Protein AF-0000000065845453 (afdb_homodimer)

pLDDT: mean 95.7, std 4.19, range [71.56, 98.88]

Radius of gyration: 27.79 Å; Cα contacts (8 Å, |Δi|>4): 1966; chains: 2; bounding box: 57×77×69 Å

InterPro domains:
  IPR014086 Cyanuric acid hydrolase/Barbiturase [MF_01989] (1-366)
  IPR014086 Cyanuric acid hydrolase/Barbiturase [PF09663] (5-365)
  IPR014086 Cyanuric acid hydrolase/Barbiturase [TIGR02714] (4-366)
  IPR043006 Cyanuric acid hydrolase/Barbiturase, repeating unit B [G3DSA:3.30.1330.180] (105-251)
  IPR043007 Cyanuric acid hydrolase/Barbiturase, repeating unit C [G3DSA:3.30.1330.160] (252-366)
  IPR043008 Cyanuric acid hydrolase/Barbiturase, repeating unit A [G3DSA:3.30.1330.170] (1-104)

Foldseek 3Di:
DAKDKDKFADPALLDCPVVVVCVVVVVDDLVQWAEKEWEHEDQQDQPDCSQVNNLQSVLVVSCVVVVHHSVVCCVRHYYHYGYHQFALAGTIMMIMGDDDDPDDFDPWFFKFKFKFKFDFQAQLRALFLNLLQRLLVRLLRRCVRRQHDALVQWAAKEKEAAFDDQVSLVVCVVVVRDHPDSDRVVSWQSNQQSNFS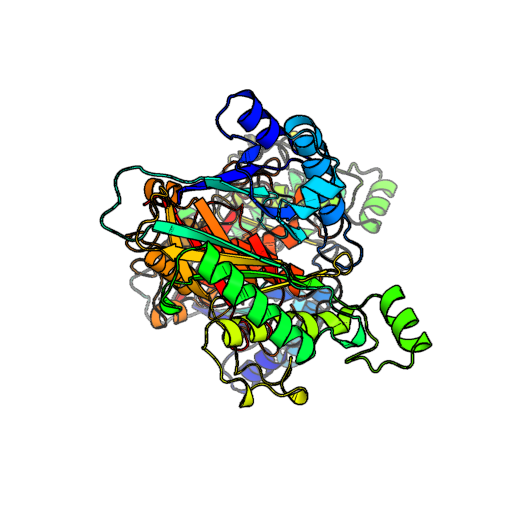SNCVNNVVDPSVVDHSVCRSPVQVAAAQRYDYGYHNVHRMMMIMIMGTHGRHPYQKFKFKFKALALQRLVRLVVQLVRRPQDDDDADDPVSLVQWRAKEKEWEAADVQDDPRHHHCLVPDPPGHNRSVRSNRSLVNNCVRSVDSRYHYGYDCRRNDHHNMMMMMTMGGD/DAKDKDKFADPALLDCPVVVVCVVVVVDDLVQWAEKEWEHEDQQDQPGCSQVNNLQSVLVVSCVVVVHHSVVCCVRHYYHYGYHQFALAGTIMMIMGDDDDPDDFDPWFFKFKFKFKFDFQAQLRALFLNLLQRLLVRLLRRCVRRQHDALVQWAAKEKEAAFDDQVSLVVCVVVVRDHPDSDRVVSWQSNQQSNFSSNCVNNVVDPSVVDHSVCRSPVQVAAAQRYDYGYHNVHRMMMMMIMGTHGRHPYQKFKFKFKALALQRLVRLVVQLVRRPQDDDDADDPVSLVQWRAKEKEWEAADVQDDPRHHHCLVPDPPGHNRSVRSNRNLVNNCVRSVDSRYHYGYDCRRNDHHNMMMMMTMGGD

Sequence (732 aa):
MKVGVHKLAMSAPGDVSELAALIETGAVNPREIVALVGKTEGNGGANDFTRGLATLSYQLLLARHLGLSPEEVGQRIAFVWSGGTEGVLSPHATLFTRAPDDGPMPAEPRLALGIGITRDIAPEEVGTTAMVEAVAGAVHTALAEAGITEPADVHYVQVKGPLLTPATIADADRRGARLVTRDPNGSKPYARGAMALGVALGLGEVAAERITPDMIACDMEVFSAVASTSAGGELTKCEVLLFGNAPGATSAFRIGHGVLKDAIDVAGVKEALRSAGLSFHGTPSEEQAHEIVAVFAKAEAPVNGRLRGRRTTMLSDADIHYERHARAAVGAVIASVTGDPAIFVSGGTEHQCAPGAAPIAAIVRAMKVGVHKLAMSAPGDVSELAALIETGAVNPREIVALVGKTEGNGGANDFTRGLATLSYQLLLARHLGLSPEEVGQRIAFVWSGGTEGVLSPHATLFTRAPDDGPMPAEPRLALGIGITRDIAPEEVGTTAMVEAVAGAVHTALAEAGITEPADVHYVQVKGPLLTPATIADADRRGARLVTRDPNGSKPYARGAMALGVALGLGEVAAERITPDMIACDMEVFSAVASTSAGGELTKCEVLLFGNAPGATSAFRIGHGVLKDAIDVAGVKEALRSAGLSFHGTPSEEQAHEIVAVFAKAEAPVNGRLRGRRTTMLSDADIHYERHARAAVGAVIASVTGDPAIFVSGGTEHQCAPGAAPIAAIVRA

Solvent-accessible surface area (backbone atoms only — not comparable to full-atom values): 34803 Å² total; per-residue (Å²): 59,27,42,46,82,44,76,33,68,37,94,44,47,55,47,49,63,55,58,51,49,32,43,74,72,59,79,38,61,74,90,30,49,44,35,36,44,28,25,22,51,60,77,46,48,95,86,42,59,35,49,59,43,26,50,51,39,49,22,52,58,48,13,71,75,66,76,42,50,43,68,53,37,57,73,64,28,49,76,47,66,35,46,28,28,41,23,50,17,16,36,25,35,39,39,33,30,50,40,88,50,87,64,79,61,55,96,56,56,6,21,25,62,9,64,15,62,37,65,78,56,52,66,57,29,48,33,27,60,62,36,15,52,41,36,15,53,15,41,46,46,8,32,59,64,27,54,45,86,54,57,85,39,50,29,36,32,42,33,40,24,31,34,48,34,76,67,46,49,52,53,30,54,76,69,68,49,67,55,89,58,91,42,42,77,69,25,40,48,26,21,21,10,15,44,13,45,3,43,16,41,40,57,63,76,40,61,72,87,75,65,47,68,80,40,51,63,60,50,42,83,58,48,18,60,35,29,44,41,43,58,37,69,89,39,50,34,38,41,34,42,34,32,21,39,8,73,61,14,54,20,64,28,20,46,11,36,30,52,24,70,38,57,44,36,52,67,26,51,52,45,8,41,40,53,20,65,52,85,72,71,83,61,55,48,75,72,56,29,68,35,54,68,44,43,43,33,42,20,39,57,46,59,94,31,35,52,89,86,36,54,37,38,33,83,71,42,86,86,51,56,34,52,53,27,18,32,6,9,31,41,16,34,48,20,38,57,48,66,49,35,64,45,39,55,38,51,62,45,45,14,13,26,51,88,32,22,22,24,32,28,25,33,24,60,105,60,28,44,45,82,44,75,34,70,37,93,43,48,56,46,50,63,53,60,52,52,33,44,75,74,57,80,38,60,76,88,29,49,43,36,37,44,27,26,22,53,59,76,46,49,96,85,45,56,36,47,58,43,27,50,51,38,47,21,53,59,47,13,71,76,66,76,43,51,44,68,54,37,57,73,65,29,48,76,45,67,34,46,28,28,40,23,51,17,16,35,24,35,39,35,32,30,51,39,89,50,88,64,80,62,55,95,56,56,6,22,25,64,10,64,15,62,37,66,78,56,51,66,55,29,46,34,28,60,64,36,16,53,42,37,14,52,15,41,46,46,7,32,61,64,26,54,46,86,54,57,85,40,51,29,35,32,41,34,40,24,32,34,49,33,75,68,46,49,52,52,29,54,76,70,69,49,68,56,88,57,90,42,41,77,68,23,40,47,25,22,22,10,15,44,12,44,2,43,16,40,39,57,64,74,41,61,70,86,73,65,47,67,80,38,50,62,61,51,40,84,58,49,18,60,36,28,44,41,44,58,36,68,89,41,51,34,38,41,33,43,35,32,20,38,8,73,61,15,52,20,63,29,19,44,11,37,30,51,22,70,36,57,43,37,53,68,27,52,52,46,8,40,42,53,20,66,51,85,71,71,84,60,56,49,73,72,55,28,68,34,54,70,44,43,42,33,42,20,38,56,44,58,96,30,36,52,89,87,37,55,37,38,35,81,71,41,85,87,51,56,34,51,53,26,18,30,7,10,31,40,15,35,50,20,38,56,48,66,49,36,64,44,37,53,38,51,63,44,43,14,12,24,54,87,30,23,20,23,32,30,24,33,23,61,103

Organism: Azorhizobium caulinodans (strain ATCC 43989 / DSM 5975 / JCM 20966 / LMG 6465 / NBRC 14845 / NCIMB 13405 / ORS 571) (NCBI:txid438753)

Nearest PDB structures (foldseek):
  5t13-assembly1_A  TM=9.761E-01  e=4.560E-53  Enterobacter cloacae
  5hy0-assembly1_B  TM=9.510E-01  e=2.199E-50  Frankia sp. Eul1b
  5hy0-assembly1_A  TM=9.482E-01  e=1.450E-49  Frankia sp. Eul1b
  5hy0-assembly1_C  TM=9.447E-01  e=3.377E-49  Frankia sp. Eul1b
  5hy4-assembly1_A  TM=9.510E-01  e=2.226E-48  Frankia sp. Eul1b

Structure (mmCIF, N/CA/C/O backbone):
data_AF-0000000065845453-model_v1
#
loop_
_entity.id
_entity.type
_entity.pdbx_description
1 polymer 'Cyclic amide hydrolase'
#
loop_
_atom_site.group_PDB
_atom_site.id
_atom_site.type_symbol
_atom_site.label_atom_id
_atom_site.label_alt_id
_atom_site.label_comp_id
_atom_site.label_asym_id
_atom_site.label_entity_id
_atom_site.label_seq_id
_atom_site.pdbx_PDB_ins_code
_atom_site.Cartn_x
_atom_site.Cartn_y
_atom_site.Cartn_z
_atom_site.occupancy
_atom_site.B_iso_or_equiv
_atom_site.auth_seq_id
_atom_site.auth_comp_id
_atom_site.auth_asym_id
_atom_site.auth_atom_id
_atom_site.pdbx_PDB_model_num
ATOM 1 N N . MET A 1 1 ? 13.531 30.688 18.969 1 93.94 1 MET A N 1
ATOM 2 C CA . MET A 1 1 ? 12.414 29.766 19.156 1 93.94 1 MET A 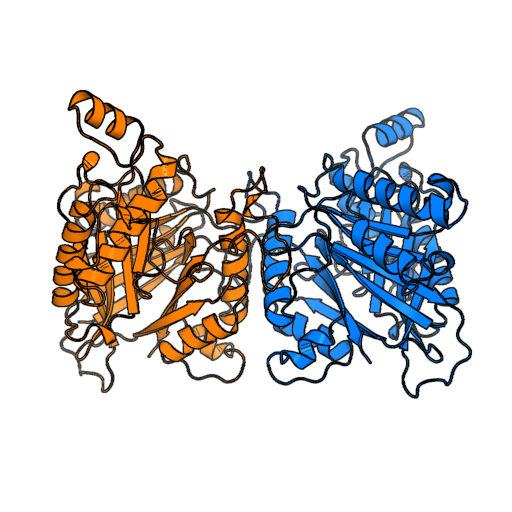CA 1
ATOM 3 C C . MET A 1 1 ? 12.906 28.312 19.188 1 93.94 1 MET A C 1
ATOM 5 O O . MET A 1 1 ? 13.812 27.953 18.422 1 93.94 1 MET A O 1
ATOM 9 N N . LYS A 1 2 ? 12.398 27.562 20.125 1 96.19 2 LYS A N 1
ATOM 10 C CA . LYS A 1 2 ? 12.664 26.125 20.203 1 96.19 2 LYS A CA 1
ATOM 11 C C . LYS A 1 2 ? 11.383 25.312 20 1 96.19 2 LYS A C 1
ATOM 13 O O . LYS A 1 2 ? 10.445 25.438 20.781 1 96.19 2 LYS A O 1
ATOM 18 N N . VAL A 1 3 ? 11.414 24.531 18.969 1 97.94 3 VAL A N 1
ATOM 19 C CA . VAL A 1 3 ? 10.273 23.656 18.672 1 97.94 3 VAL A CA 1
ATOM 20 C C . VAL A 1 3 ? 10.586 22.234 19.125 1 97.94 3 VAL A C 1
ATOM 22 O O . VAL A 1 3 ? 11.656 21.703 18.812 1 97.94 3 VAL A O 1
ATOM 25 N N . GLY A 1 4 ? 9.688 21.688 19.906 1 97.94 4 GLY A N 1
ATOM 26 C CA . GLY A 1 4 ? 9.75 20.266 20.234 1 97.94 4 GLY A CA 1
ATOM 27 C C . GLY A 1 4 ? 8.82 19.406 19.391 1 97.94 4 GLY A C 1
ATOM 28 O O . GLY A 1 4 ? 7.766 19.875 18.953 1 97.94 4 GLY A O 1
ATOM 29 N N . VAL A 1 5 ? 9.234 18.188 19.094 1 98.62 5 VAL A N 1
ATOM 30 C CA . VAL A 1 5 ? 8.453 17.234 18.312 1 98.62 5 VAL A CA 1
ATOM 31 C C . VAL A 1 5 ? 8.398 15.891 19.031 1 98.62 5 VAL A C 1
ATOM 33 O O . VAL A 1 5 ? 9.438 15.305 19.344 1 98.62 5 VAL A O 1
ATOM 36 N N . HIS A 1 6 ? 7.164 15.445 19.328 1 98.19 6 HIS A N 1
ATOM 37 C CA . HIS A 1 6 ? 6.953 14.156 19.984 1 98.19 6 HIS A CA 1
ATOM 38 C C . HIS A 1 6 ? 5.934 13.312 19.234 1 98.19 6 HIS A C 1
ATOM 40 O O . HIS A 1 6 ? 4.84 13.789 18.922 1 98.19 6 HIS A O 1
ATOM 46 N N . LYS A 1 7 ? 6.305 12.148 18.984 1 98.19 7 LYS A N 1
ATOM 47 C CA . LYS A 1 7 ? 5.363 11.219 18.375 1 98.19 7 LYS A CA 1
ATOM 48 C C . LYS A 1 7 ? 4.648 10.375 19.422 1 98.19 7 LYS A C 1
ATOM 50 O O . LYS A 1 7 ? 5.297 9.742 20.266 1 98.19 7 LYS A O 1
ATOM 55 N N . LEU A 1 8 ? 3.312 10.273 19.297 1 98.69 8 LEU A N 1
ATOM 56 C CA . LEU A 1 8 ? 2.482 9.594 20.281 1 98.69 8 LEU A CA 1
ATOM 57 C C . LEU A 1 8 ? 1.677 8.477 19.625 1 98.69 8 LEU A C 1
ATOM 59 O O . LEU A 1 8 ? 0.971 8.703 18.641 1 98.69 8 LEU A O 1
ATOM 63 N N . ALA A 1 9 ? 1.805 7.301 20.188 1 98.19 9 ALA A N 1
ATOM 64 C CA . ALA A 1 9 ? 0.966 6.199 19.703 1 98.19 9 ALA A CA 1
ATOM 65 C C . ALA A 1 9 ? -0.463 6.34 20.234 1 98.19 9 ALA A C 1
ATOM 67 O O . ALA A 1 9 ? -0.7 7 21.234 1 98.19 9 ALA A O 1
ATOM 68 N N . MET A 1 10 ? -1.368 5.777 19.484 1 98.25 10 MET A N 1
ATOM 69 C CA . MET A 1 10 ? -2.771 5.777 19.875 1 98.25 10 MET A CA 1
ATOM 70 C C . MET A 1 10 ? -3.359 4.371 19.797 1 98.25 10 MET A C 1
ATOM 72 O O . MET A 1 10 ? -3.389 3.764 18.734 1 98.25 10 MET A O 1
ATOM 76 N N . SER A 1 11 ? -3.912 3.863 20.875 1 97.56 11 SER A N 1
ATOM 77 C CA . SER A 1 11 ? -4.551 2.553 20.906 1 97.56 11 SER A CA 1
ATOM 78 C C . SER A 1 11 ? -6.004 2.635 20.453 1 97.56 11 SER A C 1
ATOM 80 O O . SER A 1 11 ? -6.621 1.612 20.141 1 97.56 11 SER A O 1
ATOM 82 N N . ALA A 1 12 ? -6.504 3.773 20.484 1 97.44 12 ALA A N 1
ATOM 83 C CA . ALA A 1 12 ? -7.824 4.172 20 1 97.44 12 ALA A CA 1
ATOM 84 C C . ALA A 1 12 ? -7.867 5.664 19.688 1 97.44 12 ALA A C 1
ATOM 86 O O . ALA A 1 12 ? -6.977 6.414 20.094 1 97.44 12 ALA A O 1
ATOM 87 N N . PRO A 1 13 ? -8.859 6.125 18.953 1 97.06 13 PRO A N 1
ATOM 88 C CA . PRO A 1 13 ? -8.891 7.543 18.609 1 97.06 13 PRO A CA 1
ATOM 89 C C . PRO A 1 13 ? -8.883 8.461 19.828 1 97.06 13 PRO A C 1
ATOM 91 O O . PRO A 1 13 ? -8.375 9.578 19.766 1 97.06 13 PRO A O 1
ATOM 94 N N . GLY A 1 14 ? -9.375 8.047 20.875 1 97.81 14 GLY A N 1
ATOM 95 C CA . GLY A 1 14 ? -9.461 8.867 22.078 1 97.81 14 GLY A CA 1
ATOM 96 C C . GLY A 1 14 ? -8.312 8.633 23.047 1 97.81 14 GLY A C 1
ATOM 97 O O . GLY A 1 14 ? -8.328 9.148 24.156 1 97.81 14 GLY A O 1
ATOM 98 N N . ASP A 1 15 ? -7.336 7.887 22.656 1 98.5 15 ASP A N 1
ATOM 99 C CA . ASP A 1 15 ? -6.227 7.547 23.547 1 98.5 15 ASP A CA 1
ATOM 100 C C . ASP A 1 15 ? -5.277 8.734 23.719 1 98.5 15 ASP A C 1
ATOM 102 O O . ASP A 1 15 ? -4.66 9.18 22.75 1 98.5 15 ASP A O 1
ATOM 106 N N . VAL A 1 16 ? -5.121 9.18 24.938 1 98.69 16 VAL A N 1
ATOM 107 C CA . VAL A 1 16 ? -4.262 10.32 25.234 1 98.69 16 VAL A CA 1
ATOM 108 C C . VAL A 1 16 ? -3.195 9.906 26.25 1 98.69 16 VAL A C 1
ATOM 110 O O . VAL A 1 16 ? -2.535 10.758 26.859 1 98.69 16 VAL A O 1
ATOM 113 N N . SER A 1 17 ? -3 8.594 26.453 1 98.69 17 SER A N 1
ATOM 114 C CA . SER A 1 17 ? -2.197 8.07 27.547 1 98.69 17 SER A CA 1
ATOM 115 C C . SER A 1 17 ? -0.732 8.469 27.406 1 98.69 17 SER A C 1
ATOM 117 O O . SER A 1 17 ? -0.069 8.789 28.391 1 98.69 17 SER A O 1
ATOM 119 N N . GLU A 1 18 ? -0.245 8.5 26.203 1 98.56 18 GLU A N 1
ATOM 120 C CA . GLU A 1 18 ? 1.166 8.828 26.031 1 98.56 18 GLU A CA 1
ATOM 121 C C . GLU A 1 18 ? 1.427 10.305 26.312 1 98.56 18 GLU A C 1
ATOM 123 O O . GLU A 1 18 ? 2.461 10.656 26.891 1 98.56 18 GLU A O 1
ATOM 128 N N . LEU A 1 19 ? 0.51 11.125 25.875 1 98.75 19 LEU A N 1
ATOM 129 C CA . LEU A 1 19 ? 0.679 12.531 26.234 1 98.75 19 LEU A CA 1
ATOM 130 C C . LEU A 1 19 ? 0.598 12.719 27.75 1 98.75 19 LEU A C 1
ATOM 132 O O . LEU A 1 19 ? 1.397 13.453 28.328 1 98.75 19 LEU A O 1
ATOM 136 N N . ALA A 1 20 ? -0.339 12.07 28.391 1 98.75 20 ALA A N 1
ATOM 137 C CA . ALA A 1 20 ? -0.475 12.148 29.828 1 98.75 20 ALA A CA 1
ATOM 138 C C . ALA A 1 20 ? 0.829 11.758 30.531 1 98.75 20 ALA A C 1
ATOM 140 O O . ALA A 1 20 ? 1.26 12.43 31.469 1 98.75 20 ALA A O 1
ATOM 141 N N . ALA A 1 21 ? 1.396 10.727 30.062 1 98.62 21 ALA A N 1
ATOM 142 C CA . ALA A 1 21 ? 2.643 10.25 30.656 1 98.62 21 ALA A CA 1
ATOM 143 C C . ALA A 1 21 ? 3.76 11.273 30.484 1 98.62 21 ALA A C 1
ATOM 145 O O . ALA A 1 21 ? 4.547 11.492 31.406 1 98.62 21 ALA A O 1
ATOM 146 N N . LEU A 1 22 ? 3.863 11.898 29.312 1 98.56 22 LEU A N 1
ATOM 147 C CA . LEU A 1 22 ? 4.895 12.891 29.047 1 98.56 22 LEU A CA 1
ATOM 148 C C . LEU A 1 22 ? 4.73 14.102 29.969 1 98.56 22 LEU A C 1
ATOM 150 O O . LEU A 1 22 ? 5.719 14.672 30.422 1 98.56 22 LEU A O 1
ATOM 154 N N . ILE A 1 23 ? 3.498 14.484 30.188 1 98.5 23 ILE A N 1
ATOM 155 C CA . ILE A 1 23 ? 3.234 15.625 31.062 1 98.5 23 ILE A CA 1
ATOM 156 C C . ILE A 1 23 ? 3.582 15.258 32.5 1 98.5 23 ILE A C 1
ATOM 158 O O . ILE A 1 23 ? 4.238 16.031 33.219 1 98.5 23 ILE A O 1
ATOM 162 N N . GLU A 1 24 ? 3.207 14.055 32.938 1 98 24 GLU A N 1
ATOM 163 C CA . GLU A 1 24 ? 3.436 13.594 34.312 1 98 24 GLU A CA 1
ATOM 164 C C . GLU A 1 24 ? 4.926 13.5 34.625 1 98 24 GLU A C 1
ATOM 166 O O . GLU A 1 24 ? 5.359 13.836 35.719 1 98 24 GLU A O 1
ATOM 171 N N . THR A 1 25 ? 5.688 13.086 33.688 1 98.06 25 THR A N 1
ATOM 172 C CA . THR A 1 25 ? 7.121 12.922 33.875 1 98.06 25 THR A CA 1
ATOM 173 C C . THR A 1 25 ? 7.852 14.25 33.719 1 98.06 25 THR A C 1
ATOM 175 O O . THR A 1 25 ? 9.039 14.352 34 1 98.06 25 THR A O 1
ATOM 178 N N . GLY A 1 26 ? 7.238 15.227 33.156 1 97.75 26 GLY A N 1
ATOM 179 C CA . GLY A 1 26 ? 7.84 16.531 32.938 1 97.75 26 GLY A CA 1
ATOM 180 C C . GLY A 1 26 ? 8.578 16.641 31.625 1 97.75 26 GLY A C 1
ATOM 181 O O . GLY A 1 26 ? 9.211 17.672 31.344 1 97.75 26 GLY A O 1
ATOM 182 N N . ALA A 1 27 ? 8.461 15.672 30.797 1 97.31 27 ALA A N 1
ATOM 183 C CA . ALA A 1 27 ? 9.125 15.688 29.5 1 97.31 27 ALA A CA 1
ATOM 184 C C . ALA A 1 27 ? 8.492 16.719 28.562 1 97.31 27 ALA A C 1
ATOM 186 O O . ALA A 1 27 ? 9.156 17.234 27.656 1 97.31 27 ALA A O 1
ATOM 187 N N . VAL A 1 28 ? 7.207 17.016 28.828 1 98.19 28 VAL A N 1
ATOM 188 C CA . VAL A 1 28 ? 6.496 18.031 28.047 1 98.19 28 VAL A CA 1
ATOM 189 C C . VAL A 1 28 ? 5.797 19 29 1 98.19 28 VAL A C 1
ATOM 191 O O . VAL A 1 28 ? 5.117 18.578 29.938 1 98.19 28 VAL A O 1
ATOM 194 N N . ASN A 1 29 ? 6.098 20.219 28.828 1 98.19 29 ASN A N 1
ATOM 195 C CA . ASN A 1 29 ? 5.324 21.281 29.484 1 98.19 29 ASN A CA 1
ATOM 196 C C . ASN A 1 29 ? 4.035 21.578 28.734 1 98.19 29 ASN A C 1
ATOM 198 O O . ASN A 1 29 ? 4.07 22.094 27.609 1 98.19 29 ASN A O 1
ATOM 202 N N . PRO A 1 30 ? 2.889 21.234 29.344 1 98.31 30 PRO A N 1
ATOM 203 C CA . PRO A 1 30 ? 1.631 21.422 28.609 1 98.31 30 PRO A CA 1
ATOM 204 C C . PRO A 1 30 ? 1.438 22.875 28.141 1 98.31 30 PRO A C 1
ATOM 206 O O . PRO A 1 30 ? 0.769 23.109 27.141 1 98.31 30 PRO A O 1
ATOM 209 N N . ARG A 1 31 ? 1.989 23.875 28.719 1 97.69 31 ARG A N 1
ATOM 210 C CA . ARG A 1 31 ? 1.828 25.281 28.375 1 97.69 31 ARG A CA 1
ATOM 211 C C . ARG A 1 31 ? 2.555 25.609 27.078 1 97.69 31 ARG A C 1
ATOM 213 O O . ARG A 1 31 ? 2.305 26.656 26.469 1 97.69 31 ARG A O 1
ATOM 220 N N . GLU A 1 32 ? 3.43 24.719 26.688 1 98.06 32 GLU A N 1
ATOM 221 C CA . GLU A 1 32 ? 4.223 24.969 25.5 1 98.06 32 GLU A CA 1
ATOM 222 C C . GLU A 1 32 ? 3.631 24.25 24.281 1 98.06 32 GLU A C 1
ATOM 224 O O . GLU A 1 32 ? 4.105 24.438 23.156 1 98.06 32 GLU A O 1
ATOM 229 N N . ILE A 1 33 ? 2.592 23.453 24.516 1 98.62 33 ILE A N 1
ATOM 230 C CA . ILE A 1 33 ? 1.971 22.719 23.422 1 98.62 33 ILE A CA 1
ATOM 231 C C . ILE A 1 33 ? 1.23 23.688 22.5 1 98.62 33 ILE A C 1
ATOM 233 O O . ILE A 1 33 ? 0.436 24.516 22.953 1 98.62 33 ILE A O 1
ATOM 237 N N . VAL A 1 34 ? 1.446 23.547 21.188 1 98.06 34 VAL A N 1
ATOM 238 C CA . VAL A 1 34 ? 0.804 24.5 20.281 1 98.06 34 VAL A CA 1
ATOM 239 C C . VAL A 1 34 ? 0.022 23.766 19.203 1 98.06 34 VAL A C 1
ATOM 241 O O . VAL A 1 34 ? -0.867 24.328 18.578 1 98.06 34 VAL A O 1
ATOM 244 N N . ALA A 1 35 ? 0.344 22.453 19 1 98.19 35 ALA A N 1
ATOM 245 C CA . ALA A 1 35 ? -0.368 21.766 17.922 1 98.19 35 ALA A CA 1
ATOM 246 C C . ALA A 1 35 ? -0.228 20.25 18.062 1 98.19 35 ALA A C 1
ATOM 248 O O . ALA A 1 35 ? 0.766 19.766 18.594 1 98.19 35 ALA A O 1
ATOM 249 N N . LEU A 1 36 ? -1.197 19.562 17.641 1 97.88 36 LEU A N 1
ATOM 250 C CA . LEU A 1 36 ? -1.182 18.141 17.344 1 97.88 36 LEU A CA 1
ATOM 251 C C . LEU A 1 36 ? -1.615 17.859 15.914 1 97.88 36 LEU A C 1
ATOM 253 O O . LEU A 1 36 ? -2.645 18.375 15.461 1 97.88 36 LEU A O 1
ATOM 257 N N . VAL A 1 37 ? -0.792 17.109 15.172 1 97.62 37 VAL A N 1
ATOM 258 C CA . VAL A 1 37 ? -1.1 16.641 13.828 1 97.62 37 VAL A CA 1
ATOM 259 C C . VAL A 1 37 ? -1.064 15.109 13.789 1 97.62 37 VAL A C 1
ATOM 261 O O . VAL A 1 37 ? -0.053 14.492 14.141 1 97.62 37 VAL A O 1
ATOM 264 N N . GLY A 1 38 ? -2.139 14.492 13.422 1 96.75 38 GLY A N 1
ATOM 265 C CA . GLY A 1 38 ? -2.096 13.047 13.531 1 96.75 38 GLY A CA 1
ATOM 266 C C . GLY A 1 38 ? -3.107 12.352 12.641 1 96.75 38 GLY A C 1
ATOM 267 O O . GLY A 1 38 ? -3.729 12.984 11.789 1 96.75 38 GLY A O 1
ATOM 268 N N . LYS A 1 39 ? -3.125 10.992 12.758 1 97 39 LYS A N 1
ATOM 269 C CA . LYS A 1 39 ? -4.035 10.117 12.031 1 97 39 LYS A CA 1
ATOM 270 C C . LYS A 1 39 ? -4.898 9.305 12.992 1 97 39 LYS A C 1
ATOM 272 O O . LYS A 1 39 ? -4.383 8.656 13.898 1 97 39 LYS A O 1
ATOM 277 N N . THR A 1 40 ? -6.141 9.383 12.797 1 97 40 THR A N 1
ATOM 278 C CA . THR A 1 40 ? -7.035 8.5 13.539 1 97 40 THR A CA 1
ATOM 279 C C . THR A 1 40 ? -7.445 7.305 12.68 1 97 40 THR A C 1
ATOM 281 O O . THR A 1 40 ? -7.465 7.395 11.453 1 97 40 THR A O 1
ATOM 284 N N . GLU A 1 41 ? -7.699 6.141 13.367 1 96.88 41 GLU A N 1
ATOM 285 C CA . GLU A 1 41 ? -8.305 5.039 12.625 1 96.88 41 GLU A CA 1
ATOM 286 C C . GLU A 1 41 ? -9.727 5.391 12.18 1 96.88 41 GLU A C 1
ATOM 288 O O . GLU A 1 41 ? -10.305 6.367 12.664 1 96.88 41 GLU A O 1
ATOM 293 N N . GLY A 1 42 ? -10.242 4.676 11.281 1 92.88 42 GLY A N 1
ATOM 294 C CA . GLY A 1 42 ? -11.531 4.969 10.672 1 92.88 42 GLY A CA 1
ATOM 295 C C . GLY A 1 42 ? -11.492 4.973 9.156 1 92.88 42 GLY A C 1
ATOM 296 O O . GLY A 1 42 ? -10.516 4.508 8.555 1 92.88 42 GLY A O 1
ATOM 297 N N . ASN A 1 43 ? -12.555 5.488 8.523 1 88.88 43 ASN A N 1
ATOM 298 C CA . ASN A 1 43 ? -12.617 5.402 7.066 1 88.88 43 ASN A CA 1
ATOM 299 C C . ASN A 1 43 ? -12.266 6.734 6.41 1 88.88 43 ASN A C 1
ATOM 301 O O . ASN A 1 43 ? -12.133 6.816 5.188 1 88.88 43 ASN A O 1
ATOM 305 N N . GLY A 1 44 ? -12.148 7.844 7.195 1 84.44 44 GLY A N 1
ATOM 306 C CA . GLY A 1 44 ? -11.75 9.148 6.676 1 84.44 44 GLY A CA 1
ATOM 307 C C . GLY A 1 44 ? -12.859 9.844 5.91 1 84.44 44 GLY A C 1
ATOM 308 O O . GLY A 1 44 ? -12.648 10.938 5.371 1 84.44 44 GLY A O 1
ATOM 309 N N . GLY A 1 45 ? -14.055 9.297 5.945 1 78.25 45 GLY A N 1
ATOM 310 C CA . GLY A 1 45 ? -15.18 9.867 5.227 1 78.25 45 GLY A CA 1
ATOM 311 C C . GLY A 1 45 ? -15.977 10.859 6.051 1 78.25 45 GLY A C 1
ATOM 312 O O . GLY A 1 45 ? -15.547 11.258 7.137 1 78.25 45 GLY A O 1
ATOM 313 N N . ALA A 1 46 ? -17.047 11.344 5.523 1 71.56 46 ALA A N 1
ATOM 314 C CA . ALA A 1 46 ? -17.891 12.352 6.152 1 71.56 46 ALA A CA 1
ATOM 315 C C . ALA A 1 46 ? -18.531 11.812 7.426 1 71.56 46 ALA A C 1
ATOM 317 O O . ALA A 1 46 ? -18.859 12.578 8.336 1 71.56 46 ALA A O 1
ATOM 318 N N . ASN A 1 47 ? -18.625 10.492 7.508 1 79.06 47 ASN A N 1
ATOM 319 C CA . ASN A 1 47 ? -19.266 9.875 8.672 1 79.06 47 ASN A CA 1
ATOM 320 C C . ASN A 1 47 ? -18.234 9.383 9.68 1 79.06 47 ASN A C 1
ATOM 322 O O . ASN A 1 47 ? -18.547 8.578 10.555 1 79.06 47 ASN A O 1
ATOM 326 N N . ASP A 1 48 ? -17.016 9.711 9.414 1 86.81 48 ASP A N 1
ATOM 327 C CA . ASP A 1 48 ? -15.953 9.336 10.328 1 86.81 48 ASP A CA 1
ATOM 328 C C . ASP A 1 48 ? -15.789 10.383 11.438 1 86.81 48 ASP A C 1
ATOM 330 O O . ASP A 1 48 ? -15.219 11.453 11.203 1 86.81 48 ASP A O 1
ATOM 334 N N . PHE A 1 49 ? -16.156 10.055 12.672 1 89.88 49 PHE A N 1
ATOM 335 C CA . PHE A 1 49 ? -16.172 11.008 13.773 1 89.88 49 PHE A CA 1
ATOM 336 C C . PHE A 1 49 ? -14.992 10.781 14.711 1 89.88 49 PHE A C 1
ATOM 338 O O . PHE A 1 49 ? -14.961 11.305 15.828 1 89.88 49 PHE A O 1
ATOM 345 N N . THR A 1 50 ? -14.133 9.945 14.227 1 94.69 50 THR A N 1
ATOM 346 C CA . THR A 1 50 ? -12.961 9.641 15.047 1 94.69 50 THR A CA 1
ATOM 347 C C . THR A 1 50 ? -12.102 10.891 15.242 1 94.69 50 THR A C 1
ATOM 349 O O . THR A 1 50 ? -11.469 11.062 16.281 1 94.69 50 THR A O 1
ATOM 352 N N . ARG A 1 51 ? -12.047 11.805 14.328 1 92.69 51 ARG A N 1
ATOM 353 C CA . ARG A 1 51 ? -11.281 13.047 14.43 1 92.69 51 ARG A CA 1
ATOM 354 C C . ARG A 1 51 ? -11.812 13.922 15.555 1 92.69 51 ARG A C 1
ATOM 356 O O . ARG A 1 51 ? -11.031 14.461 16.344 1 92.69 51 ARG A O 1
ATOM 363 N N . GLY A 1 52 ? -13.156 14.016 15.57 1 91.69 52 GLY A N 1
ATOM 364 C CA . GLY A 1 52 ? -13.773 14.766 16.656 1 91.69 52 GLY A CA 1
ATOM 365 C C . GLY A 1 52 ? -13.508 14.156 18.016 1 91.69 52 GLY A C 1
ATOM 366 O O . GLY A 1 52 ? -13.242 14.875 18.984 1 91.69 52 GLY A O 1
ATOM 367 N N . LEU A 1 53 ? -13.586 12.828 18.047 1 95.81 53 LEU A N 1
ATOM 368 C CA . LEU A 1 53 ? -13.305 12.125 19.297 1 95.81 53 LEU A CA 1
ATOM 369 C C . LEU A 1 53 ? -11.875 12.391 19.766 1 95.81 53 LEU A C 1
ATOM 371 O O . LEU A 1 53 ? -11.641 12.633 20.953 1 95.81 53 LEU A O 1
ATOM 375 N N . ALA A 1 54 ? -10.93 12.344 18.891 1 96.94 54 ALA A N 1
ATOM 376 C CA . ALA A 1 54 ? -9.539 12.617 19.234 1 96.94 54 ALA A CA 1
ATOM 377 C C . ALA A 1 54 ? -9.383 14.039 19.766 1 96.94 54 ALA A C 1
ATOM 379 O O . ALA A 1 54 ? -8.805 14.25 20.828 1 96.94 54 ALA A O 1
ATOM 380 N N . THR A 1 55 ? -9.922 15.008 19.031 1 95.19 55 THR A N 1
ATOM 381 C CA . THR A 1 55 ? -9.836 16.406 19.438 1 95.19 55 THR A CA 1
ATOM 382 C C . THR A 1 55 ? -10.391 16.594 20.844 1 95.19 55 THR A C 1
ATOM 384 O O . THR A 1 55 ? -9.719 17.156 21.719 1 95.19 55 THR A O 1
ATOM 387 N N . LEU A 1 56 ? -11.594 16.078 21.062 1 96.69 56 LEU A N 1
ATOM 388 C CA . LEU A 1 56 ? -12.242 16.25 22.359 1 96.69 56 LEU A CA 1
ATOM 389 C C . LEU A 1 56 ? -11.422 15.586 23.453 1 96.69 56 LEU A C 1
ATOM 391 O O . LEU A 1 56 ? -11.281 16.141 24.547 1 96.69 56 LEU A O 1
ATOM 395 N N . SER A 1 57 ? -10.922 14.398 23.203 1 98.56 57 SER A N 1
ATOM 396 C CA . SER A 1 57 ? -10.148 13.664 24.188 1 98.56 57 SER A CA 1
ATOM 397 C C . SER A 1 57 ? -8.898 14.438 24.594 1 98.56 57 SER A C 1
ATOM 399 O O . SER A 1 57 ? -8.586 14.547 25.781 1 98.56 57 SER A O 1
ATOM 401 N N . TYR A 1 58 ? -8.172 14.969 23.656 1 98.44 58 TYR A N 1
ATOM 402 C CA . TYR A 1 58 ? -6.98 15.75 23.953 1 98.44 58 TYR A CA 1
ATOM 403 C C . TYR A 1 58 ? -7.34 17.062 24.641 1 98.44 58 TYR A C 1
ATOM 405 O O . TYR A 1 58 ? -6.641 17.5 25.562 1 98.44 58 TYR A O 1
ATOM 413 N N . GLN A 1 59 ? -8.438 17.703 24.203 1 98.19 59 GLN A N 1
ATOM 414 C CA . GLN A 1 59 ? -8.898 18.922 24.859 1 98.19 59 GLN A CA 1
ATOM 415 C C . GLN A 1 59 ? -9.188 18.672 26.328 1 98.19 59 GLN A C 1
ATOM 417 O O . GLN A 1 59 ? -8.797 19.469 27.188 1 98.19 59 GLN A O 1
ATOM 422 N N . LEU A 1 60 ? -9.852 17.578 26.578 1 98.56 60 LEU A N 1
ATOM 423 C CA . LEU A 1 60 ? -10.227 17.25 27.953 1 98.56 60 LEU A CA 1
ATOM 424 C C . LEU A 1 60 ? -8.992 17.016 28.812 1 98.56 60 LEU A C 1
ATOM 426 O O . LEU A 1 60 ? -8.914 17.5 29.938 1 98.56 60 LEU A O 1
ATOM 430 N N . LEU A 1 61 ? -8.039 16.297 28.312 1 98.69 61 LEU A N 1
ATOM 431 C CA . LEU A 1 61 ? -6.801 16.078 29.047 1 98.69 61 LEU A CA 1
ATOM 432 C C . LEU A 1 61 ? -6.102 17.391 29.344 1 98.69 61 LEU A C 1
ATOM 434 O O . LEU A 1 61 ? -5.723 17.656 30.484 1 98.69 61 LEU A O 1
ATOM 438 N N . LEU A 1 62 ? -5.949 18.219 28.328 1 98.62 62 LEU A N 1
ATOM 439 C CA . LEU A 1 62 ? -5.148 19.438 28.438 1 98.62 62 LEU A CA 1
ATOM 440 C C . LEU A 1 62 ? -5.867 20.5 29.266 1 98.62 62 LEU A C 1
ATOM 442 O O . LEU A 1 62 ? -5.227 21.312 29.922 1 98.62 62 LEU A O 1
ATOM 446 N N . ALA A 1 63 ? -7.191 20.484 29.219 1 98.56 63 ALA A N 1
ATOM 447 C CA . ALA A 1 63 ? -7.984 21.406 30.031 1 98.56 63 ALA A CA 1
ATOM 448 C C . ALA A 1 63 ? -7.613 21.281 31.516 1 98.56 63 ALA A C 1
ATOM 450 O O . ALA A 1 63 ? -7.465 22.297 32.188 1 98.56 63 ALA A O 1
ATOM 451 N N . ARG A 1 64 ? -7.406 20.125 31.953 1 97.69 64 ARG A N 1
ATOM 452 C CA . ARG A 1 64 ? -7.078 19.875 33.344 1 97.69 64 ARG A CA 1
ATOM 453 C C . ARG A 1 64 ? -5.703 20.422 33.688 1 97.69 64 ARG A C 1
ATOM 455 O O . ARG A 1 64 ? -5.5 20.953 34.812 1 97.69 64 ARG A O 1
ATOM 462 N N . HIS A 1 65 ? -4.871 20.375 32.812 1 97.75 65 HIS A N 1
ATOM 463 C CA . HIS A 1 65 ? -3.494 20.766 33.062 1 97.75 65 HIS A CA 1
ATOM 464 C C . HIS A 1 65 ? -3.289 22.266 32.875 1 97.75 65 HIS A C 1
ATOM 466 O O . HIS A 1 65 ? -2.393 22.859 33.469 1 97.75 65 HIS A O 1
ATOM 472 N N . LEU A 1 66 ? -4.117 22.859 32.062 1 98 66 LEU A N 1
ATOM 473 C CA . LEU A 1 66 ? -3.916 24.25 31.688 1 98 66 LEU A CA 1
ATOM 474 C C . LEU A 1 66 ? -4.879 25.156 32.469 1 98 66 LEU A C 1
ATOM 476 O O . LEU A 1 66 ? -4.754 26.391 32.406 1 98 66 LEU A O 1
ATOM 480 N N . GLY A 1 67 ? -5.805 24.594 33.125 1 97.69 67 GLY A N 1
ATOM 481 C CA . GLY A 1 67 ? -6.828 25.375 33.812 1 97.69 67 GLY A CA 1
ATOM 482 C C . GLY A 1 67 ? -7.738 26.125 32.844 1 97.69 67 GLY A C 1
ATOM 483 O O . GLY A 1 67 ? -8.078 27.281 33.062 1 97.69 67 GLY A O 1
ATOM 484 N N . LEU A 1 68 ? -8 25.547 31.719 1 98.19 68 LEU A N 1
ATOM 485 C CA . LEU A 1 68 ? -8.875 26.094 30.672 1 98.19 68 LEU A CA 1
ATOM 486 C C . LEU A 1 68 ? -10.07 25.172 30.438 1 98.19 68 LEU A C 1
ATOM 488 O O . LEU A 1 68 ? -10.07 24.031 30.875 1 98.19 68 LEU A O 1
ATOM 492 N N . SER A 1 69 ? -11.094 25.75 29.844 1 98.06 69 SER A N 1
ATOM 493 C CA . SER A 1 69 ? -12.141 24.875 29.312 1 98.06 69 SER A CA 1
ATOM 494 C C . SER A 1 69 ? -11.672 24.156 28.047 1 98.06 69 SER A C 1
ATOM 496 O O . SER A 1 69 ? -10.727 24.594 27.391 1 98.06 69 SER A O 1
ATOM 498 N N . PRO A 1 70 ? -12.305 22.984 27.781 1 96.75 70 PRO A N 1
ATOM 499 C CA . PRO A 1 70 ? -11.969 22.297 26.531 1 96.75 70 PRO A CA 1
ATOM 500 C C . PRO A 1 70 ? -12.07 23.219 25.312 1 96.75 70 PRO A C 1
ATOM 502 O O . PRO A 1 70 ? -11.242 23.141 24.406 1 96.75 70 PRO A O 1
ATOM 505 N N . GLU A 1 71 ? -13.008 24.078 25.297 1 93.94 71 GLU A N 1
ATOM 506 C CA . GLU A 1 71 ? -13.203 25.016 24.188 1 93.94 71 GLU A CA 1
ATOM 507 C C . GLU A 1 71 ? -12.031 25.984 24.094 1 93.94 71 GLU A C 1
ATOM 509 O O . GLU A 1 71 ? -11.562 26.281 22.984 1 93.94 71 GLU A O 1
ATOM 514 N N . GLU A 1 72 ? -11.609 26.469 25.219 1 96.38 72 GLU A N 1
ATOM 515 C CA . GLU A 1 72 ? -10.477 27.391 25.234 1 96.38 72 GLU A CA 1
ATOM 516 C C . GLU A 1 72 ? -9.195 26.703 24.781 1 96.38 72 GLU A C 1
ATOM 518 O O . GLU A 1 72 ? -8.344 27.328 24.125 1 96.38 72 GLU A O 1
ATOM 523 N N . VAL A 1 73 ? -9.031 25.406 25.141 1 97.31 73 VAL A N 1
ATOM 524 C CA . VAL A 1 73 ? -7.895 24.641 24.656 1 97.31 73 VAL A CA 1
ATOM 525 C C . VAL A 1 73 ? -7.906 24.578 23.141 1 97.31 73 VAL A C 1
ATOM 527 O O . VAL A 1 73 ? -6.867 24.75 22.484 1 97.31 73 VAL A O 1
ATOM 530 N N . GLY A 1 74 ? -9.094 24.406 22.578 1 93.25 74 GLY A N 1
ATOM 531 C CA . GLY A 1 74 ? -9.242 24.344 21.125 1 93.25 74 GLY A CA 1
ATOM 532 C C . GLY A 1 74 ? -8.93 25.656 20.438 1 93.25 74 GLY A C 1
ATOM 533 O O . GLY A 1 74 ? -8.57 25.672 19.25 1 93.25 74 GLY A O 1
ATOM 534 N N . GLN A 1 75 ? -9.031 26.734 21.141 1 90.69 75 GLN A N 1
ATOM 535 C CA . GLN A 1 75 ? -8.703 28.047 20.594 1 90.69 75 GLN A CA 1
ATOM 536 C C . GLN A 1 75 ? -7.199 28.312 20.656 1 90.69 75 GLN A C 1
ATOM 538 O O . GLN A 1 75 ? -6.66 29.062 19.844 1 90.69 75 GLN A O 1
ATOM 543 N N . ARG A 1 76 ? -6.613 27.656 21.547 1 93.88 76 ARG A N 1
ATOM 544 C CA . ARG A 1 76 ? -5.203 27.922 21.812 1 93.88 76 ARG A CA 1
ATOM 545 C C . ARG A 1 76 ? -4.312 26.953 21.047 1 93.88 76 ARG A C 1
ATOM 547 O O . ARG A 1 76 ? -3.217 27.312 20.609 1 93.88 76 ARG A O 1
ATOM 554 N N . ILE A 1 77 ? -4.758 25.703 20.969 1 96.44 77 ILE A N 1
ATOM 555 C CA . ILE A 1 77 ? -3.961 24.625 20.391 1 96.44 77 ILE A CA 1
ATOM 556 C C . ILE A 1 77 ? -4.617 24.125 19.094 1 96.44 77 ILE A C 1
ATOM 558 O O . ILE A 1 77 ? -5.828 23.906 19.062 1 96.44 77 ILE A O 1
ATOM 562 N N . ALA A 1 78 ? -3.801 24.016 18.062 1 95.25 78 ALA A N 1
ATOM 563 C CA . ALA A 1 78 ? -4.305 23.516 16.781 1 95.25 78 ALA A CA 1
ATOM 564 C C . ALA A 1 78 ? -4.367 21.984 16.781 1 95.25 78 ALA A C 1
ATOM 566 O O . ALA A 1 78 ? -3.393 21.312 17.125 1 95.25 78 ALA A O 1
ATOM 567 N N . PHE A 1 79 ? -5.531 21.438 16.453 1 94.69 79 PHE A N 1
ATOM 568 C CA . PHE A 1 79 ? -5.719 20.016 16.281 1 94.69 79 PHE A CA 1
ATOM 569 C C . PHE A 1 79 ? -6.012 19.672 14.828 1 94.69 79 PHE A C 1
ATOM 571 O O . PHE A 1 79 ? -7.066 20.031 14.297 1 94.69 79 PHE A O 1
ATOM 578 N N . VAL A 1 80 ? -5.109 19 14.18 1 94.25 80 VAL A N 1
ATOM 579 C CA . VAL A 1 80 ? -5.246 18.625 12.781 1 94.25 80 VAL A CA 1
ATOM 580 C C .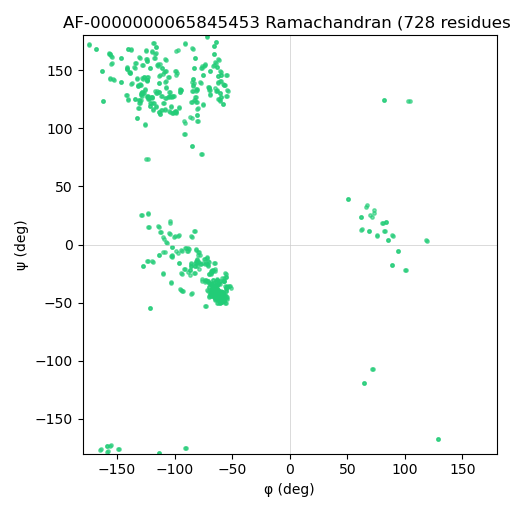 VAL A 1 80 ? -5.234 17.094 12.656 1 94.25 80 VAL A C 1
ATOM 582 O O . VAL A 1 80 ? -4.227 16.453 12.953 1 94.25 80 VAL A O 1
ATOM 585 N N . TRP A 1 81 ? -6.348 16.547 12.195 1 93.5 81 TRP A N 1
ATOM 586 C CA . TRP A 1 81 ? -6.465 15.102 12.078 1 93.5 81 TRP A CA 1
ATOM 587 C C . TRP A 1 81 ? -6.824 14.695 10.656 1 93.5 81 TRP A C 1
ATOM 589 O O . TRP A 1 81 ? -7.605 15.375 9.992 1 93.5 81 TRP A O 1
ATOM 599 N N . SER A 1 82 ? -6.27 13.656 10.188 1 93.19 82 SER A N 1
ATOM 600 C CA . SER A 1 82 ? -6.734 12.914 9.023 1 93.19 82 SER A CA 1
ATOM 601 C C . SER A 1 82 ? -7.281 11.547 9.422 1 93.19 82 SER A C 1
ATOM 603 O O . SER A 1 82 ? -6.629 10.805 10.156 1 93.19 82 SER A O 1
ATOM 605 N N . GLY A 1 83 ? -8.398 11.305 8.992 1 92.69 83 GLY A N 1
ATOM 606 C CA . GLY A 1 83 ? -9.016 10.031 9.312 1 92.69 83 GLY A CA 1
ATOM 607 C C . GLY A 1 83 ? -8.602 8.914 8.375 1 92.69 83 GLY A C 1
ATOM 608 O O . GLY A 1 83 ? -8.43 9.133 7.176 1 92.69 83 GLY A O 1
ATOM 609 N N . GLY A 1 84 ? -8.453 7.754 8.961 1 94.88 84 GLY A N 1
ATOM 610 C CA . GLY A 1 84 ? -8.18 6.562 8.172 1 94.88 84 GLY A CA 1
ATOM 611 C C . GLY A 1 84 ? -6.727 6.133 8.227 1 94.88 84 GLY A C 1
ATOM 612 O O . GLY A 1 84 ? -5.828 6.918 7.93 1 94.88 84 GLY A O 1
ATOM 613 N N . THR A 1 85 ? -6.496 4.93 8.633 1 97.06 85 THR A N 1
ATOM 614 C CA . THR A 1 85 ? -5.176 4.312 8.633 1 97.06 85 THR A CA 1
ATOM 615 C C . THR A 1 85 ? -5.184 3.014 7.832 1 97.06 85 THR A C 1
ATOM 617 O O . THR A 1 85 ? -5.086 1.926 8.406 1 97.06 85 THR A O 1
ATOM 620 N N . GLU A 1 86 ? -5.242 3.141 6.543 1 97.06 86 GLU A N 1
ATOM 621 C CA . GLU A 1 86 ? -5.305 1.984 5.652 1 97.06 86 GLU A CA 1
ATOM 622 C C . GLU A 1 86 ? -3.916 1.401 5.406 1 97.06 86 GLU A C 1
ATOM 624 O O . GLU A 1 86 ? -2.91 2.105 5.527 1 97.06 86 GLU A O 1
ATOM 629 N N . GLY A 1 87 ? -3.889 0.172 4.977 1 97.75 87 GLY A N 1
ATOM 630 C CA . GLY A 1 87 ? -2.615 -0.497 4.766 1 97.75 87 GLY A CA 1
ATOM 631 C C . GLY A 1 87 ? -1.823 -0.688 6.047 1 97.75 87 GLY A C 1
ATOM 632 O O . GLY A 1 87 ? -2.332 -1.248 7.02 1 97.75 87 GLY A O 1
ATOM 633 N N . VAL A 1 88 ? -0.618 -0.059 6.035 1 98.44 88 VAL A N 1
ATOM 634 C CA . VAL A 1 88 ? 0.278 -0.286 7.164 1 98.44 88 VAL A CA 1
ATOM 635 C C . VAL A 1 88 ? 0.245 0.92 8.102 1 98.44 88 VAL A C 1
ATOM 637 O O . VAL A 1 88 ? 0.928 0.936 9.125 1 98.44 88 VAL A O 1
ATOM 640 N N . LEU A 1 89 ? -0.501 1.926 7.742 1 98.56 89 LEU A N 1
ATOM 641 C CA . LEU A 1 89 ? -0.484 3.174 8.5 1 98.56 89 LEU A CA 1
ATOM 642 C C . LEU A 1 89 ? -0.908 2.939 9.945 1 98.56 89 LEU A C 1
ATOM 644 O O . LEU A 1 89 ? -1.845 2.182 10.211 1 98.56 89 LEU A O 1
ATOM 648 N N . SER A 1 90 ? -0.24 3.613 10.82 1 98.69 90 SER A N 1
ATOM 649 C CA . SER A 1 90 ? -0.49 3.465 12.25 1 98.69 90 SER A CA 1
ATOM 650 C C . SER A 1 90 ? -1.202 4.691 12.812 1 98.69 90 SER A C 1
ATOM 652 O O . SER A 1 90 ? -0.809 5.824 12.539 1 98.69 90 SER A O 1
ATOM 654 N N . PRO A 1 91 ? -2.23 4.5 13.641 1 98.5 91 PRO A N 1
ATOM 655 C CA . PRO A 1 91 ? -2.789 5.645 14.367 1 98.5 91 PRO A CA 1
ATOM 656 C C . PRO A 1 91 ? -1.768 6.32 15.281 1 98.5 91 PRO A C 1
ATOM 658 O O . PRO A 1 91 ? -1.033 5.641 16 1 98.5 91 PRO A O 1
ATOM 661 N N . HIS A 1 92 ? -1.659 7.621 15.195 1 98.75 92 HIS A N 1
ATOM 662 C CA . HIS A 1 92 ? -0.677 8.336 16 1 98.75 92 HIS A CA 1
ATOM 663 C C . HIS A 1 92 ? -0.924 9.844 15.953 1 98.75 92 HIS A C 1
ATOM 665 O O . HIS A 1 92 ? -1.748 10.32 15.172 1 98.75 92 HIS A O 1
ATOM 671 N N . ALA A 1 93 ? -0.272 10.547 16.797 1 98.5 93 ALA A N 1
ATOM 672 C CA . ALA A 1 93 ? -0.249 12.008 16.797 1 98.5 93 ALA A CA 1
ATOM 673 C C . ALA A 1 93 ? 1.18 12.531 16.906 1 98.5 93 ALA A C 1
ATOM 675 O O . ALA A 1 93 ? 1.995 11.984 17.656 1 98.5 93 ALA A O 1
ATOM 676 N N . THR A 1 94 ? 1.507 13.5 16.156 1 98.69 94 THR A N 1
ATOM 677 C CA . THR A 1 94 ? 2.727 14.273 16.359 1 98.69 94 THR A CA 1
ATOM 678 C C . THR A 1 94 ? 2.438 15.547 17.156 1 98.69 94 THR A C 1
ATOM 680 O O . THR A 1 94 ? 1.673 16.406 16.703 1 98.69 94 THR A O 1
ATOM 683 N N . LEU A 1 95 ? 3.035 15.633 18.266 1 98.69 95 LEU A N 1
ATOM 684 C CA . LEU A 1 95 ? 2.875 16.766 19.172 1 98.69 95 LEU A CA 1
ATOM 685 C C . LEU A 1 95 ? 3.973 17.797 18.953 1 98.69 95 LEU A C 1
ATOM 687 O O . LEU A 1 95 ? 5.152 17.453 18.875 1 98.69 95 LEU A O 1
ATOM 691 N N . PHE A 1 96 ? 3.576 19.047 18.859 1 98.81 96 PHE A N 1
ATOM 692 C CA . PHE A 1 96 ? 4.531 20.141 18.719 1 98.81 96 PHE A CA 1
ATOM 693 C C . PHE A 1 96 ? 4.477 21.062 19.922 1 98.81 96 PHE A C 1
ATOM 695 O O . PHE A 1 96 ? 3.395 21.484 20.344 1 98.81 96 PHE A O 1
ATOM 702 N N . THR A 1 97 ? 5.613 21.375 20.438 1 98.5 97 THR A N 1
ATOM 703 C CA . THR A 1 97 ? 5.762 22.422 21.453 1 98.5 97 THR A CA 1
ATOM 704 C C . THR A 1 97 ? 6.602 23.578 20.922 1 98.5 97 THR A C 1
ATOM 706 O O . THR A 1 97 ? 7.355 23.422 19.969 1 98.5 97 THR A O 1
ATOM 709 N N . ARG A 1 98 ? 6.398 24.688 21.453 1 97.5 98 ARG A N 1
ATOM 710 C CA . ARG A 1 98 ? 7.148 25.875 21.094 1 97.5 98 ARG A CA 1
ATOM 711 C C . ARG A 1 98 ? 7.438 26.734 22.328 1 97.5 98 ARG A C 1
ATOM 713 O O . ARG A 1 98 ? 6.535 27.016 23.125 1 97.5 98 ARG A O 1
ATOM 720 N N . ALA A 1 99 ? 8.695 27.078 22.484 1 95.38 99 ALA A N 1
ATOM 721 C CA . ALA A 1 99 ? 9.133 27.922 23.594 1 95.38 99 ALA A CA 1
ATOM 722 C C . ALA A 1 99 ? 10.172 28.938 23.125 1 95.38 99 ALA A C 1
ATOM 724 O O . ALA A 1 99 ? 10.898 28.688 22.156 1 95.38 99 ALA A O 1
ATOM 725 N N . PRO A 1 100 ? 10.078 30.062 23.844 1 91 100 PRO A N 1
ATOM 726 C CA . PRO A 1 100 ? 11.219 30.953 23.609 1 91 100 PRO A CA 1
ATOM 727 C C . PRO A 1 100 ? 12.547 30.359 24.078 1 91 100 PRO A C 1
ATOM 729 O O . PRO A 1 100 ? 12.57 29.562 25.031 1 91 100 PRO A O 1
ATOM 732 N N . ASP A 1 101 ? 13.5 30.484 23.266 1 81.25 101 ASP A N 1
ATOM 733 C CA . ASP A 1 101 ? 14.797 29.969 23.688 1 81.25 101 ASP A CA 1
ATOM 734 C C . ASP A 1 101 ? 15.914 30.953 23.391 1 81.25 101 ASP A C 1
ATOM 736 O O . ASP A 1 101 ? 16.031 31.438 22.25 1 81.25 101 ASP A O 1
ATOM 740 N N . ASP A 1 102 ? 16.609 31.219 24.5 1 74.56 102 ASP A N 1
ATOM 741 C CA . ASP A 1 102 ? 17.719 32.156 24.391 1 74.56 102 ASP A CA 1
ATOM 742 C C . ASP A 1 102 ? 19.062 31.422 24.391 1 74.56 102 ASP A C 1
ATOM 744 O O . ASP A 1 102 ? 20.094 32 24.703 1 74.56 102 ASP A O 1
ATOM 748 N N . GLY A 1 103 ? 18.969 30.156 24.109 1 76.62 103 GLY A N 1
ATOM 749 C CA . GLY A 1 103 ? 20.203 29.406 24.094 1 76.62 103 GLY A CA 1
ATOM 750 C C . GLY A 1 103 ? 21.094 29.734 22.906 1 76.62 103 GLY A C 1
ATOM 751 O O . GLY A 1 103 ? 20.797 30.672 22.141 1 76.62 103 GLY A O 1
ATOM 752 N N . PRO A 1 104 ? 22.297 29.031 22.891 1 82.62 104 PRO A N 1
ATOM 753 C CA . PRO A 1 104 ? 23.219 29.281 21.766 1 82.62 104 PRO A CA 1
ATOM 754 C C . PRO A 1 104 ? 22.578 29 20.406 1 82.62 104 PRO A C 1
ATOM 756 O O . PRO A 1 104 ? 21.844 28.016 20.266 1 82.62 104 PRO A O 1
ATOM 759 N N . MET A 1 105 ? 22.859 29.844 19.562 1 83.44 105 MET A N 1
ATOM 760 C CA . MET A 1 105 ? 22.297 29.719 18.219 1 83.44 105 MET A CA 1
ATOM 761 C C . MET A 1 105 ? 23.094 28.734 17.375 1 83.44 105 MET A C 1
ATOM 763 O O . MET A 1 105 ? 24.312 28.844 17.266 1 83.44 105 MET A O 1
ATOM 767 N N . PRO A 1 106 ? 22.406 27.75 16.891 1 88.19 106 PRO A N 1
ATOM 768 C CA . PRO A 1 106 ? 23.094 26.812 15.984 1 88.19 106 PRO A CA 1
ATOM 769 C C . PRO A 1 106 ? 23.609 27.5 14.719 1 88.19 106 PRO A C 1
ATOM 771 O O . PRO A 1 106 ? 23.141 28.578 14.359 1 88.19 106 PRO A O 1
ATOM 774 N N . ALA A 1 107 ? 24.609 26.859 14.055 1 88.38 107 ALA A N 1
ATOM 775 C CA . ALA A 1 107 ? 25.219 27.406 12.844 1 88.38 107 ALA A CA 1
ATOM 776 C C . ALA A 1 107 ? 24.234 27.344 11.672 1 88.38 107 ALA A C 1
ATOM 778 O O . ALA A 1 107 ? 24.25 28.219 10.805 1 88.38 107 ALA A O 1
ATOM 779 N N . GLU A 1 108 ? 23.406 26.312 11.688 1 93 108 GLU A N 1
ATOM 780 C CA . GLU A 1 108 ? 22.453 26.109 10.594 1 93 108 GLU A CA 1
ATOM 781 C C . GLU A 1 108 ? 21.031 26.375 11.047 1 93 108 GLU A C 1
ATOM 783 O O . GLU A 1 108 ? 20.703 26.188 12.227 1 93 108 GLU A O 1
ATOM 788 N N . PRO A 1 109 ? 20.219 26.859 10.125 1 96 109 PRO A N 1
ATOM 789 C CA . PRO A 1 109 ? 18.812 27.062 10.477 1 96 109 PRO A CA 1
ATOM 790 C C . PRO A 1 109 ? 18.141 25.797 11.016 1 96 109 PRO A C 1
ATOM 792 O O . PRO A 1 109 ? 18.5 24.688 10.617 1 96 109 PRO A O 1
ATOM 795 N N . ARG A 1 110 ? 17.234 26.031 11.945 1 97.5 110 ARG A N 1
ATOM 796 C CA . ARG A 1 110 ? 16.562 24.922 12.609 1 97.5 110 ARG A CA 1
ATOM 797 C C . ARG A 1 110 ? 15.039 25.062 12.484 1 97.5 110 ARG A C 1
ATOM 799 O O . ARG A 1 110 ? 14.539 26.094 12.047 1 97.5 110 ARG A O 1
ATOM 806 N N . LEU A 1 111 ? 14.383 23.984 12.82 1 98.31 111 LEU A N 1
ATOM 807 C CA . LEU A 1 111 ? 12.93 23.891 12.68 1 98.31 111 LEU A CA 1
ATOM 808 C C . LEU A 1 111 ? 12.242 25.031 13.414 1 98.31 111 LEU A C 1
ATOM 810 O O . LEU A 1 111 ? 12.539 25.297 14.586 1 98.31 111 LEU A O 1
ATOM 814 N N . ALA A 1 112 ? 11.406 25.688 12.719 1 98.31 112 ALA A N 1
ATOM 815 C CA . ALA A 1 112 ? 10.539 26.734 13.25 1 98.31 112 ALA A CA 1
ATOM 816 C C . ALA A 1 112 ? 9.078 26.484 12.875 1 98.31 112 ALA A C 1
ATOM 818 O O . ALA A 1 112 ? 8.789 25.781 11.906 1 98.31 112 ALA A O 1
ATOM 819 N N . LEU A 1 113 ? 8.195 27.016 13.688 1 98.56 113 LEU A N 1
ATOM 820 C CA . LEU A 1 113 ? 6.762 26.797 13.539 1 98.56 113 LEU A CA 1
ATOM 821 C C . LEU A 1 113 ? 5.977 28.062 13.828 1 98.56 113 LEU A C 1
ATOM 823 O O . LEU A 1 113 ? 6.195 28.719 14.859 1 98.56 113 LEU A O 1
ATOM 827 N N . GLY A 1 114 ? 5.172 28.469 12.883 1 98.19 114 GLY A N 1
ATOM 828 C CA . GLY A 1 114 ? 4.215 29.547 13.07 1 98.19 114 GLY A CA 1
ATOM 829 C C . GLY A 1 114 ? 2.779 29.125 12.82 1 98.19 114 GLY A C 1
ATOM 830 O O . GLY A 1 114 ? 2.527 28.219 12.016 1 98.19 114 GLY A O 1
ATOM 831 N N . ILE A 1 115 ? 1.867 29.781 13.477 1 98.12 115 ILE A N 1
ATOM 832 C CA . ILE A 1 115 ? 0.451 29.438 13.383 1 98.12 115 ILE A CA 1
ATOM 833 C C . ILE A 1 115 ? -0.351 30.688 13.016 1 98.12 115 ILE A C 1
ATOM 835 O O . ILE A 1 115 ? -0.119 31.766 13.57 1 98.12 115 ILE A O 1
ATOM 839 N N . GLY A 1 116 ? -1.171 30.562 12.047 1 97.88 116 GLY A N 1
ATOM 840 C CA . GLY A 1 116 ? -2.137 31.578 11.664 1 97.88 116 GLY A CA 1
ATOM 841 C C . GLY A 1 116 ? -3.557 31.062 11.586 1 97.88 116 GLY A C 1
ATOM 842 O O . GLY A 1 116 ? -3.775 29.906 11.188 1 97.88 116 GLY A O 1
ATOM 843 N N . ILE A 1 117 ? -4.469 31.859 11.953 1 96.94 117 ILE A N 1
ATOM 844 C CA . ILE A 1 117 ? -5.879 31.484 11.914 1 96.94 117 ILE A CA 1
ATOM 845 C C . ILE A 1 117 ? -6.676 32.562 11.18 1 96.94 117 ILE A C 1
ATOM 847 O O . ILE A 1 117 ? -6.449 33.75 11.391 1 96.94 117 ILE A O 1
ATOM 851 N N . THR A 1 118 ? -7.527 32.125 10.391 1 97.81 118 THR A N 1
ATOM 852 C CA . THR A 1 118 ? -8.352 33.094 9.664 1 97.81 118 THR A CA 1
ATOM 853 C C . THR A 1 118 ? -9.547 33.531 10.5 1 97.81 118 THR A C 1
ATOM 855 O O . THR A 1 118 ? -9.82 32.938 11.555 1 97.81 118 THR A O 1
ATOM 858 N N . ARG A 1 119 ? -10.164 34.562 10 1 96.75 119 ARG A N 1
ATOM 859 C CA . ARG A 1 119 ? -11.547 34.781 10.422 1 96.75 119 ARG A CA 1
ATOM 860 C C . ARG A 1 119 ? -12.453 33.656 9.969 1 96.75 119 ARG A C 1
ATOM 862 O O . ARG A 1 119 ? -12.023 32.75 9.242 1 96.75 119 ARG A O 1
ATOM 869 N N . ASP A 1 120 ? -13.695 33.75 10.422 1 96.44 120 ASP A N 1
ATOM 870 C CA . ASP A 1 120 ? -14.664 32.75 9.961 1 96.44 120 ASP A CA 1
ATOM 871 C C . ASP A 1 120 ? -14.852 32.844 8.445 1 96.44 120 ASP A C 1
ATOM 873 O O . ASP A 1 120 ? -14.891 33.938 7.879 1 96.44 120 ASP A O 1
ATOM 877 N N . ILE A 1 121 ? -14.945 31.688 7.848 1 97.69 121 ILE A N 1
ATOM 878 C CA . ILE A 1 121 ? -15.227 31.578 6.422 1 97.69 121 ILE A CA 1
ATOM 879 C C . ILE A 1 121 ? -16.703 31.25 6.211 1 97.69 121 ILE A C 1
ATOM 881 O O . ILE A 1 121 ? -17.172 30.188 6.625 1 97.69 121 ILE A O 1
ATOM 885 N N . ALA A 1 122 ? -17.406 32.188 5.609 1 97.06 122 ALA A N 1
ATOM 886 C CA . ALA A 1 122 ? -18.812 31.922 5.332 1 97.06 122 ALA A CA 1
ATOM 887 C C . ALA A 1 122 ? -18.969 30.797 4.309 1 97.06 122 ALA A C 1
ATOM 889 O O . ALA A 1 122 ? -18.109 30.594 3.463 1 97.06 122 ALA A O 1
ATOM 890 N N . PRO A 1 123 ? -20.172 30.109 4.383 1 96.44 123 PRO A N 1
ATOM 891 C CA . PRO A 1 123 ? -20.391 29.016 3.43 1 96.44 123 PRO A CA 1
ATOM 892 C C . PRO A 1 123 ? -20.203 29.453 1.978 1 96.44 123 PRO A C 1
ATOM 894 O O . PRO A 1 123 ? -19.609 28.719 1.18 1 96.44 123 PRO A O 1
ATOM 897 N N . GLU A 1 124 ? -20.547 30.594 1.64 1 97.5 124 GLU A N 1
ATOM 898 C CA . GLU A 1 124 ? -20.484 31.078 0.266 1 97.5 124 GLU A CA 1
ATOM 899 C C . GLU A 1 124 ? -19.062 31.484 -0.105 1 97.5 124 GLU A C 1
ATOM 901 O O . GLU A 1 124 ? -18.766 31.719 -1.276 1 97.5 124 GLU A O 1
ATOM 906 N N . GLU A 1 125 ? -18.188 31.5 0.927 1 97.88 125 GLU A N 1
ATOM 907 C CA . GLU A 1 125 ? -16.781 31.844 0.672 1 97.88 125 GLU A CA 1
ATOM 908 C C . GLU A 1 125 ? -15.93 30.594 0.492 1 97.88 125 GLU A C 1
ATOM 910 O O . GLU A 1 125 ? -14.805 30.672 0.002 1 97.88 125 GLU A O 1
ATOM 915 N N . VAL A 1 126 ? -16.422 29.469 0.878 1 97.56 126 VAL A N 1
ATOM 916 C CA . VAL A 1 126 ? -15.68 28.219 0.776 1 97.56 126 VAL A CA 1
ATOM 917 C C . VAL A 1 126 ? -15.344 27.938 -0.687 1 97.56 126 VAL A C 1
ATOM 919 O O . VAL A 1 126 ? -16.234 27.922 -1.541 1 97.56 126 VAL A O 1
ATOM 922 N N . GLY A 1 127 ? -14.086 27.766 -0.979 1 97.56 127 GLY A N 1
ATOM 923 C CA . GLY A 1 127 ? -13.648 27.422 -2.322 1 97.56 127 GLY A CA 1
ATOM 924 C C . GLY A 1 127 ? -13.539 28.609 -3.248 1 97.56 127 GLY A C 1
ATOM 925 O O . GLY A 1 127 ? -13.406 28.453 -4.465 1 97.56 127 GLY A O 1
ATOM 926 N N . THR A 1 128 ? -13.609 29.812 -2.717 1 97.94 128 THR A N 1
ATOM 927 C CA . THR A 1 128 ? -13.57 31.016 -3.541 1 97.94 128 THR A CA 1
ATOM 928 C C . THR A 1 128 ? -12.297 31.812 -3.275 1 97.94 128 THR A C 1
ATOM 930 O O . THR A 1 128 ? -11.492 31.438 -2.42 1 97.94 128 THR A O 1
ATOM 933 N N . THR A 1 129 ? -12.211 32.938 -3.996 1 98.19 129 THR A N 1
ATOM 934 C CA . THR A 1 129 ? -11.055 33.812 -3.846 1 98.19 129 THR A CA 1
ATOM 935 C C . THR A 1 129 ? -11.047 34.469 -2.473 1 98.19 129 THR A C 1
ATOM 937 O O . THR A 1 129 ? -9.984 34.812 -1.941 1 98.19 129 THR A O 1
ATOM 940 N N . ALA A 1 130 ? -12.195 34.594 -1.893 1 98.25 130 ALA A N 1
ATOM 941 C CA . ALA A 1 130 ? -12.258 35.156 -0.536 1 98.25 130 ALA A CA 1
ATOM 942 C C . ALA A 1 130 ? -11.523 34.25 0.447 1 98.25 130 ALA A C 1
ATOM 944 O O . ALA A 1 130 ? -10.797 34.719 1.322 1 98.25 130 ALA A O 1
ATOM 945 N N . MET A 1 131 ? -11.734 32.969 0.306 1 98.44 131 MET A N 1
ATOM 946 C CA . MET A 1 131 ? -11.031 32 1.143 1 98.44 131 MET A CA 1
ATOM 947 C C . MET A 1 131 ? -9.531 32 0.851 1 98.44 131 MET A C 1
ATOM 949 O O . MET A 1 131 ? -8.719 31.938 1.771 1 98.44 131 MET A O 1
ATOM 953 N N . VAL A 1 132 ? -9.18 32.125 -0.4 1 98.69 132 VAL A N 1
ATOM 954 C CA . VAL A 1 132 ? -7.781 32.219 -0.798 1 98.69 132 VAL A CA 1
ATOM 955 C C . VAL A 1 132 ? -7.117 33.406 -0.073 1 98.69 132 VAL A C 1
ATOM 957 O O . VAL A 1 132 ? -6.062 33.25 0.545 1 98.69 132 VAL A O 1
ATOM 960 N N . GLU A 1 133 ? -7.723 34.531 -0.093 1 98.62 133 GLU A N 1
ATOM 961 C CA . GLU A 1 133 ? -7.168 35.75 0.504 1 98.62 133 GLU A CA 1
ATOM 962 C C . GLU A 1 133 ? -7.066 35.594 2.021 1 98.62 133 GLU A C 1
ATOM 964 O O . GLU A 1 133 ? -6.078 36.031 2.621 1 98.62 133 GLU A O 1
ATOM 969 N N . ALA A 1 134 ? -8.117 35.031 2.568 1 98.75 134 ALA A N 1
ATOM 970 C CA . ALA A 1 134 ? -8.102 34.844 4.016 1 98.75 134 ALA A CA 1
ATOM 971 C C . ALA A 1 134 ? -6.926 33.938 4.43 1 98.75 134 ALA A C 1
ATOM 973 O O . ALA A 1 134 ? -6.215 34.25 5.391 1 98.75 134 ALA A O 1
ATOM 974 N N . VAL A 1 135 ? -6.699 32.875 3.721 1 98.81 135 VAL A N 1
ATOM 975 C CA . VAL A 1 135 ? -5.621 31.938 4.035 1 98.81 135 VAL A CA 1
ATOM 976 C C . VAL A 1 135 ? -4.273 32.625 3.795 1 98.81 135 VAL A C 1
ATOM 978 O O . VAL A 1 135 ? -3.338 32.438 4.582 1 98.81 135 VAL A O 1
ATOM 981 N N . ALA A 1 136 ? -4.168 33.406 2.752 1 98.81 136 ALA A N 1
ATOM 982 C CA . ALA A 1 136 ? -2.93 34.125 2.49 1 98.81 136 ALA A CA 1
ATOM 983 C C . ALA A 1 136 ? -2.564 35.031 3.668 1 98.81 136 ALA A C 1
ATOM 985 O O . ALA A 1 136 ? -1.397 35.125 4.055 1 98.81 136 ALA A O 1
ATOM 986 N N . GLY A 1 137 ? -3.559 35.719 4.18 1 98.69 137 GLY A N 1
ATOM 987 C CA . GLY A 1 137 ? -3.328 36.531 5.359 1 98.69 137 GLY A CA 1
ATOM 988 C C . GLY A 1 137 ? -2.832 35.75 6.551 1 98.69 137 GLY A C 1
ATOM 989 O O . GLY A 1 137 ? -1.898 36.156 7.238 1 98.69 137 GLY A O 1
ATOM 990 N N . ALA A 1 138 ? -3.459 34.594 6.754 1 98.69 138 ALA A N 1
ATOM 991 C CA . ALA A 1 138 ? -3.049 33.719 7.852 1 98.69 138 ALA A CA 1
ATOM 992 C C . ALA A 1 138 ? -1.628 33.219 7.641 1 98.69 138 ALA A C 1
ATOM 994 O O . ALA A 1 138 ? -0.88 33.031 8.602 1 98.69 138 ALA A O 1
ATOM 995 N N . VAL A 1 139 ? -1.247 32.938 6.406 1 98.69 139 VAL A N 1
ATOM 996 C CA . VAL A 1 139 ? 0.106 32.5 6.078 1 98.69 139 VAL A CA 1
ATOM 997 C C . VAL A 1 139 ? 1.105 33.594 6.457 1 98.69 139 VAL A C 1
ATOM 999 O O . VAL A 1 139 ? 2.16 33.312 7.031 1 98.69 139 VAL A O 1
ATOM 1002 N N . HIS A 1 140 ? 0.792 34.875 6.199 1 98.44 140 HIS A N 1
ATOM 1003 C CA . HIS A 1 140 ? 1.663 35.969 6.578 1 98.44 140 HIS A CA 1
ATOM 1004 C C . HIS A 1 140 ? 1.862 36.031 8.094 1 98.44 140 HIS A C 1
ATOM 1006 O O . HIS A 1 140 ? 2.98 36.219 8.57 1 98.44 140 HIS A O 1
ATOM 1012 N N . THR A 1 141 ? 0.786 35.812 8.766 1 98.25 141 THR A N 1
ATOM 1013 C CA . THR A 1 141 ? 0.864 35.781 10.219 1 98.25 141 THR A CA 1
ATOM 1014 C C . THR A 1 141 ? 1.772 34.656 10.695 1 98.25 141 THR A C 1
ATOM 1016 O O . THR A 1 141 ? 2.615 34.875 11.57 1 98.25 141 THR A O 1
ATOM 1019 N N . ALA A 1 142 ? 1.597 33.531 10.133 1 98.31 142 ALA A N 1
ATOM 1020 C CA . ALA A 1 142 ? 2.381 32.344 10.5 1 98.31 142 ALA A CA 1
ATOM 1021 C C . ALA A 1 142 ? 3.859 32.562 10.188 1 98.31 142 ALA A C 1
ATOM 1023 O O . ALA A 1 142 ? 4.727 32.156 10.961 1 98.31 142 ALA A O 1
ATOM 1024 N N . LEU A 1 143 ? 4.164 33.156 9.031 1 98.12 143 LEU A N 1
ATOM 1025 C CA . LEU A 1 143 ? 5.539 33.469 8.648 1 98.12 143 LEU A CA 1
ATOM 1026 C C . LEU A 1 143 ? 6.211 34.344 9.688 1 98.12 143 LEU A C 1
ATOM 1028 O O . LEU A 1 143 ? 7.328 34.062 10.125 1 98.12 143 LEU A O 1
ATOM 1032 N N . ALA A 1 144 ? 5.488 35.375 10.047 1 97.06 144 ALA A N 1
ATOM 1033 C CA . ALA A 1 144 ? 6.02 36.312 11.023 1 97.06 144 ALA A CA 1
ATOM 1034 C C . ALA A 1 144 ? 6.289 35.625 12.359 1 97.06 144 ALA A C 1
ATOM 1036 O O . ALA A 1 144 ? 7.344 35.812 12.969 1 97.06 144 ALA A O 1
ATOM 1037 N N . GLU A 1 145 ? 5.355 34.812 12.742 1 96.56 145 GLU A N 1
ATOM 1038 C CA . GLU A 1 145 ? 5.508 34.125 14.023 1 96.56 145 GLU A CA 1
ATOM 1039 C C . GLU A 1 145 ? 6.668 33.156 13.984 1 96.56 145 GLU A C 1
ATOM 1041 O O . GLU A 1 145 ? 7.379 32.969 14.977 1 96.56 145 GLU A O 1
ATOM 1046 N N . ALA A 1 146 ? 6.902 32.469 12.906 1 96.94 146 ALA A N 1
ATOM 1047 C CA . ALA A 1 146 ? 7.957 31.484 12.758 1 96.94 146 ALA A CA 1
ATOM 1048 C C . ALA A 1 146 ? 9.328 32.156 12.633 1 96.94 146 ALA A C 1
ATOM 1050 O O . ALA A 1 146 ? 10.359 31.484 12.758 1 96.94 146 ALA A O 1
ATOM 1051 N N . GLY A 1 147 ? 9.359 33.406 12.336 1 95.38 147 GLY A N 1
ATOM 1052 C CA . GLY A 1 147 ? 10.617 34.125 12.109 1 95.38 147 GLY A CA 1
ATOM 1053 C C . GLY A 1 147 ? 11.258 33.75 10.781 1 95.38 147 GLY A C 1
ATOM 1054 O O . GLY A 1 147 ? 12.484 33.688 10.68 1 95.38 147 GLY A O 1
ATOM 1055 N N . ILE A 1 148 ? 10.461 33.406 9.867 1 96.88 148 ILE A N 1
ATOM 1056 C CA . ILE A 1 148 ? 10.953 33.062 8.539 1 96.88 148 ILE A CA 1
ATOM 1057 C C . ILE A 1 148 ? 10.703 34.25 7.59 1 96.88 148 ILE A C 1
ATOM 1059 O O . ILE A 1 148 ? 9.57 34.719 7.445 1 96.88 148 ILE A O 1
ATOM 1063 N N . THR A 1 149 ? 11.766 34.656 6.906 1 94.31 149 THR A N 1
ATOM 1064 C CA . THR A 1 149 ? 11.648 35.844 6.039 1 94.31 149 THR A CA 1
ATOM 1065 C C . THR A 1 149 ? 11.719 35.438 4.57 1 94.31 149 THR A C 1
ATOM 1067 O O . THR A 1 149 ? 11.258 36.156 3.695 1 94.31 149 THR A O 1
ATOM 1070 N N . GLU A 1 150 ? 12.344 34.344 4.309 1 95.06 150 GLU A N 1
ATOM 1071 C CA . GLU A 1 150 ? 12.461 33.844 2.941 1 95.06 150 GLU A CA 1
ATOM 1072 C C . GLU A 1 150 ? 11.484 32.688 2.695 1 95.06 150 GLU A C 1
ATOM 1074 O O . GLU A 1 150 ? 11.586 31.641 3.324 1 95.06 150 GLU A O 1
ATOM 1079 N N . PRO A 1 151 ? 10.57 32.875 1.771 1 94 151 PRO A N 1
ATOM 1080 C CA . PRO A 1 151 ? 9.594 31.812 1.489 1 94 151 PRO A CA 1
ATOM 1081 C C . PRO A 1 151 ? 10.258 30.484 1.14 1 94 151 PRO A C 1
ATOM 1083 O O . PRO A 1 151 ? 9.688 29.422 1.399 1 94 151 PRO A O 1
ATOM 1086 N N . ALA A 1 152 ? 11.453 30.531 0.591 1 95.19 152 ALA A N 1
ATOM 1087 C CA . ALA A 1 152 ? 12.172 29.328 0.195 1 95.19 152 ALA A CA 1
ATOM 1088 C C . ALA A 1 152 ? 12.531 28.469 1.411 1 95.19 152 ALA A C 1
ATOM 1090 O O . ALA A 1 152 ? 12.867 27.297 1.275 1 95.19 152 ALA A O 1
ATOM 1091 N N . ASP A 1 153 ? 12.453 29.031 2.59 1 97.44 153 ASP A N 1
ATOM 1092 C CA . ASP A 1 153 ? 12.797 28.328 3.82 1 97.44 153 ASP A CA 1
ATOM 1093 C C . ASP A 1 153 ? 11.57 27.641 4.414 1 97.44 153 ASP A C 1
ATOM 1095 O O . ASP A 1 153 ? 11.68 26.938 5.426 1 97.44 153 ASP A O 1
ATOM 1099 N N . VAL A 1 154 ? 10.383 27.859 3.746 1 98.75 154 VAL A N 1
ATOM 1100 C CA . VAL A 1 154 ? 9.164 27.156 4.137 1 98.75 154 VAL A CA 1
ATOM 1101 C C . VAL A 1 154 ? 9.117 25.781 3.463 1 98.75 154 VAL A C 1
ATOM 1103 O O . VAL A 1 154 ? 9.328 25.672 2.252 1 98.75 154 VAL A O 1
ATOM 1106 N N . HIS A 1 155 ? 8.812 24.75 4.262 1 98.81 155 HIS A N 1
ATOM 1107 C CA . HIS A 1 155 ? 8.883 23.406 3.709 1 98.81 155 HIS A CA 1
ATOM 1108 C C . HIS A 1 155 ? 7.547 22.672 3.863 1 98.81 155 HIS A C 1
ATOM 1110 O O . HIS A 1 155 ? 7.328 21.641 3.246 1 98.81 155 HIS A O 1
ATOM 1116 N N . TYR A 1 156 ? 6.684 23.172 4.648 1 98.81 156 TYR A N 1
ATOM 1117 C CA . TYR A 1 156 ? 5.414 22.516 4.906 1 98.81 156 TYR A CA 1
ATOM 1118 C C . TYR A 1 156 ? 4.402 23.469 5.508 1 98.81 156 TYR A C 1
ATOM 1120 O O . TYR A 1 156 ? 4.652 24.078 6.559 1 98.81 156 TYR A O 1
ATOM 1128 N N . VAL A 1 157 ? 3.273 23.609 4.871 1 98.88 157 VAL A N 1
ATOM 1129 C CA . VAL A 1 157 ? 2.176 24.422 5.387 1 98.88 157 VAL A CA 1
ATOM 1130 C C . VAL A 1 157 ? 0.9 23.594 5.457 1 98.88 157 VAL A C 1
ATOM 1132 O O . VAL A 1 157 ? 0.233 23.375 4.441 1 98.88 157 VAL A O 1
ATOM 1135 N N . GLN A 1 158 ? 0.577 23.188 6.609 1 98.44 158 GLN A N 1
ATOM 1136 C CA . GLN A 1 158 ? -0.654 22.453 6.871 1 98.44 158 GLN A CA 1
ATOM 1137 C C . GLN A 1 158 ? -1.829 23.406 7.086 1 98.44 158 GLN A C 1
ATOM 1139 O O . GLN A 1 158 ? -1.78 24.281 7.961 1 98.44 158 GLN A O 1
ATOM 1144 N N . VAL A 1 159 ? -2.861 23.234 6.262 1 98.06 159 VAL A N 1
ATOM 1145 C CA . VAL A 1 159 ? -4.047 24.062 6.445 1 98.06 159 VAL A CA 1
ATOM 1146 C C . VAL A 1 159 ? -5.273 23.172 6.641 1 98.06 159 VAL A C 1
ATOM 1148 O O . VAL A 1 159 ? -5.508 22.25 5.859 1 98.06 159 VAL A O 1
ATOM 1151 N N . LYS A 1 160 ? -5.922 23.422 7.598 1 95.06 160 LYS A N 1
ATOM 1152 C CA . LYS A 1 160 ? -7.227 22.797 7.824 1 95.06 160 LYS A CA 1
ATOM 1153 C C . LYS A 1 160 ? -8.336 23.844 7.809 1 95.06 160 LYS A C 1
ATOM 1155 O O . LYS A 1 160 ? -8.227 24.891 8.445 1 95.06 160 LYS A O 1
ATOM 1160 N N . GLY A 1 161 ? -9.359 23.547 7.031 1 93.94 161 GLY A N 1
ATOM 1161 C CA . GLY A 1 161 ? -10.438 24.516 6.914 1 93.94 161 GLY A CA 1
ATOM 1162 C C . GLY A 1 161 ? -11.789 23.859 6.688 1 93.94 161 GLY A C 1
ATOM 1163 O O . GLY A 1 161 ? -11.914 22.641 6.723 1 93.94 161 GLY A O 1
ATOM 1164 N N . PRO A 1 162 ? -12.742 24.703 6.504 1 92.38 162 PRO A N 1
ATOM 1165 C CA . PRO A 1 162 ? -14.117 24.188 6.402 1 92.38 162 PRO A CA 1
ATOM 1166 C C . PRO A 1 162 ? -14.461 23.703 5 1 92.38 162 PRO A C 1
ATOM 1168 O O . PRO A 1 162 ? -13.844 24.125 4.02 1 92.38 162 PRO A O 1
ATOM 1171 N N . LEU A 1 163 ? -15.383 22.734 4.945 1 91 163 LEU A N 1
ATOM 1172 C CA . LEU A 1 163 ? -16.109 22.391 3.723 1 91 163 LEU A CA 1
ATOM 1173 C C . LEU A 1 163 ? -17.594 22.625 3.883 1 91 163 LEU A C 1
ATOM 1175 O O . LEU A 1 163 ? -18.062 22.969 4.973 1 91 163 LEU A O 1
ATOM 1179 N N . LEU A 1 164 ? -18.297 22.484 2.83 1 93.94 164 LEU A N 1
ATOM 1180 C CA . LEU A 1 164 ? -19.75 22.672 2.9 1 93.94 164 LEU A CA 1
ATOM 1181 C C . LEU A 1 164 ? -20.422 21.438 3.518 1 93.94 164 LEU A C 1
ATOM 1183 O O . LEU A 1 164 ? -20.016 20.312 3.27 1 93.94 164 LEU A O 1
ATOM 1187 N N . THR A 1 165 ? -21.359 21.641 4.32 1 89.56 165 THR A N 1
ATOM 1188 C CA . THR A 1 165 ? -22.219 20.609 4.895 1 89.56 165 THR A CA 1
ATOM 1189 C C . THR A 1 165 ? -23.688 20.844 4.523 1 89.56 165 THR A C 1
ATOM 1191 O O . THR A 1 165 ? -24.047 21.938 4.074 1 89.56 165 THR A O 1
ATOM 1194 N N . PRO A 1 166 ? -24.5 19.828 4.75 1 91.12 166 PRO A N 1
ATOM 1195 C CA . PRO A 1 166 ? -25.922 20.062 4.496 1 91.12 166 PRO A CA 1
ATOM 1196 C C . PRO A 1 166 ? -26.469 21.266 5.27 1 91.12 166 PRO A C 1
ATOM 1198 O O . PRO A 1 166 ? -27.234 22.062 4.723 1 91.12 166 PRO A O 1
ATOM 1201 N N . ALA A 1 167 ? -26.031 21.438 6.43 1 92.31 167 ALA A N 1
ATOM 1202 C CA . ALA A 1 167 ? -26.5 22.531 7.27 1 92.31 167 ALA A CA 1
ATOM 1203 C C . ALA A 1 167 ? -26.031 23.875 6.723 1 92.31 167 ALA A C 1
ATOM 1205 O O . ALA A 1 167 ? -26.797 24.844 6.688 1 92.31 167 ALA A O 1
ATOM 1206 N N . THR A 1 168 ? -24.812 23.969 6.328 1 94.12 168 THR A N 1
ATOM 1207 C CA . THR A 1 168 ? -24.297 25.25 5.848 1 94.12 168 THR A CA 1
ATOM 1208 C C . THR A 1 168 ? -24.859 25.578 4.473 1 94.12 168 THR A C 1
ATOM 1210 O O . THR A 1 168 ? -25.047 26.75 4.137 1 94.12 168 THR A O 1
ATOM 1213 N N . ILE A 1 169 ? -25.125 24.578 3.691 1 95.88 169 ILE A N 1
ATOM 1214 C CA . ILE A 1 169 ? -25.766 24.766 2.398 1 95.88 169 ILE A CA 1
ATOM 1215 C C . ILE A 1 169 ? -27.172 25.328 2.602 1 95.88 169 ILE A C 1
ATOM 1217 O O . ILE A 1 169 ? -27.562 26.297 1.946 1 95.88 169 ILE A O 1
ATOM 1221 N N . ALA A 1 170 ? -27.875 24.703 3.523 1 96.06 170 ALA A N 1
ATOM 1222 C CA . ALA A 1 170 ? -29.219 25.172 3.83 1 96.06 170 ALA A CA 1
ATOM 1223 C C . ALA A 1 170 ? -29.203 26.625 4.305 1 96.06 170 ALA A C 1
ATOM 1225 O O . ALA A 1 170 ? -30.062 27.422 3.945 1 96.06 170 ALA A O 1
ATOM 1226 N N . ASP A 1 171 ? -28.328 26.953 5.082 1 95.81 171 ASP A N 1
ATOM 1227 C CA . ASP A 1 171 ? -28.172 28.312 5.578 1 95.81 171 ASP A CA 1
ATOM 1228 C C . ASP A 1 171 ? -27.938 29.281 4.43 1 95.81 171 ASP A C 1
ATOM 1230 O O . ASP A 1 171 ? -28.547 30.359 4.379 1 95.81 171 ASP A O 1
ATOM 1234 N N . ALA A 1 172 ? -27.016 28.953 3.568 1 96.38 172 ALA A N 1
ATOM 1235 C CA . ALA A 1 172 ? -26.719 29.781 2.412 1 96.38 172 ALA A CA 1
ATOM 1236 C C . ALA A 1 172 ? -27.953 29.984 1.542 1 96.38 172 ALA A C 1
ATOM 1238 O O . ALA A 1 172 ? -28.188 31.094 1.04 1 96.38 172 ALA A O 1
ATOM 1239 N N . ASP A 1 173 ? -28.656 28.906 1.396 1 95.69 173 ASP A N 1
ATOM 1240 C CA . ASP A 1 173 ? -29.875 28.984 0.597 1 95.69 173 ASP A CA 1
ATOM 1241 C C . ASP A 1 173 ? -30.859 29.984 1.182 1 95.69 173 ASP A C 1
ATOM 1243 O O . ASP A 1 173 ? -31.469 30.766 0.447 1 95.69 173 ASP A O 1
ATOM 1247 N N . ARG A 1 174 ? -31.031 29.891 2.426 1 97.19 174 ARG A N 1
ATOM 1248 C CA . ARG A 1 174 ? -31.938 30.812 3.102 1 97.19 174 ARG A CA 1
ATOM 1249 C C . ARG A 1 174 ? -31.531 32.25 2.873 1 97.19 174 ARG A C 1
ATOM 1251 O O . ARG A 1 174 ? -32.406 33.156 2.789 1 97.19 174 ARG A O 1
ATOM 1258 N N . ARG A 1 175 ? -30.281 32.438 2.734 1 97.25 175 ARG A N 1
ATOM 1259 C CA . ARG A 1 175 ? -29.75 33.812 2.584 1 97.25 175 ARG A CA 1
ATOM 1260 C C . ARG A 1 175 ? -29.609 34.156 1.111 1 97.25 175 ARG A C 1
ATOM 1262 O O . ARG A 1 175 ? -29.234 35.281 0.784 1 97.25 175 ARG A O 1
ATOM 1269 N N . GLY A 1 176 ? -29.859 33.25 0.227 1 96.5 176 GLY A N 1
ATOM 1270 C CA . GLY A 1 176 ? -29.734 33.469 -1.205 1 96.5 176 GLY A CA 1
ATOM 1271 C C . GLY A 1 176 ? -28.297 33.625 -1.663 1 96.5 176 GLY A C 1
ATOM 1272 O O . GLY A 1 176 ? -28.016 34.25 -2.684 1 96.5 176 GLY A O 1
ATOM 1273 N N . ALA A 1 177 ? -27.406 33.031 -0.878 1 96.94 177 ALA A N 1
ATOM 1274 C CA . ALA A 1 177 ? -25.984 33.125 -1.209 1 96.94 177 ALA A CA 1
ATOM 1275 C C . ALA A 1 177 ? -25.609 32.031 -2.217 1 96.94 177 ALA A C 1
ATOM 1277 O O . ALA A 1 177 ? -26.109 30.922 -2.166 1 96.94 177 ALA A O 1
ATOM 1278 N N . ARG A 1 178 ? -24.766 32.406 -3.182 1 94.75 178 ARG A N 1
ATOM 1279 C CA . ARG A 1 178 ? -24.312 31.469 -4.207 1 94.75 178 ARG A CA 1
ATOM 1280 C C . ARG A 1 178 ? -23.172 30.594 -3.684 1 94.75 178 ARG A C 1
ATOM 1282 O O . ARG A 1 178 ? -22.234 31.094 -3.043 1 94.75 178 ARG A O 1
ATOM 1289 N N . LEU A 1 179 ? -23.25 29.312 -3.92 1 97.31 179 LEU A N 1
ATOM 1290 C CA . LEU A 1 179 ? -22.234 28.344 -3.506 1 97.31 179 LEU A CA 1
ATOM 1291 C C . LEU A 1 179 ? -21.5 27.781 -4.715 1 97.31 179 LEU A C 1
ATOM 1293 O O . LEU A 1 179 ? -22.047 27.734 -5.816 1 97.31 179 LEU A O 1
ATOM 1297 N N . VAL A 1 180 ? -20.281 27.375 -4.543 1 96 180 VAL A N 1
ATOM 1298 C CA . VAL A 1 180 ? -19.5 26.797 -5.633 1 96 180 VAL A CA 1
ATOM 1299 C C . VAL A 1 180 ? -20.109 25.453 -6.055 1 96 180 VAL A C 1
ATOM 1301 O O . VAL A 1 180 ? -19.938 25.031 -7.199 1 96 180 VAL A O 1
ATOM 1304 N N . THR A 1 181 ? -20.688 24.797 -5.133 1 94.81 181 THR A N 1
ATOM 1305 C CA . THR A 1 181 ? -21.391 23.531 -5.375 1 94.81 181 THR A CA 1
ATOM 1306 C C . THR A 1 181 ? -22.438 23.281 -4.293 1 94.81 181 THR A C 1
ATOM 1308 O O . THR A 1 181 ? -22.422 23.938 -3.248 1 94.81 181 THR A O 1
ATOM 1311 N N . ARG A 1 182 ? -23.328 22.391 -4.566 1 92.75 182 ARG A N 1
ATOM 1312 C CA . ARG A 1 182 ? -24.344 22.031 -3.588 1 92.75 182 ARG A CA 1
ATOM 1313 C C . ARG A 1 182 ? -24.109 20.625 -3.049 1 92.75 182 ARG A C 1
ATOM 1315 O O . ARG A 1 182 ? -24.953 20.062 -2.355 1 92.75 182 ARG A O 1
ATOM 1322 N N . ASP A 1 183 ? -23.031 20.078 -3.438 1 90.19 183 ASP A N 1
ATOM 1323 C CA . ASP A 1 183 ? -22.625 18.766 -2.957 1 90.19 183 ASP A CA 1
ATOM 1324 C C . ASP A 1 183 ? -21.578 18.891 -1.847 1 90.19 183 ASP A C 1
ATOM 1326 O O . ASP A 1 183 ? -20.453 19.312 -2.092 1 90.19 183 ASP A O 1
ATOM 1330 N N . PRO A 1 184 ? -21.938 18.469 -0.646 1 87.19 184 PRO A N 1
ATOM 1331 C CA . PRO A 1 184 ? -20.969 18.578 0.449 1 87.19 184 PRO A CA 1
ATOM 1332 C C . PRO A 1 184 ? -19.641 17.891 0.13 1 87.19 184 PRO A C 1
ATOM 1334 O O . PRO A 1 184 ? -18.578 18.484 0.312 1 87.19 184 PRO A O 1
ATOM 1337 N N . ASN A 1 185 ? -19.703 16.703 -0.383 1 82.06 185 ASN A N 1
ATOM 1338 C CA . ASN A 1 185 ? -18.469 16 -0.74 1 82.06 185 ASN A CA 1
ATOM 1339 C C . ASN A 1 185 ? -17.766 16.656 -1.924 1 82.06 185 ASN A C 1
ATOM 1341 O O . ASN A 1 185 ? -16.547 16.703 -1.981 1 82.06 185 ASN A O 1
ATOM 1345 N N . GLY A 1 186 ? -18.547 17.172 -2.775 1 87.94 186 GLY A N 1
ATOM 1346 C CA . GLY A 1 186 ? -18.031 17.844 -3.955 1 87.94 186 GLY A CA 1
ATOM 1347 C C . GLY A 1 186 ? -17.359 19.156 -3.639 1 87.94 186 GLY A C 1
ATOM 1348 O O . GLY A 1 186 ? -16.641 19.719 -4.473 1 87.94 186 GLY A O 1
ATOM 1349 N N . SER A 1 187 ? -17.594 19.656 -2.436 1 92.88 187 SER A N 1
ATOM 1350 C CA . SER A 1 187 ? -17 20.938 -2.051 1 92.88 187 SER A CA 1
ATOM 1351 C C . SER A 1 187 ? -15.547 20.766 -1.623 1 92.88 187 SER A C 1
ATOM 1353 O O . SER A 1 187 ? -14.797 21.75 -1.544 1 92.88 187 SER A O 1
ATOM 1355 N N . LYS A 1 188 ? -15.07 19.531 -1.396 1 91.44 188 LYS A N 1
ATOM 1356 C CA . LYS A 1 188 ? -13.742 19.266 -0.859 1 91.44 188 LYS A CA 1
ATOM 1357 C C . LYS A 1 188 ? -12.648 19.766 -1.807 1 91.44 188 LYS A C 1
ATOM 1359 O O . LYS A 1 188 ? -11.734 20.469 -1.39 1 91.44 188 LYS A O 1
ATOM 1364 N N . PRO A 1 189 ? -12.82 19.453 -3.045 1 93.44 189 PRO A N 1
ATOM 1365 C CA . PRO A 1 189 ? -11.766 19.922 -3.951 1 93.44 189 PRO A CA 1
ATOM 1366 C C . PRO A 1 189 ? -11.664 21.438 -4.004 1 93.44 189 PRO A C 1
ATOM 1368 O O . PRO A 1 189 ? -10.562 21.984 -4.109 1 93.44 189 PRO A O 1
ATOM 1371 N N . TYR A 1 190 ? -12.766 22.109 -3.902 1 96.5 190 TYR A N 1
ATOM 1372 C CA . TYR A 1 190 ? -12.766 23.562 -3.922 1 96.5 190 TYR A CA 1
ATOM 1373 C C . TYR A 1 190 ? -12.148 24.125 -2.648 1 96.5 190 TYR A C 1
ATOM 1375 O O . TYR A 1 190 ? -11.344 25.062 -2.703 1 96.5 190 TYR A O 1
ATOM 1383 N N . ALA A 1 191 ? -12.531 23.547 -1.57 1 96.88 191 ALA A N 1
ATOM 1384 C CA . ALA A 1 191 ? -11.984 24 -0.291 1 96.88 191 ALA A CA 1
ATOM 1385 C C . ALA A 1 191 ? -10.477 23.781 -0.222 1 96.88 191 ALA A C 1
ATOM 1387 O O . ALA A 1 191 ? -9.719 24.719 0.073 1 96.88 191 ALA A O 1
ATOM 1388 N N . ARG A 1 192 ? -10.062 22.641 -0.53 1 96.56 192 ARG A N 1
ATOM 1389 C CA . ARG A 1 192 ? -8.641 22.312 -0.526 1 96.56 192 ARG A CA 1
ATOM 1390 C C . ARG A 1 192 ? -7.871 23.203 -1.491 1 96.56 192 ARG A C 1
ATOM 1392 O O . ARG A 1 192 ? -6.801 23.719 -1.152 1 96.56 192 ARG A O 1
ATOM 1399 N N . GLY A 1 193 ? -8.477 23.328 -2.627 1 97.81 193 GLY A N 1
ATOM 1400 C CA . GLY A 1 193 ? -7.828 24.141 -3.643 1 97.81 193 GLY A CA 1
ATOM 1401 C C . GLY A 1 193 ? -7.664 25.594 -3.229 1 97.81 193 GLY A C 1
ATOM 1402 O O . GLY A 1 193 ? -6.59 26.172 -3.396 1 97.81 193 GLY A O 1
ATOM 1403 N N . ALA A 1 194 ? -8.719 26.141 -2.701 1 98.5 194 ALA A N 1
ATOM 1404 C CA . ALA A 1 194 ? -8.656 27.531 -2.26 1 98.5 194 ALA A CA 1
ATOM 1405 C C . ALA A 1 194 ? -7.605 27.703 -1.167 1 98.5 194 ALA A C 1
ATOM 1407 O O . ALA A 1 194 ? -6.84 28.672 -1.184 1 98.5 194 ALA A O 1
ATOM 1408 N N . MET A 1 195 ? -7.562 26.812 -0.284 1 98.62 195 MET A N 1
ATOM 1409 C CA . MET A 1 195 ? -6.59 26.891 0.802 1 98.62 195 MET A CA 1
ATOM 1410 C C . MET A 1 195 ? -5.168 26.766 0.267 1 98.62 195 MET A C 1
ATOM 1412 O O . MET A 1 195 ? -4.281 27.516 0.671 1 98.62 195 MET A O 1
ATOM 1416 N N . ALA A 1 196 ? -4.988 25.875 -0.659 1 98.69 196 ALA A N 1
ATOM 1417 C CA . ALA A 1 196 ? -3.66 25.688 -1.238 1 98.69 196 ALA A CA 1
ATOM 1418 C C . ALA A 1 196 ? -3.217 26.922 -2.006 1 98.69 196 ALA A C 1
ATOM 1420 O O . ALA A 1 196 ? -2.062 27.344 -1.902 1 98.69 196 ALA A O 1
ATOM 1421 N N . LEU A 1 197 ? -4.105 27.469 -2.738 1 98.69 197 LEU A N 1
ATOM 1422 C CA . LEU A 1 197 ? -3.803 28.688 -3.475 1 98.69 197 LEU A CA 1
ATOM 1423 C C . LEU A 1 197 ? -3.545 29.859 -2.52 1 98.69 197 LEU A C 1
ATOM 1425 O O . LEU A 1 197 ? -2.754 30.75 -2.822 1 98.69 197 LEU A O 1
ATOM 1429 N N . GLY A 1 198 ? -4.258 29.812 -1.383 1 98.81 198 GLY A N 1
ATOM 1430 C CA . GLY A 1 198 ? -3.943 30.781 -0.343 1 98.81 198 GLY A CA 1
ATOM 1431 C C . GLY A 1 198 ? -2.514 30.688 0.152 1 98.81 198 GLY A C 1
ATOM 1432 O O . GLY A 1 198 ? -1.868 31.703 0.406 1 98.81 198 GLY A O 1
ATOM 1433 N N . VAL A 1 199 ? -2.047 29.5 0.307 1 98.88 199 VAL A N 1
ATOM 1434 C CA . VAL A 1 199 ? -0.654 29.281 0.685 1 98.88 199 VAL A CA 1
ATOM 1435 C C . VAL A 1 199 ? 0.267 29.844 -0.397 1 98.88 199 VAL A C 1
ATOM 1437 O O . VAL A 1 199 ? 1.211 30.578 -0.098 1 98.88 199 VAL A O 1
ATOM 1440 N N . ALA A 1 200 ? -0.001 29.531 -1.646 1 98.56 200 ALA A N 1
ATOM 1441 C CA . ALA A 1 200 ? 0.808 30 -2.77 1 98.56 200 ALA A CA 1
ATOM 1442 C C . ALA A 1 200 ? 0.859 31.531 -2.814 1 98.56 200 ALA A C 1
ATOM 1444 O O . ALA A 1 200 ? 1.929 32.125 -2.996 1 98.56 200 ALA A O 1
ATOM 1445 N N . LEU A 1 201 ? -0.285 32.094 -2.637 1 98.56 201 LEU A N 1
ATOM 1446 C CA . LEU A 1 201 ? -0.384 33.531 -2.639 1 98.56 201 LEU A CA 1
ATOM 1447 C C . LEU A 1 201 ? 0.376 34.125 -1.46 1 98.56 201 LEU A C 1
ATOM 1449 O O . LEU A 1 201 ? 1.144 35.094 -1.629 1 98.56 201 LEU A O 1
ATOM 1453 N N . GLY A 1 202 ? 0.177 33.594 -0.312 1 98.5 202 GLY A N 1
ATOM 1454 C CA . GLY A 1 202 ? 0.812 34.094 0.897 1 98.5 202 GLY A CA 1
ATOM 1455 C C . GLY A 1 202 ? 2.326 34.031 0.853 1 98.5 202 GLY A C 1
ATOM 1456 O O . GLY A 1 202 ? 3.016 34.844 1.433 1 98.5 202 GLY A O 1
ATOM 1457 N N . LEU A 1 203 ? 2.838 33 0.191 1 98.5 203 LEU A N 1
ATOM 1458 C CA . LEU A 1 203 ? 4.281 32.812 0.102 1 98.5 203 LEU A CA 1
ATOM 1459 C C . LEU A 1 203 ? 4.855 33.562 -1.104 1 98.5 203 LEU A C 1
ATOM 1461 O O . LEU A 1 203 ? 6.07 33.531 -1.331 1 98.5 203 LEU A O 1
ATOM 1465 N N . GLY A 1 204 ? 3.994 34.125 -1.902 1 97.56 204 GLY A N 1
ATOM 1466 C CA . GLY A 1 204 ? 4.43 34.875 -3.07 1 97.56 204 GLY A CA 1
ATOM 1467 C C . GLY A 1 204 ? 4.77 33.969 -4.254 1 97.56 204 GLY A C 1
ATOM 1468 O O . GLY A 1 204 ? 5.508 34.406 -5.152 1 97.56 204 GLY A O 1
ATOM 1469 N N . GLU A 1 205 ? 4.301 32.781 -4.219 1 97.19 205 GLU A N 1
ATOM 1470 C CA . GLU A 1 205 ? 4.578 31.875 -5.312 1 97.19 205 GLU A CA 1
ATOM 1471 C C . GLU A 1 205 ? 3.727 32.188 -6.535 1 97.19 205 GLU A C 1
ATOM 1473 O O . GLU A 1 205 ? 4.113 31.891 -7.668 1 97.19 205 GLU A O 1
ATOM 1478 N N . VAL A 1 206 ? 2.559 32.719 -6.27 1 97.06 206 VAL A N 1
ATOM 1479 C CA . VAL A 1 206 ? 1.603 33 -7.328 1 97.06 206 VAL A CA 1
ATOM 1480 C C . VAL A 1 206 ? 1.081 34.438 -7.156 1 97.06 206 VAL A C 1
ATOM 1482 O O . VAL A 1 206 ? 0.745 34.844 -6.043 1 97.06 206 VAL A O 1
ATOM 1485 N N . ALA A 1 207 ? 0.99 35.125 -8.266 1 96.75 207 ALA A N 1
ATOM 1486 C CA . ALA A 1 207 ? 0.446 36.5 -8.227 1 96.75 207 ALA A CA 1
ATOM 1487 C C . ALA A 1 207 ? -1.072 36.469 -8.07 1 96.75 207 ALA A C 1
ATOM 1489 O O . ALA A 1 207 ? -1.744 35.594 -8.617 1 96.75 207 ALA A O 1
ATOM 1490 N N . ALA A 1 208 ? -1.532 37.438 -7.363 1 96.44 208 ALA A N 1
ATOM 1491 C CA . ALA A 1 208 ? -2.961 37.531 -7.078 1 96.44 208 ALA A CA 1
ATOM 1492 C C . ALA A 1 208 ? -3.781 37.531 -8.367 1 96.44 208 ALA A C 1
ATOM 1494 O O . ALA A 1 208 ? -4.855 36.938 -8.422 1 96.44 208 ALA A O 1
ATOM 1495 N N . GLU A 1 209 ? -3.295 38.125 -9.352 1 95.31 209 GLU A N 1
ATOM 1496 C CA . GLU A 1 209 ? -4.02 38.281 -10.609 1 95.31 209 GLU A CA 1
ATOM 1497 C C . GLU A 1 209 ? -4.195 36.938 -11.32 1 95.31 209 GLU A C 1
ATOM 1499 O O . GLU A 1 209 ? -5.09 36.781 -12.156 1 95.31 209 GLU A O 1
ATOM 1504 N N . ARG A 1 210 ? -3.352 36.031 -11.008 1 95.25 210 ARG A N 1
ATOM 1505 C CA . ARG A 1 210 ? -3.395 34.75 -11.648 1 95.25 210 ARG A CA 1
ATOM 1506 C C . ARG A 1 210 ? -4.473 33.844 -11.023 1 95.25 210 ARG A C 1
ATOM 1508 O O . ARG A 1 210 ? -4.867 32.844 -11.609 1 95.25 210 ARG A O 1
ATOM 1515 N N . ILE A 1 211 ? -4.887 34.188 -9.867 1 97.25 211 ILE A N 1
ATOM 1516 C CA . ILE A 1 211 ? -5.887 33.406 -9.164 1 97.25 211 ILE A CA 1
ATOM 1517 C C . ILE A 1 211 ? -7.285 33.938 -9.469 1 97.25 211 ILE A C 1
ATOM 1519 O O . ILE A 1 211 ? -7.652 35 -9.008 1 97.25 211 ILE A O 1
ATOM 1523 N N . THR A 1 212 ? -8.008 33.188 -10.289 1 96.12 212 THR A N 1
ATOM 1524 C CA . THR A 1 212 ? -9.375 33.562 -10.648 1 96.12 212 THR A CA 1
ATOM 1525 C C . THR A 1 212 ? -10.367 32.531 -10.086 1 96.12 212 THR A C 1
ATOM 1527 O O . THR A 1 212 ? -10 31.391 -9.82 1 96.12 212 THR A O 1
ATOM 1530 N N . PRO A 1 213 ? -11.586 33 -9.898 1 94.31 213 PRO A N 1
ATOM 1531 C CA . PRO A 1 213 ? -12.578 32.062 -9.359 1 94.31 213 PRO A CA 1
ATOM 1532 C C . PRO A 1 213 ? -12.703 30.781 -10.188 1 94.31 213 PRO A C 1
ATOM 1534 O O . PRO A 1 213 ? -12.805 29.688 -9.625 1 94.31 213 PRO A O 1
ATOM 1537 N N . ASP A 1 214 ? -12.602 30.828 -11.461 1 94.69 214 ASP A N 1
ATOM 1538 C CA . ASP A 1 214 ? -12.867 29.703 -12.352 1 94.69 214 ASP A CA 1
ATOM 1539 C C . ASP A 1 214 ? -11.703 28.719 -12.352 1 94.69 214 ASP A C 1
ATOM 1541 O O . ASP A 1 214 ? -11.859 27.562 -12.758 1 94.69 214 ASP A O 1
ATOM 1545 N N . MET A 1 215 ? -10.57 29.125 -11.891 1 95.94 215 MET A N 1
ATOM 1546 C CA . MET A 1 215 ? -9.414 28.234 -11.969 1 95.94 215 MET A CA 1
ATOM 1547 C C . MET A 1 215 ? -9.352 27.312 -10.766 1 95.94 215 MET A C 1
ATOM 1549 O O . MET A 1 215 ? -8.672 26.281 -10.797 1 95.94 215 MET A O 1
ATOM 1553 N N . ILE A 1 216 ? -10 27.703 -9.68 1 96.81 216 ILE A N 1
ATOM 1554 C CA . ILE A 1 216 ? -9.938 26.938 -8.445 1 96.81 216 ILE A CA 1
ATOM 1555 C C . ILE A 1 216 ? -10.516 25.531 -8.672 1 96.81 216 ILE A C 1
ATOM 1557 O O . ILE A 1 216 ? -11.648 25.391 -9.133 1 96.81 216 ILE A O 1
ATOM 1561 N N . ALA A 1 217 ? -9.719 24.531 -8.352 1 94.81 217 ALA A N 1
ATOM 1562 C CA . ALA A 1 217 ? -10.031 23.109 -8.5 1 94.81 217 ALA A CA 1
ATOM 1563 C C . ALA A 1 217 ? -10.102 22.719 -9.969 1 94.81 217 ALA A C 1
ATOM 1565 O O . ALA A 1 217 ? -10.578 21.641 -10.305 1 94.81 217 ALA A O 1
ATOM 1566 N N . CYS A 1 218 ? -9.68 23.562 -10.867 1 93.25 218 CYS A N 1
ATOM 1567 C CA . CYS A 1 218 ? -9.773 23.281 -12.297 1 93.25 218 CYS A CA 1
ATOM 1568 C C . CYS A 1 218 ? -8.398 23.312 -12.953 1 93.25 218 CYS A C 1
ATOM 1570 O O . CYS A 1 218 ? -7.988 22.359 -13.602 1 93.25 218 CYS A O 1
ATOM 1572 N N . ASP A 1 219 ? -7.734 24.406 -12.766 1 93.69 219 ASP A N 1
ATOM 1573 C CA . ASP A 1 219 ? -6.395 24.531 -13.328 1 93.69 219 ASP A CA 1
ATOM 1574 C C . ASP A 1 219 ? -5.332 24.062 -12.328 1 93.69 219 ASP A C 1
ATOM 1576 O O . ASP A 1 219 ? -4.742 24.891 -11.625 1 93.69 219 ASP A O 1
ATOM 1580 N N . MET A 1 220 ? -4.906 22.844 -12.414 1 92.88 220 MET A N 1
ATOM 1581 C CA . MET A 1 220 ? -4.051 22.219 -11.406 1 92.88 220 MET A CA 1
ATOM 1582 C C . MET A 1 220 ? -2.58 22.531 -11.68 1 92.88 220 MET A C 1
ATOM 1584 O O . MET A 1 220 ? -1.696 22.016 -11 1 92.88 220 MET A O 1
ATOM 1588 N N . GLU A 1 221 ? -2.332 23.391 -12.633 1 91.81 221 GLU A N 1
ATOM 1589 C CA . GLU A 1 221 ? -0.955 23.766 -12.953 1 91.81 221 GLU A CA 1
ATOM 1590 C C . GLU A 1 221 ? -0.436 24.844 -12.016 1 91.81 221 GLU A C 1
ATOM 1592 O O . GLU A 1 221 ? 0.77 25.094 -11.945 1 91.81 221 GLU A O 1
ATOM 1597 N N . VAL A 1 222 ? -1.333 25.484 -11.391 1 95.94 222 VAL A N 1
ATOM 1598 C CA . VAL A 1 222 ? -0.973 26.484 -10.391 1 95.94 222 VAL A CA 1
ATOM 1599 C C . VAL A 1 222 ? -1.094 25.891 -8.992 1 95.94 222 VAL A C 1
ATOM 1601 O O . VAL A 1 222 ? -2.178 25.453 -8.578 1 95.94 222 VAL A O 1
ATOM 1604 N N . PHE A 1 223 ? -0.002 25.75 -8.312 1 97 223 PHE A N 1
ATOM 1605 C CA . PHE A 1 223 ? -0.025 25.078 -7.023 1 97 223 PHE A CA 1
ATOM 1606 C C . PHE A 1 223 ? 1.136 25.531 -6.152 1 97 223 PHE A C 1
ATOM 1608 O O . PHE A 1 223 ? 2.023 26.25 -6.613 1 97 223 PHE A O 1
ATOM 1615 N N . SER A 1 224 ? 1.074 25.312 -4.91 1 97.56 224 SER A N 1
ATOM 1616 C CA . SER A 1 224 ? 2.197 25.359 -3.98 1 97.56 224 SER A CA 1
ATOM 1617 C C . SER A 1 224 ? 2.621 23.969 -3.551 1 97.56 224 SER A C 1
ATOM 1619 O O . SER A 1 224 ? 1.829 23.219 -2.969 1 97.56 224 SER A O 1
ATOM 1621 N N . ALA A 1 225 ? 3.916 23.672 -3.701 1 93.56 225 ALA A N 1
ATOM 1622 C CA . ALA A 1 225 ? 4.398 22.328 -3.412 1 93.56 225 ALA A CA 1
ATOM 1623 C C . ALA A 1 225 ? 4.621 22.141 -1.914 1 93.56 225 ALA A C 1
ATOM 1625 O O . ALA A 1 225 ? 4.879 21.016 -1.458 1 93.56 225 ALA A O 1
ATOM 1626 N N . VAL A 1 226 ? 4.445 23.188 -1.123 1 98.31 226 VAL A N 1
ATOM 1627 C CA . VAL A 1 226 ? 4.648 23.047 0.314 1 98.31 226 VAL A CA 1
ATOM 1628 C C . VAL A 1 226 ? 3.301 23.062 1.032 1 98.31 226 VAL A C 1
ATOM 1630 O O . VAL A 1 226 ? 3.24 22.938 2.258 1 98.31 226 VAL A O 1
ATOM 1633 N N . ALA A 1 227 ? 2.211 23.172 0.285 1 98.44 227 ALA A N 1
ATOM 1634 C CA . ALA A 1 227 ? 0.872 23.188 0.87 1 98.44 227 ALA A CA 1
ATOM 1635 C C . ALA A 1 227 ? 0.361 21.766 1.102 1 98.44 227 ALA A C 1
ATOM 1637 O O . ALA A 1 227 ? 0.566 20.891 0.267 1 98.44 227 ALA A O 1
ATOM 1638 N N . SER A 1 228 ? -0.214 21.531 2.172 1 98.19 228 SER A N 1
ATOM 1639 C CA . SER A 1 228 ? -0.989 20.359 2.531 1 98.19 228 SER A CA 1
ATOM 1640 C C . SER A 1 228 ? -2.316 20.734 3.178 1 98.19 228 SER A C 1
ATOM 1642 O O . SER A 1 228 ? -2.354 21.141 4.344 1 98.19 228 SER A O 1
ATOM 1644 N N . THR A 1 229 ? -3.367 20.516 2.439 1 97.19 229 THR A N 1
ATOM 1645 C CA . THR A 1 229 ? -4.625 21.094 2.896 1 97.19 229 THR A CA 1
ATOM 1646 C C . THR A 1 229 ? -5.691 20.016 3.061 1 97.19 229 THR A C 1
ATOM 1648 O O . THR A 1 229 ? -5.691 19.016 2.332 1 97.19 229 THR A O 1
ATOM 1651 N N . SER A 1 230 ? -6.473 20.203 4.027 1 92.88 230 SER A N 1
ATOM 1652 C CA . SER A 1 230 ? -7.613 19.328 4.277 1 92.88 230 SER A CA 1
ATOM 1653 C C . SER A 1 230 ? -8.828 20.125 4.746 1 92.88 230 SER A C 1
ATOM 1655 O O . SER A 1 230 ? -8.68 21.188 5.348 1 92.88 230 SER A O 1
ATOM 1657 N N . ALA A 1 231 ? -9.961 19.547 4.406 1 89.94 231 ALA A N 1
ATOM 1658 C CA . ALA A 1 231 ? -11.195 20.234 4.773 1 89.94 231 ALA A CA 1
ATOM 1659 C C . ALA A 1 231 ? -12.102 19.344 5.613 1 89.94 231 ALA A C 1
ATOM 1661 O O . ALA A 1 231 ? -12.125 18.125 5.418 1 89.94 231 ALA A O 1
ATOM 1662 N N . GLY A 1 232 ? -12.719 19.922 6.562 1 83.12 232 GLY A N 1
ATOM 1663 C CA . GLY A 1 232 ? -13.656 19.234 7.434 1 83.12 232 GLY A CA 1
ATOM 1664 C C . GLY A 1 232 ? -14.898 20.047 7.742 1 83.12 232 GLY A C 1
ATOM 1665 O O . GLY A 1 232 ? -14.836 21.281 7.84 1 83.12 232 GLY A O 1
ATOM 1666 N N . GLY A 1 233 ? -16.031 19.375 7.922 1 79 233 GLY A N 1
ATOM 1667 C CA . GLY A 1 233 ? -17.312 20.016 8.133 1 79 233 GLY A CA 1
ATOM 1668 C C . GLY A 1 233 ? -17.453 20.625 9.523 1 79 233 GLY A C 1
ATOM 1669 O O . GLY A 1 233 ? -18.344 21.422 9.766 1 79 233 GLY A O 1
ATOM 1670 N N . GLU A 1 234 ? -16.516 20.266 10.391 1 75.62 234 GLU A N 1
ATOM 1671 C CA . GLU A 1 234 ? -16.594 20.703 11.781 1 75.62 234 GLU A CA 1
ATOM 1672 C C . GLU A 1 234 ? -15.922 22.047 11.984 1 75.62 234 GLU A C 1
ATOM 1674 O O . GLU A 1 234 ? -16 22.641 13.062 1 75.62 234 GLU A O 1
ATOM 1679 N N . LEU A 1 235 ? -15.328 22.609 10.969 1 82.25 235 LEU A N 1
ATOM 1680 C CA . LEU A 1 235 ? -14.508 23.812 11.094 1 82.25 235 LEU A CA 1
ATOM 1681 C C . LEU A 1 235 ? -15.219 25.016 10.484 1 82.25 235 LEU A C 1
ATOM 1683 O O . LEU A 1 235 ? -15.992 24.875 9.539 1 82.25 235 LEU A O 1
ATOM 1687 N N . THR A 1 236 ? -14.93 26.203 11.07 1 89.75 236 THR A N 1
ATOM 1688 C CA . THR A 1 236 ? -15.461 27.453 10.523 1 89.75 236 THR A CA 1
ATOM 1689 C C . THR A 1 236 ? -14.328 28.375 10.086 1 89.75 236 THR A C 1
ATOM 1691 O O . THR A 1 236 ? -14.555 29.359 9.375 1 89.75 236 THR A O 1
ATOM 1694 N N . LYS A 1 237 ? -13.188 28.062 10.531 1 95.19 237 LYS A N 1
ATOM 1695 C CA . LYS A 1 237 ? -11.984 28.828 10.219 1 95.19 237 LYS A CA 1
ATOM 1696 C C . LYS A 1 237 ? -10.914 27.953 9.594 1 95.19 237 LYS A C 1
ATOM 1698 O O . LYS A 1 237 ? -10.984 26.719 9.68 1 95.19 237 LYS A O 1
ATOM 1703 N N . CYS A 1 238 ? -10.016 28.609 8.93 1 96.62 238 CYS A N 1
ATOM 1704 C CA . CYS A 1 238 ? -8.82 27.891 8.492 1 96.62 238 CYS A CA 1
ATOM 1705 C C . CYS A 1 238 ? -7.684 28.078 9.492 1 96.62 238 CYS A C 1
ATOM 1707 O O . CYS A 1 238 ? -7.434 29.188 9.961 1 96.62 238 CYS A O 1
ATOM 1709 N N . GLU A 1 239 ? -7.129 27.047 9.82 1 95.81 239 GLU A N 1
ATOM 1710 C CA . GLU A 1 239 ? -5.938 27.047 10.656 1 95.81 239 GLU A CA 1
ATOM 1711 C C . GLU A 1 239 ? -4.691 26.688 9.852 1 95.81 239 GLU A C 1
ATOM 1713 O O . GLU A 1 239 ? -4.664 25.672 9.164 1 95.81 239 GLU A O 1
ATOM 1718 N N . VAL A 1 240 ? -3.725 27.547 9.953 1 98.25 240 VAL A N 1
ATOM 1719 C CA . VAL A 1 240 ? -2.496 27.391 9.188 1 98.25 240 VAL A CA 1
ATOM 1720 C C . VAL A 1 240 ? -1.335 27.062 10.117 1 98.25 240 VAL A C 1
ATOM 1722 O O . VAL A 1 240 ? -1.022 27.844 11.023 1 98.25 240 VAL A O 1
ATOM 1725 N N . LEU A 1 241 ? -0.755 25.938 10.016 1 98.69 241 LEU A N 1
ATOM 1726 C CA . LEU A 1 241 ? 0.52 25.578 10.625 1 98.69 241 LEU A CA 1
ATOM 1727 C C . LEU A 1 241 ? 1.646 25.625 9.594 1 98.69 241 LEU A C 1
ATOM 1729 O O . LEU A 1 241 ? 1.664 24.844 8.648 1 98.69 241 LEU A O 1
ATOM 1733 N N . LEU A 1 242 ? 2.547 26.547 9.781 1 98.81 242 LEU A N 1
ATOM 1734 C CA . LEU A 1 242 ? 3.639 26.766 8.836 1 98.81 242 LEU A CA 1
ATOM 1735 C C . LEU A 1 242 ? 4.969 26.312 9.438 1 98.81 242 LEU A C 1
ATOM 1737 O O . LEU A 1 242 ? 5.359 26.797 10.508 1 98.81 242 LEU A O 1
ATOM 1741 N N . PHE A 1 243 ? 5.617 25.375 8.742 1 98.88 243 PHE A N 1
ATOM 1742 C CA . PHE A 1 243 ? 6.898 24.844 9.18 1 98.88 243 PHE A CA 1
ATOM 1743 C C . PHE A 1 243 ? 8.016 25.219 8.219 1 98.88 243 PHE A C 1
ATOM 1745 O O . PHE A 1 243 ? 7.82 25.188 6.996 1 98.88 243 PHE A O 1
ATOM 1752 N N . GLY A 1 244 ? 9.117 25.562 8.727 1 98.81 244 GLY A N 1
ATOM 1753 C CA . GLY A 1 244 ? 10.328 25.828 7.977 1 98.81 244 GLY A CA 1
ATOM 1754 C C . GLY A 1 244 ? 11.578 25.844 8.844 1 98.81 244 GLY A C 1
ATOM 1755 O O . GLY A 1 244 ? 11.531 25.438 10.008 1 98.81 244 GLY A O 1
ATOM 1756 N N . ASN A 1 245 ? 12.664 26.156 8.195 1 98.31 245 ASN A N 1
ATOM 1757 C CA . ASN A 1 245 ? 13.922 26.328 8.914 1 98.31 245 ASN A CA 1
ATOM 1758 C C . ASN A 1 245 ? 14.297 27.797 9.055 1 98.31 245 ASN A C 1
ATOM 1760 O O . ASN A 1 245 ? 14.531 28.469 8.055 1 98.31 245 ASN A O 1
ATOM 1764 N N . ALA A 1 246 ? 14.305 28.25 10.242 1 96.31 246 ALA A N 1
ATOM 1765 C CA . ALA A 1 246 ? 14.57 29.672 10.477 1 96.31 246 ALA A CA 1
ATOM 1766 C C . ALA A 1 246 ? 15.953 29.875 11.094 1 96.31 246 ALA A C 1
ATOM 1768 O O . ALA A 1 246 ? 16.359 29.125 11.992 1 96.31 246 ALA A O 1
ATOM 1769 N N . PRO A 1 247 ? 16.562 30.969 10.547 1 91.75 247 PRO A N 1
ATOM 1770 C CA . PRO A 1 247 ? 17.781 31.359 11.266 1 91.75 247 PRO A CA 1
ATOM 1771 C C . PRO A 1 247 ? 17.5 31.781 12.711 1 91.75 247 PRO A C 1
ATOM 1773 O O . PRO A 1 247 ? 16.5 32.438 12.984 1 91.75 247 PRO A O 1
ATOM 1776 N N . GLY A 1 248 ? 18.188 31.328 13.656 1 88.38 248 GLY A N 1
ATOM 1777 C CA . GLY A 1 248 ? 18.031 31.734 15.039 1 88.38 248 GLY A CA 1
ATOM 1778 C C . GLY A 1 248 ? 17.234 30.734 15.859 1 88.38 248 GLY A C 1
ATOM 1779 O O . GLY A 1 248 ? 17.219 30.797 17.094 1 88.38 248 GLY A O 1
ATOM 1780 N N . ALA A 1 249 ? 16.453 29.938 15.102 1 93.81 249 ALA A N 1
ATOM 1781 C CA . ALA A 1 249 ? 15.766 28.891 15.844 1 93.81 249 ALA A CA 1
ATOM 1782 C C . ALA A 1 249 ? 16.766 27.938 16.484 1 93.81 249 ALA A C 1
ATOM 1784 O O . ALA A 1 249 ? 17.828 27.672 15.922 1 93.81 249 ALA A O 1
ATOM 1785 N N . THR A 1 250 ? 16.438 27.453 17.656 1 95.38 250 THR A N 1
ATOM 1786 C CA . THR A 1 250 ? 17.375 26.609 18.406 1 95.38 250 THR A CA 1
ATOM 1787 C C . THR A 1 250 ? 16.844 25.188 18.531 1 95.38 250 THR A C 1
ATOM 1789 O O . THR A 1 250 ? 17.297 24.438 19.406 1 95.38 250 THR A O 1
ATOM 1792 N N . SER A 1 251 ? 15.875 24.812 17.766 1 96.38 251 SER A N 1
ATOM 1793 C CA . SER A 1 251 ? 15.258 23.484 17.812 1 96.38 251 SER A CA 1
ATOM 1794 C C . SER A 1 251 ? 16.25 22.391 17.453 1 96.38 251 SER A C 1
ATOM 1796 O O . SER A 1 251 ? 17.203 22.625 16.688 1 96.38 251 SER A O 1
ATOM 1798 N N . ALA A 1 252 ? 16.047 21.172 17.969 1 95.81 252 ALA A N 1
ATOM 1799 C CA . ALA A 1 252 ? 16.922 20.031 17.688 1 95.81 252 ALA A CA 1
ATOM 1800 C C . ALA A 1 252 ? 16.562 19.375 16.359 1 95.81 252 ALA A C 1
ATOM 1802 O O . ALA A 1 252 ? 17.031 18.281 16.031 1 95.81 252 ALA A O 1
ATOM 1803 N N . PHE A 1 253 ? 15.719 20.047 15.57 1 98 253 PHE A N 1
ATOM 1804 C CA . PHE A 1 253 ? 15.148 19.406 14.383 1 98 253 PHE A CA 1
ATOM 1805 C C . PHE A 1 253 ? 15.312 20.312 13.156 1 98 253 PHE A C 1
ATOM 1807 O O . PHE A 1 253 ? 15.562 21.516 13.297 1 98 253 PHE A O 1
ATOM 1814 N N . ARG A 1 254 ? 15.211 19.75 12.016 1 98.38 254 ARG A N 1
ATOM 1815 C CA . ARG A 1 254 ? 15.133 20.391 10.711 1 98.38 254 ARG A CA 1
ATOM 1816 C C . ARG A 1 254 ? 14.039 19.766 9.852 1 98.38 254 ARG A C 1
ATOM 1818 O O . ARG A 1 254 ? 13.648 18.609 10.078 1 98.38 254 ARG A O 1
ATOM 1825 N N . ILE A 1 255 ? 13.586 20.516 8.938 1 98.75 255 ILE A N 1
ATOM 1826 C CA . ILE A 1 255 ? 12.531 20.031 8.062 1 98.75 255 ILE A CA 1
ATOM 1827 C C . ILE A 1 255 ? 12.938 20.219 6.605 1 98.75 255 ILE A C 1
ATOM 1829 O O . ILE A 1 255 ? 13.656 21.156 6.273 1 98.75 255 ILE A O 1
ATOM 1833 N N . GLY A 1 256 ? 12.609 19.328 5.801 1 98.75 256 GLY A N 1
ATOM 1834 C CA . GLY A 1 256 ? 12.695 19.406 4.352 1 98.75 256 GLY A CA 1
ATOM 1835 C C . GLY A 1 256 ? 11.477 18.828 3.652 1 98.75 256 GLY A C 1
ATOM 1836 O O . GLY A 1 256 ? 10.586 18.281 4.301 1 98.75 256 GLY A O 1
ATOM 1837 N N . HIS A 1 257 ? 11.367 19.078 2.299 1 98.69 257 HIS A N 1
ATOM 1838 C CA . HIS A 1 257 ? 10.203 18.594 1.564 1 98.69 257 HIS A CA 1
ATOM 1839 C C . HIS A 1 257 ? 10.602 18.078 0.186 1 98.69 257 HIS A C 1
ATOM 1841 O O . HIS A 1 257 ? 11.766 18.203 -0.219 1 98.69 257 HIS A O 1
ATOM 1847 N N . GLY A 1 258 ? 9.727 17.422 -0.444 1 97.94 258 GLY A N 1
ATOM 1848 C CA . GLY A 1 258 ? 9.82 16.953 -1.817 1 97.94 258 GLY A CA 1
ATOM 1849 C C . GLY A 1 258 ? 8.461 16.734 -2.465 1 97.94 258 GLY A C 1
ATOM 1850 O O . GLY A 1 258 ? 7.445 17.219 -1.97 1 97.94 258 GLY A O 1
ATOM 1851 N N . VAL A 1 259 ? 8.508 16.188 -3.594 1 97.69 259 VAL A N 1
ATOM 1852 C CA . VAL A 1 259 ? 7.309 15.844 -4.348 1 97.69 259 VAL A CA 1
ATOM 1853 C C . VAL A 1 259 ? 7.379 14.383 -4.797 1 97.69 259 VAL A C 1
ATOM 1855 O O . VAL A 1 259 ? 8.414 13.93 -5.289 1 97.69 259 VAL A O 1
ATOM 1858 N N . LEU A 1 260 ? 6.32 13.641 -4.5 1 98.25 260 LEU A N 1
ATOM 1859 C CA . LEU A 1 260 ? 6.164 12.312 -5.086 1 98.25 260 LEU A CA 1
ATOM 1860 C C . LEU A 1 260 ? 5.555 12.398 -6.48 1 98.25 260 LEU A C 1
ATOM 1862 O O . LEU A 1 260 ? 4.469 12.961 -6.652 1 98.25 260 LEU A O 1
ATOM 1866 N N . LYS A 1 261 ? 6.215 11.844 -7.457 1 97.38 261 LYS A N 1
ATOM 1867 C CA . LYS A 1 261 ? 5.742 11.922 -8.836 1 97.38 261 LYS A CA 1
ATOM 1868 C C . LYS A 1 261 ? 4.492 11.062 -9.031 1 97.38 261 LYS A C 1
ATOM 1870 O O . LYS A 1 261 ? 3.678 11.336 -9.914 1 97.38 261 LYS A O 1
ATOM 1875 N N . ASP A 1 262 ? 4.426 10 -8.297 1 97.44 262 ASP A N 1
ATOM 1876 C CA . ASP A 1 262 ? 3.262 9.117 -8.273 1 97.44 262 ASP A CA 1
ATOM 1877 C C . ASP A 1 262 ? 3.229 8.273 -7 1 97.44 262 ASP A C 1
ATOM 1879 O O . ASP A 1 262 ? 4.047 8.477 -6.098 1 97.44 262 ASP A O 1
ATOM 1883 N N . ALA A 1 263 ? 2.305 7.348 -6.914 1 97.81 263 ALA A N 1
ATOM 1884 C CA . ALA A 1 263 ? 1.997 6.641 -5.672 1 97.81 263 ALA A CA 1
ATOM 1885 C C . ALA A 1 263 ? 3.109 5.66 -5.312 1 97.81 263 ALA A C 1
ATOM 1887 O O . ALA A 1 263 ? 3.137 5.125 -4.199 1 97.81 263 ALA A O 1
ATOM 1888 N N . ILE A 1 264 ? 4.074 5.375 -6.191 1 98.19 264 ILE A N 1
ATOM 1889 C CA . ILE A 1 264 ? 5.113 4.395 -5.898 1 98.19 264 ILE A CA 1
ATOM 1890 C C . ILE A 1 264 ? 6.488 5.047 -6.039 1 98.19 264 ILE A C 1
ATOM 1892 O O . ILE A 1 264 ? 7.477 4.371 -6.34 1 98.19 264 ILE A O 1
ATOM 1896 N N . ASP A 1 265 ? 6.621 6.348 -5.855 1 97.62 265 ASP A N 1
ATOM 1897 C CA . ASP A 1 265 ? 7.836 7.121 -6.098 1 97.62 265 ASP A CA 1
ATOM 1898 C C . ASP A 1 265 ? 8.766 7.082 -4.887 1 97.62 265 ASP A C 1
ATOM 1900 O O . ASP A 1 265 ? 8.875 8.062 -4.148 1 97.62 265 ASP A O 1
ATOM 1904 N N . VAL A 1 266 ? 9.562 6.055 -4.797 1 96.88 266 VAL A N 1
ATOM 1905 C CA . VAL A 1 266 ? 10.516 5.859 -3.707 1 96.88 266 VAL A CA 1
ATOM 1906 C C . VAL A 1 266 ? 11.609 6.918 -3.785 1 96.88 266 VAL A C 1
ATOM 1908 O O . VAL A 1 266 ? 12.109 7.383 -2.756 1 96.88 266 VAL A O 1
ATOM 1911 N N . ALA A 1 267 ? 12.023 7.25 -4.957 1 96.38 267 ALA A N 1
ATOM 1912 C CA . ALA A 1 267 ? 13.055 8.273 -5.129 1 96.38 267 ALA A CA 1
ATOM 1913 C C . ALA A 1 267 ? 12.617 9.602 -4.527 1 96.38 267 ALA A C 1
ATOM 1915 O O . ALA A 1 267 ? 13.414 10.305 -3.906 1 96.38 267 ALA A O 1
ATOM 1916 N N . GLY A 1 268 ? 11.336 9.977 -4.719 1 97.75 268 GLY A N 1
ATOM 1917 C CA . GLY A 1 268 ? 10.797 11.195 -4.137 1 97.75 268 GLY A CA 1
ATOM 1918 C C . GLY A 1 268 ? 10.828 11.203 -2.621 1 97.75 268 GLY A C 1
ATOM 1919 O O . GLY A 1 268 ? 11.094 12.234 -2 1 97.75 268 GLY A O 1
ATOM 1920 N N . VAL A 1 269 ? 10.516 10.031 -2.016 1 98.56 269 VAL A N 1
ATOM 1921 C CA . VAL A 1 269 ? 10.586 9.906 -0.563 1 98.56 269 VAL A CA 1
ATOM 1922 C C . VAL A 1 269 ? 12.016 10.195 -0.091 1 98.56 269 VAL A C 1
ATOM 1924 O O . VAL A 1 269 ? 12.227 10.977 0.838 1 98.56 269 VAL A O 1
ATOM 1927 N N . LYS A 1 270 ? 12.977 9.578 -0.718 1 97.81 270 LYS A N 1
ATOM 1928 C CA . LYS A 1 270 ? 14.383 9.734 -0.347 1 97.81 270 LYS A CA 1
ATOM 1929 C C . LYS A 1 270 ? 14.836 11.18 -0.522 1 97.81 270 LYS A C 1
ATOM 1931 O O . LYS A 1 270 ? 15.594 11.703 0.301 1 97.81 270 LYS A O 1
ATOM 1936 N N . GLU A 1 271 ? 14.391 11.805 -1.576 1 97.88 271 GLU A N 1
ATOM 1937 C CA . GLU A 1 271 ? 14.742 13.195 -1.82 1 97.88 271 GLU A CA 1
ATOM 1938 C C . GLU A 1 271 ? 14.234 14.102 -0.701 1 97.88 271 GLU A C 1
ATOM 1940 O O . GLU A 1 271 ? 14.93 15.031 -0.279 1 97.88 271 GLU A O 1
ATOM 1945 N N . ALA A 1 272 ? 13.031 13.852 -0.263 1 98.5 272 ALA A N 1
ATOM 1946 C CA . ALA A 1 272 ? 12.469 14.633 0.834 1 98.5 272 ALA A CA 1
ATOM 1947 C C . ALA A 1 272 ? 13.305 14.477 2.102 1 98.5 272 ALA A C 1
ATOM 1949 O O . ALA A 1 272 ? 13.531 15.453 2.828 1 98.5 272 ALA A O 1
ATOM 1950 N N . LEU A 1 273 ? 13.742 13.25 2.359 1 98.56 273 LEU A N 1
ATOM 1951 C CA . LEU A 1 273 ? 14.555 12.984 3.539 1 98.56 273 LEU A CA 1
ATOM 1952 C C . LEU A 1 273 ? 15.906 13.695 3.438 1 98.56 273 LEU A C 1
ATOM 1954 O O . LEU A 1 273 ? 16.391 14.266 4.418 1 98.56 273 LEU A O 1
ATOM 1958 N N . ARG A 1 274 ? 16.516 13.672 2.271 1 98.25 274 ARG A N 1
ATOM 1959 C CA . ARG A 1 274 ? 17.781 14.375 2.061 1 98.25 274 ARG A CA 1
ATOM 1960 C C . ARG A 1 274 ? 17.594 15.883 2.18 1 98.25 274 ARG A C 1
ATOM 1962 O O . ARG A 1 274 ? 18.438 16.578 2.736 1 98.25 274 ARG A O 1
ATOM 1969 N N . SER A 1 275 ? 16.453 16.328 1.614 1 98.12 275 SER A N 1
ATOM 1970 C CA . SER A 1 275 ? 16.125 17.75 1.745 1 98.12 275 SER A CA 1
ATOM 1971 C C . SER A 1 275 ? 16.047 18.172 3.211 1 98.12 275 SER A C 1
ATOM 1973 O O . SER A 1 275 ? 16.406 19.297 3.557 1 98.12 275 SER A O 1
ATOM 1975 N N . ALA A 1 276 ? 15.648 17.266 4.078 1 98.31 276 ALA A N 1
ATOM 1976 C CA . ALA A 1 276 ? 15.5 17.547 5.504 1 98.31 276 ALA A CA 1
ATOM 1977 C C . ALA A 1 276 ? 16.859 17.516 6.211 1 98.31 276 ALA A C 1
ATOM 1979 O O . ALA A 1 276 ? 16.969 17.938 7.367 1 98.31 276 ALA A O 1
ATOM 1980 N N . GLY A 1 277 ? 17.844 16.953 5.539 1 97.12 277 GLY A N 1
ATOM 1981 C CA . GLY A 1 277 ? 19.172 17.031 6.105 1 97.12 277 GLY A CA 1
ATOM 1982 C C . GLY A 1 277 ? 19.766 15.656 6.406 1 97.12 277 GLY A C 1
ATOM 1983 O O . GLY A 1 277 ? 20.859 15.555 6.965 1 97.12 277 GLY A O 1
ATOM 1984 N N . LEU A 1 278 ? 19.047 14.602 6.059 1 96.94 278 LEU A N 1
ATOM 1985 C CA . LEU A 1 278 ? 19.594 13.266 6.27 1 96.94 278 LEU A CA 1
ATOM 1986 C C . LEU A 1 278 ? 20.562 12.891 5.152 1 96.94 278 LEU A C 1
ATOM 1988 O O . LEU A 1 278 ? 20.266 13.086 3.973 1 96.94 278 LEU A O 1
ATOM 1992 N N . SER A 1 279 ? 21.703 12.375 5.566 1 94.75 279 SER A N 1
ATOM 1993 C CA . SER A 1 279 ? 22.688 11.914 4.594 1 94.75 279 SER A CA 1
ATOM 1994 C C . SER A 1 279 ? 22.781 10.391 4.578 1 94.75 279 SER A C 1
ATOM 1996 O O . SER A 1 279 ? 23.141 9.773 5.582 1 94.75 279 SER A O 1
ATOM 1998 N N . PHE A 1 280 ? 22.406 9.781 3.412 1 93.88 280 PHE A N 1
ATOM 1999 C CA . PHE A 1 280 ? 22.484 8.328 3.277 1 93.88 280 PHE A CA 1
ATOM 2000 C C . PHE A 1 280 ? 22.625 7.93 1.814 1 93.88 280 PHE A C 1
ATOM 2002 O O . PHE A 1 280 ? 22.281 8.703 0.917 1 93.88 280 PHE A O 1
ATOM 2009 N N . HIS A 1 281 ? 23.203 6.742 1.629 1 88.94 281 HIS A N 1
ATOM 2010 C CA . HIS A 1 281 ? 23.281 6.117 0.313 1 88.94 281 HIS A CA 1
ATOM 2011 C C . HIS A 1 281 ? 22.266 4.98 0.178 1 88.94 281 HIS A C 1
ATOM 2013 O O . HIS A 1 281 ? 22.172 4.129 1.062 1 88.94 281 HIS A O 1
ATOM 2019 N N . GLY A 1 282 ? 21.516 5.004 -0.938 1 87.44 282 GLY A N 1
ATOM 2020 C CA . GLY A 1 282 ? 20.5 3.986 -1.094 1 87.44 282 GLY A CA 1
ATOM 2021 C C . GLY A 1 282 ? 19.312 4.188 -0.173 1 87.44 282 GLY A C 1
ATOM 2022 O O . GLY A 1 282 ? 18.547 5.141 -0.338 1 87.44 282 GLY A O 1
ATOM 2023 N N . THR A 1 283 ? 19.281 3.27 0.882 1 89.56 283 THR A N 1
ATOM 2024 C CA . THR A 1 283 ? 18.234 3.369 1.899 1 89.56 283 THR A CA 1
ATOM 2025 C C . THR A 1 283 ? 18.828 3.74 3.252 1 89.56 283 THR A C 1
ATOM 2027 O O . THR A 1 283 ? 19.984 3.389 3.551 1 89.56 283 THR A O 1
ATOM 2030 N N . PRO A 1 284 ? 18.047 4.543 4.023 1 94.5 284 PRO A N 1
ATOM 2031 C CA . PRO A 1 284 ? 18.562 4.863 5.359 1 94.5 284 PRO A CA 1
ATOM 2032 C C . PRO A 1 284 ? 18.859 3.615 6.188 1 94.5 284 PRO A C 1
ATOM 2034 O O . PRO A 1 284 ? 18.094 2.645 6.145 1 94.5 284 PRO A O 1
ATOM 2037 N N . SER A 1 285 ? 20.016 3.684 6.867 1 93.5 285 SER A N 1
ATOM 2038 C CA . SER A 1 285 ? 20.297 2.646 7.855 1 93.5 285 SER A CA 1
ATOM 2039 C C . SER A 1 285 ? 19.312 2.711 9.023 1 93.5 285 SER A C 1
ATOM 2041 O O . SER A 1 285 ? 18.531 3.652 9.125 1 93.5 285 SER A O 1
ATOM 2043 N N . GLU A 1 286 ? 19.359 1.734 9.844 1 90.69 286 GLU A N 1
ATOM 2044 C CA . GLU A 1 286 ? 18.5 1.736 11.023 1 90.69 286 GLU A CA 1
ATOM 2045 C C . GLU A 1 286 ? 18.75 2.967 11.891 1 90.69 286 GLU A C 1
ATOM 2047 O O . GLU A 1 286 ? 17.812 3.586 12.391 1 90.69 286 GLU A O 1
ATOM 2052 N N . GLU A 1 287 ? 19.984 3.305 12.062 1 93 287 GLU A N 1
ATOM 2053 C CA . GLU A 1 287 ? 20.359 4.473 12.859 1 93 287 GLU A CA 1
ATOM 2054 C C . GLU A 1 287 ? 19.844 5.762 12.219 1 93 287 GLU A C 1
ATOM 2056 O O . GLU A 1 287 ? 19.328 6.637 12.914 1 93 287 GLU A O 1
ATOM 2061 N N . GLN A 1 288 ? 19.984 5.816 10.945 1 94.69 288 GLN A N 1
ATOM 2062 C CA . GLN A 1 288 ? 19.516 6.992 10.227 1 94.69 288 GLN A CA 1
ATOM 2063 C C . GLN A 1 288 ? 18 7.094 10.266 1 94.69 288 GLN A C 1
ATOM 2065 O O . GLN A 1 288 ? 17.438 8.195 10.359 1 94.69 288 GLN A O 1
ATOM 2070 N N . ALA A 1 289 ? 17.359 5.949 10.164 1 93.88 289 ALA A N 1
ATOM 2071 C CA . ALA A 1 289 ? 15.906 5.918 10.227 1 93.88 289 ALA A CA 1
ATOM 2072 C C . ALA A 1 289 ? 15.406 6.453 11.57 1 93.88 289 ALA A C 1
ATOM 2074 O O . ALA A 1 289 ? 14.344 7.082 11.633 1 93.88 289 ALA A O 1
ATOM 2075 N N . HIS A 1 290 ? 16.172 6.266 12.609 1 94.44 290 HIS A N 1
ATOM 2076 C CA . HIS A 1 290 ? 15.789 6.73 13.938 1 94.44 290 HIS A CA 1
ATOM 2077 C C . HIS A 1 290 ? 15.852 8.25 14.031 1 94.44 290 HIS A C 1
ATOM 2079 O O . HIS A 1 290 ? 15.312 8.844 14.961 1 94.44 290 HIS A O 1
ATOM 2085 N N . GLU A 1 291 ? 16.562 8.867 13.086 1 97.5 291 GLU A N 1
ATOM 2086 C CA . GLU A 1 291 ? 16.656 10.328 13.062 1 97.5 291 GLU A CA 1
ATOM 2087 C C . GLU A 1 291 ? 15.438 10.953 12.406 1 97.5 291 GLU A C 1
ATOM 2089 O O . GLU A 1 291 ? 15.219 12.164 12.508 1 97.5 291 GLU A O 1
ATOM 2094 N N . ILE A 1 292 ? 14.633 10.156 11.703 1 98.5 292 ILE A N 1
ATOM 2095 C CA . ILE A 1 292 ? 13.391 10.633 11.094 1 98.5 292 ILE A CA 1
ATOM 2096 C C . ILE A 1 292 ? 12.297 10.711 12.156 1 98.5 292 ILE A C 1
ATOM 2098 O O . ILE A 1 292 ? 11.859 9.688 12.68 1 98.5 292 ILE A O 1
ATOM 2102 N N . VAL A 1 293 ? 11.781 11.883 12.43 1 98.06 293 VAL A N 1
ATOM 2103 C CA . VAL A 1 293 ? 10.906 12.047 13.586 1 98.06 293 VAL A CA 1
ATOM 2104 C C . VAL A 1 293 ? 9.453 12.117 13.117 1 98.06 293 VAL A C 1
ATOM 2106 O O . VAL A 1 293 ? 8.539 11.68 13.828 1 98.06 293 VAL A O 1
ATOM 2109 N N . ALA A 1 294 ? 9.211 12.68 11.953 1 98.56 294 ALA A N 1
ATOM 2110 C CA . ALA A 1 294 ? 7.855 12.789 11.422 1 98.56 294 ALA A CA 1
ATOM 2111 C C . ALA A 1 294 ? 7.871 12.906 9.906 1 98.56 294 ALA A C 1
ATOM 2113 O O . ALA A 1 294 ? 8.797 13.484 9.328 1 98.56 294 ALA A O 1
ATOM 2114 N N . VAL A 1 295 ? 6.926 12.312 9.273 1 98.81 295 VAL A N 1
ATOM 2115 C CA . VAL A 1 295 ? 6.711 12.438 7.832 1 98.81 295 VAL A CA 1
ATOM 2116 C C . VAL A 1 295 ? 5.258 12.82 7.559 1 98.81 295 VAL A C 1
ATOM 2118 O O . VAL A 1 295 ? 4.336 12.242 8.141 1 98.81 295 VAL A O 1
ATOM 2121 N N . PHE A 1 296 ? 5.047 13.82 6.742 1 98.75 296 PHE A N 1
ATOM 2122 C CA . PHE A 1 296 ? 3.742 14.305 6.301 1 98.75 296 PHE A CA 1
ATOM 2123 C C . PHE A 1 296 ? 3.617 14.203 4.785 1 98.75 296 PHE A C 1
ATOM 2125 O O . PHE A 1 296 ? 4.473 14.711 4.051 1 98.75 296 PHE A O 1
ATOM 2132 N N . ALA A 1 297 ? 2.592 13.586 4.352 1 98.5 297 ALA A N 1
ATOM 2133 C CA . ALA A 1 297 ? 2.434 13.422 2.906 1 98.5 297 ALA A CA 1
ATOM 2134 C C . ALA A 1 297 ? 0.96 13.461 2.51 1 98.5 297 ALA A C 1
ATOM 2136 O O . ALA A 1 297 ? 0.077 13.359 3.365 1 98.5 297 ALA A O 1
ATOM 2137 N N . LYS A 1 298 ? 0.754 13.711 1.293 1 97.5 298 LYS A N 1
ATOM 2138 C CA . LYS A 1 298 ? -0.541 13.484 0.659 1 97.5 298 LYS A CA 1
ATOM 2139 C C . LYS A 1 298 ? -0.487 12.289 -0.283 1 97.5 298 LYS A C 1
ATOM 2141 O O . LYS A 1 298 ? 0.596 11.82 -0.64 1 97.5 298 LYS A O 1
ATOM 2146 N N . ALA A 1 299 ? -1.616 11.781 -0.542 1 96.38 299 ALA A N 1
ATOM 2147 C CA . ALA A 1 299 ? -1.741 10.688 -1.502 1 96.38 299 ALA A CA 1
ATOM 2148 C C . ALA A 1 299 ? -2.881 10.945 -2.482 1 96.38 299 ALA A C 1
ATOM 2150 O O . ALA A 1 299 ? -3.936 11.453 -2.098 1 96.38 299 ALA A O 1
ATOM 2151 N N . GLU A 1 300 ? -2.639 10.547 -3.693 1 93.75 300 GLU A N 1
ATOM 2152 C CA . GLU A 1 300 ? -3.621 10.75 -4.754 1 93.75 300 GLU A CA 1
ATOM 2153 C C . GLU A 1 300 ? -3.666 9.555 -5.699 1 93.75 300 GLU A C 1
ATOM 2155 O O . GLU A 1 300 ? -2.701 8.789 -5.789 1 93.75 300 GLU A O 1
ATOM 2160 N N . ALA A 1 301 ? -4.883 9.367 -6.309 1 95.06 301 ALA A N 1
ATOM 2161 C CA . ALA A 1 301 ? -4.996 8.352 -7.348 1 95.06 301 ALA A CA 1
ATOM 2162 C C . ALA A 1 301 ? -4.234 8.758 -8.602 1 95.06 301 ALA A C 1
ATOM 2164 O O . ALA A 1 301 ? -4.109 9.945 -8.906 1 95.06 301 ALA A O 1
ATOM 2165 N N . PRO A 1 302 ? -3.725 7.734 -9.328 1 95.5 302 PRO A N 1
ATOM 2166 C CA . PRO A 1 302 ? -3.092 8.086 -10.602 1 95.5 302 PRO A CA 1
ATOM 2167 C C . PRO A 1 302 ? -4.051 8.773 -11.562 1 95.5 302 PRO A C 1
ATOM 2169 O O . PRO A 1 302 ? -5.23 8.422 -11.633 1 95.5 302 PRO A O 1
ATOM 2172 N N . VAL A 1 303 ? -3.488 9.719 -12.359 1 93.88 303 VAL A N 1
ATOM 2173 C CA . VAL A 1 303 ? -4.266 10.469 -13.336 1 93.88 303 VAL A CA 1
ATOM 2174 C C . VAL A 1 303 ? -4.902 9.516 -14.336 1 93.88 303 VAL A C 1
ATOM 2176 O O . VAL A 1 303 ? -4.238 8.625 -14.867 1 93.88 303 VAL A O 1
ATOM 2179 N N . ASN A 1 304 ? -6.23 9.625 -14.508 1 94.31 304 ASN A N 1
ATOM 2180 C CA . ASN A 1 304 ? -7.012 8.828 -15.453 1 94.31 304 ASN A CA 1
ATOM 2181 C C . ASN A 1 304 ? -6.949 7.34 -15.109 1 94.31 304 ASN A C 1
ATOM 2183 O O . ASN A 1 304 ? -7.141 6.492 -15.984 1 94.31 304 ASN A O 1
ATOM 2187 N N . GLY A 1 305 ? -6.484 7.023 -13.977 1 96 305 GLY A N 1
ATOM 2188 C CA . GLY A 1 305 ? -6.477 5.645 -13.508 1 96 305 GLY A CA 1
ATOM 2189 C C . GLY A 1 305 ? -5.293 4.848 -14.023 1 96 305 GLY A C 1
ATOM 2190 O O . GLY A 1 305 ? -5.332 3.615 -14.055 1 96 305 GLY A O 1
ATOM 2191 N N . ARG A 1 306 ? -4.281 5.488 -14.461 1 97.38 306 ARG A N 1
ATOM 2192 C CA . ARG A 1 306 ? -3.135 4.777 -15.023 1 97.38 306 ARG A CA 1
ATOM 2193 C C . ARG A 1 306 ? -1.855 5.121 -14.266 1 97.38 306 ARG A C 1
ATOM 2195 O O . ARG A 1 306 ? -1.539 6.297 -14.078 1 97.38 306 ARG A O 1
ATOM 2202 N N . LEU A 1 307 ? -1.176 4.152 -13.797 1 97.81 307 LEU A N 1
ATOM 2203 C CA . LEU A 1 307 ? 0.117 4.281 -13.133 1 97.81 307 LEU A CA 1
ATOM 2204 C C . LEU A 1 307 ? 1.223 3.641 -13.961 1 97.81 307 LEU A C 1
ATOM 2206 O O . LEU A 1 307 ? 1.241 2.42 -14.148 1 97.81 307 LEU A O 1
ATOM 2210 N N . ARG A 1 308 ? 2.18 4.457 -14.484 1 96.12 308 ARG A N 1
ATOM 2211 C CA . ARG A 1 308 ? 3.301 4.031 -15.312 1 96.12 308 ARG A CA 1
ATOM 2212 C C . ARG A 1 308 ? 2.826 3.15 -16.469 1 96.12 308 ARG A C 1
ATOM 2214 O O . ARG A 1 308 ? 3.404 2.092 -16.719 1 96.12 308 ARG A O 1
ATOM 2221 N N . GLY A 1 309 ? 1.741 3.496 -17.016 1 95.94 309 GLY A N 1
ATOM 2222 C CA . GLY A 1 309 ? 1.23 2.865 -18.219 1 95.94 309 GLY A CA 1
ATOM 2223 C C . GLY A 1 309 ? 0.247 1.745 -17.938 1 95.94 309 GLY A C 1
ATOM 2224 O O . GLY A 1 309 ? -0.366 1.204 -18.859 1 95.94 309 GLY A O 1
ATOM 2225 N N . ARG A 1 310 ? 0.043 1.392 -16.672 1 97.88 310 ARG A N 1
ATOM 2226 C CA . ARG A 1 310 ? -0.837 0.29 -16.297 1 97.88 310 ARG A CA 1
ATOM 2227 C C . ARG A 1 310 ? -2.154 0.811 -15.734 1 97.88 310 ARG A C 1
ATOM 2229 O O . ARG A 1 310 ? -2.17 1.79 -14.984 1 97.88 310 ARG A O 1
ATOM 2236 N N . ARG A 1 311 ? -3.172 0.137 -16.016 1 97.81 311 ARG A N 1
ATOM 2237 C CA . ARG A 1 311 ? -4.48 0.43 -15.453 1 97.81 311 ARG A CA 1
ATOM 2238 C C . ARG A 1 311 ? -4.527 0.078 -13.969 1 97.81 311 ARG A C 1
ATOM 2240 O O . ARG A 1 311 ? -3.994 -0.954 -13.555 1 97.81 311 ARG A O 1
ATOM 2247 N N . THR A 1 312 ? -5.086 0.967 -13.18 1 97.44 312 THR A N 1
ATOM 2248 C CA . THR A 1 312 ? -5.422 0.66 -11.789 1 97.44 312 THR A CA 1
ATOM 2249 C C . THR A 1 312 ? -6.93 0.721 -11.57 1 97.44 312 THR A C 1
ATOM 2251 O O . THR A 1 312 ? -7.668 1.208 -12.438 1 97.44 312 THR A O 1
ATOM 2254 N N . THR A 1 313 ? -7.316 0.271 -10.461 1 97.38 313 THR A N 1
ATOM 2255 C CA . THR A 1 313 ? -8.758 0.237 -10.227 1 97.38 313 THR A CA 1
ATOM 2256 C C . THR A 1 313 ? -9.148 1.234 -9.141 1 97.38 313 THR A C 1
ATOM 2258 O O . THR A 1 313 ? -10.297 1.235 -8.68 1 97.38 313 THR A O 1
ATOM 2261 N N . MET A 1 314 ? -8.305 2.086 -8.727 1 95.94 314 MET A N 1
ATOM 2262 C CA . MET A 1 314 ? -8.539 3.006 -7.617 1 95.94 314 MET A CA 1
ATOM 2263 C C . MET A 1 314 ? -9.781 3.852 -7.855 1 95.94 314 MET A C 1
ATOM 2265 O O . MET A 1 314 ? -10.602 4.027 -6.957 1 95.94 314 MET A O 1
ATOM 2269 N N . LEU A 1 315 ? -9.961 4.336 -9.008 1 95.06 315 LEU A N 1
ATOM 2270 C CA . LEU A 1 315 ? -11.008 5.309 -9.297 1 95.06 315 LEU A CA 1
ATOM 2271 C C . LEU A 1 315 ? -12.328 4.609 -9.609 1 95.06 315 LEU A C 1
ATOM 2273 O O . LEU A 1 315 ? -13.391 5.238 -9.609 1 95.06 315 LEU A O 1
ATOM 2277 N N . SER A 1 316 ? -12.219 3.293 -9.891 1 93.38 316 SER A N 1
ATOM 2278 C CA . SER A 1 316 ? -13.422 2.594 -10.328 1 93.38 316 SER A CA 1
ATOM 2279 C C . SER A 1 316 ? -13.922 1.622 -9.266 1 93.38 316 SER A C 1
ATOM 2281 O O . SER A 1 316 ? -15 1.048 -9.398 1 93.38 316 SER A O 1
ATOM 2283 N N . ASP A 1 317 ? -13.18 1.474 -8.25 1 93.31 317 ASP A N 1
ATOM 2284 C CA . ASP A 1 317 ? -13.602 0.554 -7.195 1 93.31 317 ASP A CA 1
ATOM 2285 C C . ASP A 1 317 ? -14.82 1.095 -6.453 1 93.31 317 ASP A C 1
ATOM 2287 O O . ASP A 1 317 ? -14.812 2.23 -5.977 1 93.31 317 ASP A O 1
ATOM 2291 N N . ALA A 1 318 ? -15.789 0.303 -6.332 1 90.25 318 ALA A N 1
ATOM 2292 C CA . ALA A 1 318 ? -17.031 0.738 -5.691 1 90.25 318 ALA A CA 1
ATOM 2293 C C . ALA A 1 318 ? -17 0.454 -4.191 1 90.25 318 ALA A C 1
ATOM 2295 O O . ALA A 1 318 ? -17.766 1.04 -3.428 1 90.25 318 ALA A O 1
ATOM 2296 N N . ASP A 1 319 ? -16.172 -0.454 -3.768 1 91.94 319 ASP A N 1
ATOM 2297 C CA . ASP A 1 319 ? -16.125 -0.873 -2.371 1 91.94 319 ASP A CA 1
ATOM 2298 C C . ASP A 1 319 ? -15.211 0.046 -1.555 1 91.94 319 ASP A C 1
ATOM 2300 O O . ASP A 1 319 ? -15.508 0.345 -0.395 1 91.94 319 ASP A O 1
ATOM 2304 N N . ILE A 1 320 ? -14.133 0.387 -2.078 1 93.81 320 ILE A N 1
ATOM 2305 C CA . ILE A 1 320 ? -13.117 1.178 -1.385 1 93.81 320 ILE A CA 1
ATOM 2306 C C . ILE A 1 320 ? -12.914 2.506 -2.111 1 93.81 320 ILE A C 1
ATOM 2308 O O . ILE A 1 320 ? -12.586 2.527 -3.299 1 93.81 320 ILE A O 1
ATOM 2312 N N . HIS A 1 321 ? -13.125 3.594 -1.401 1 91.94 321 HIS A N 1
ATOM 2313 C CA . HIS A 1 321 ? -12.914 4.918 -1.971 1 91.94 321 HIS A CA 1
ATOM 2314 C C . HIS A 1 321 ? -11.461 5.105 -2.408 1 91.94 321 HIS A C 1
ATOM 2316 O O . HIS A 1 321 ? -10.547 4.605 -1.755 1 91.94 321 HIS A O 1
ATOM 2322 N N . TYR A 1 322 ? -11.219 5.91 -3.459 1 93.5 322 TYR A N 1
ATOM 2323 C CA . TYR A 1 322 ? -9.898 6.012 -4.066 1 93.5 322 TYR A CA 1
ATOM 2324 C C . TYR A 1 322 ? -8.883 6.582 -3.08 1 93.5 322 TYR A C 1
ATOM 2326 O O . TYR A 1 322 ? -7.707 6.219 -3.105 1 93.5 322 TYR A O 1
ATOM 2334 N N . GLU A 1 323 ? -9.297 7.434 -2.158 1 92.69 323 GLU A N 1
ATOM 2335 C CA . GLU A 1 323 ? -8.391 8.016 -1.174 1 92.69 323 GLU A CA 1
ATOM 2336 C C . GLU A 1 323 ? -7.824 6.949 -0.244 1 92.69 323 GLU A C 1
ATOM 2338 O O . GLU A 1 323 ? -6.664 7.027 0.167 1 92.69 323 GLU A O 1
ATOM 2343 N N . ARG A 1 324 ? -8.688 6.016 0.068 1 95.62 324 ARG A N 1
ATOM 2344 C CA . ARG A 1 324 ? -8.242 4.949 0.959 1 95.62 324 ARG A CA 1
ATOM 2345 C C . ARG A 1 324 ? -7.242 4.035 0.262 1 95.62 324 ARG A C 1
ATOM 2347 O O . ARG A 1 324 ? -6.25 3.619 0.864 1 95.62 324 ARG A O 1
ATOM 2354 N N . HIS A 1 325 ? -7.449 3.777 -1.058 1 97.06 325 HIS A N 1
ATOM 2355 C CA . HIS A 1 325 ? -6.469 3.053 -1.857 1 97.06 325 HIS A CA 1
ATOM 2356 C C . HIS A 1 325 ? -5.129 3.777 -1.875 1 97.06 325 HIS A C 1
ATOM 2358 O O . HIS A 1 325 ? -4.082 3.16 -1.663 1 97.06 325 HIS A O 1
ATOM 2364 N N . ALA A 1 326 ? -5.254 5.051 -2.096 1 97.12 326 ALA A N 1
ATOM 2365 C CA . ALA A 1 326 ? -4.051 5.863 -2.273 1 97.12 326 ALA A CA 1
ATOM 2366 C C . ALA A 1 326 ? -3.264 5.969 -0.97 1 97.12 326 ALA A C 1
ATOM 2368 O O . ALA A 1 326 ? -2.035 5.844 -0.968 1 97.12 326 ALA A O 1
ATOM 2369 N N . ARG A 1 327 ? -3.92 6.133 0.116 1 97.44 327 ARG A N 1
ATOM 2370 C CA . ARG A 1 327 ? -3.254 6.23 1.41 1 97.44 327 ARG A CA 1
ATOM 2371 C C . ARG A 1 327 ? -2.568 4.918 1.771 1 97.44 327 ARG A C 1
ATOM 2373 O O . ARG A 1 327 ? -1.446 4.918 2.285 1 97.44 327 ARG A O 1
ATOM 2380 N N . ALA A 1 328 ? -3.223 3.826 1.461 1 98.12 328 ALA A N 1
ATOM 2381 C CA . ALA A 1 328 ? -2.627 2.521 1.737 1 98.12 328 ALA A CA 1
ATOM 2382 C C . ALA A 1 328 ? -1.343 2.324 0.938 1 98.12 328 ALA A C 1
ATOM 2384 O O . ALA A 1 328 ? -0.331 1.871 1.479 1 98.12 328 ALA A O 1
ATOM 2385 N N . ALA A 1 329 ? -1.394 2.74 -0.276 1 98.44 329 ALA A N 1
ATOM 2386 C CA . ALA A 1 329 ? -0.26 2.535 -1.174 1 98.44 329 ALA A CA 1
ATOM 2387 C C . ALA A 1 329 ? 0.899 3.459 -0.815 1 98.44 329 ALA A C 1
ATOM 2389 O O . ALA A 1 329 ? 2.012 2.996 -0.552 1 98.44 329 ALA A O 1
ATOM 2390 N N . VAL A 1 330 ? 0.626 4.73 -0.731 1 98.69 330 VAL A N 1
ATOM 2391 C CA . VAL A 1 330 ? 1.668 5.723 -0.487 1 98.69 330 VAL A CA 1
ATOM 2392 C C . VAL A 1 330 ? 2.25 5.527 0.911 1 98.69 330 VAL A C 1
ATOM 2394 O O . VAL A 1 330 ? 3.467 5.617 1.102 1 98.69 330 VAL A O 1
ATOM 2397 N N . GLY A 1 331 ? 1.365 5.223 1.855 1 98.62 331 GLY A N 1
ATOM 2398 C CA . GLY A 1 331 ? 1.842 4.941 3.201 1 98.62 331 GLY A CA 1
ATOM 2399 C C . GLY A 1 331 ? 2.84 3.801 3.254 1 98.62 331 GLY A C 1
ATOM 2400 O O . GLY A 1 331 ? 3.857 3.891 3.947 1 98.62 331 GLY A O 1
ATOM 2401 N N . ALA A 1 332 ? 2.561 2.744 2.504 1 98.75 332 ALA A N 1
ATOM 2402 C CA . ALA A 1 332 ? 3.449 1.585 2.486 1 98.75 332 ALA A CA 1
ATOM 2403 C C . ALA A 1 332 ? 4.793 1.934 1.853 1 98.75 332 ALA A C 1
ATOM 2405 O O . ALA A 1 332 ? 5.844 1.508 2.338 1 98.75 332 ALA A O 1
ATOM 2406 N N . VAL A 1 333 ? 4.781 2.707 0.826 1 98.69 333 VAL A N 1
ATOM 2407 C CA . VAL A 1 333 ? 6.004 3.094 0.128 1 98.69 333 VAL A CA 1
ATOM 2408 C C . VAL A 1 333 ? 6.871 3.955 1.042 1 98.69 333 VAL A C 1
ATOM 2410 O O . VAL A 1 333 ? 8.07 3.711 1.18 1 98.69 333 VAL A O 1
ATOM 2413 N N . ILE A 1 334 ? 6.273 4.91 1.717 1 98.81 334 ILE A N 1
ATOM 2414 C CA . ILE A 1 334 ? 7.02 5.785 2.615 1 98.81 334 ILE A CA 1
ATOM 2415 C C . ILE A 1 334 ? 7.582 4.973 3.779 1 98.81 334 ILE A C 1
ATOM 2417 O O . ILE A 1 334 ? 8.758 5.094 4.121 1 98.81 334 ILE A O 1
ATOM 2421 N N . ALA A 1 335 ? 6.762 4.102 4.367 1 98.62 335 ALA A N 1
ATOM 2422 C CA . ALA A 1 335 ? 7.18 3.287 5.504 1 98.62 335 ALA A CA 1
ATOM 2423 C C . ALA A 1 335 ? 8.32 2.354 5.117 1 98.62 335 ALA A C 1
ATOM 2425 O O . ALA A 1 335 ? 9.203 2.062 5.938 1 98.62 335 ALA A O 1
ATOM 2426 N N . SER A 1 336 ? 8.297 1.896 3.881 1 97.94 336 SER A N 1
ATOM 2427 C CA . SER A 1 336 ? 9.328 0.97 3.43 1 97.94 336 SER A CA 1
ATOM 2428 C C . SER A 1 336 ? 10.688 1.651 3.369 1 97.94 336 SER A C 1
ATOM 2430 O O . SER A 1 336 ? 11.727 0.984 3.418 1 97.94 336 SER A O 1
ATOM 2432 N N . VAL A 1 337 ? 10.742 2.961 3.271 1 97.62 337 VAL A N 1
ATOM 2433 C CA . VAL A 1 337 ? 11.992 3.719 3.236 1 97.62 337 VAL A CA 1
ATOM 2434 C C . VAL A 1 337 ? 12.367 4.164 4.648 1 97.62 337 VAL A C 1
ATOM 2436 O O . VAL A 1 337 ? 13.531 4.078 5.043 1 97.62 337 VAL A O 1
ATOM 2439 N N . THR A 1 338 ? 11.375 4.574 5.441 1 97.94 338 THR A N 1
ATOM 2440 C CA . THR A 1 338 ? 11.633 5.246 6.715 1 97.94 338 THR A CA 1
ATOM 2441 C C . THR A 1 338 ? 11.648 4.238 7.859 1 97.94 338 THR A C 1
ATOM 2443 O O . THR A 1 338 ? 12.164 4.531 8.945 1 97.94 338 THR A O 1
ATOM 2446 N N . GLY A 1 339 ? 10.945 3.111 7.648 1 97 339 GLY A N 1
ATOM 2447 C CA . GLY A 1 339 ? 10.922 2.062 8.656 1 97 339 GLY A CA 1
ATOM 2448 C C . GLY A 1 339 ? 9.867 2.287 9.727 1 97 339 GLY A C 1
ATOM 2449 O O . GLY A 1 339 ? 9.773 1.515 10.688 1 97 339 GLY A O 1
ATOM 2450 N N . ASP A 1 340 ? 9.062 3.332 9.594 1 97.62 340 ASP A N 1
ATOM 2451 C CA . ASP A 1 340 ? 8.062 3.68 10.594 1 97.62 340 ASP A CA 1
ATOM 2452 C C . ASP A 1 340 ? 6.703 3.936 9.945 1 97.62 340 ASP A C 1
ATOM 2454 O O . ASP A 1 340 ? 6.543 4.902 9.195 1 97.62 340 ASP A O 1
ATOM 2458 N N . PRO A 1 341 ? 5.664 3.131 10.281 1 98.19 341 PRO A N 1
ATOM 2459 C CA . PRO A 1 341 ? 4.348 3.299 9.664 1 98.19 341 PRO A CA 1
ATOM 2460 C C . PRO A 1 341 ? 3.549 4.445 10.281 1 98.19 341 PRO A C 1
ATOM 2462 O O . PRO A 1 341 ? 2.449 4.754 9.812 1 98.19 341 PRO A O 1
ATOM 2465 N N . ALA A 1 342 ? 4.031 5.094 11.375 1 98.5 342 ALA A N 1
ATOM 2466 C CA . ALA A 1 342 ? 3.365 6.262 11.945 1 98.5 342 ALA A CA 1
ATOM 2467 C C . ALA A 1 342 ? 3.629 7.508 11.109 1 98.5 342 ALA A C 1
ATOM 2469 O O . ALA A 1 342 ? 4.43 8.367 11.492 1 98.5 342 ALA A O 1
ATOM 2470 N N . ILE A 1 343 ? 2.906 7.621 9.984 1 98.25 343 ILE A N 1
ATOM 2471 C CA . ILE A 1 343 ? 3.059 8.664 8.977 1 98.25 343 ILE A CA 1
ATOM 2472 C C . ILE A 1 343 ? 1.715 9.352 8.742 1 98.25 343 ILE A C 1
ATOM 2474 O O . ILE A 1 343 ? 0.677 8.695 8.664 1 98.25 343 ILE A O 1
ATOM 2478 N N . PHE A 1 344 ? 1.778 10.641 8.742 1 98.38 344 PHE A N 1
ATOM 2479 C CA . PHE A 1 344 ? 0.574 11.383 8.391 1 98.38 344 PHE A CA 1
ATOM 2480 C C . PHE A 1 344 ? 0.38 11.422 6.879 1 98.38 344 PHE A C 1
ATOM 2482 O O . PHE A 1 344 ? 1.126 12.094 6.168 1 98.38 344 PHE A O 1
ATOM 2489 N N . VAL A 1 345 ? -0.582 10.656 6.352 1 97.75 345 VAL A N 1
ATOM 2490 C CA . VAL A 1 345 ? -0.924 10.664 4.934 1 97.75 345 VAL A CA 1
ATOM 2491 C C . VAL A 1 345 ? -2.395 11.039 4.758 1 97.75 345 VAL A C 1
ATOM 2493 O O . VAL A 1 345 ? -3.281 10.352 5.258 1 97.75 345 VAL A O 1
ATOM 2496 N N . SER A 1 346 ? -2.605 12.117 4.078 1 95.38 346 SER A N 1
ATOM 2497 C CA . SER A 1 346 ? -3.971 12.539 3.773 1 95.38 346 SER A CA 1
ATOM 2498 C C . SER A 1 346 ? -4.23 12.531 2.271 1 95.38 346 SER A C 1
ATOM 2500 O O . SER A 1 346 ? -3.301 12.391 1.476 1 95.38 346 SER A O 1
ATOM 2502 N N . GLY A 1 347 ? -5.523 12.586 1.913 1 92.5 347 GLY A N 1
ATOM 2503 C CA . GLY A 1 347 ? -5.875 12.523 0.504 1 92.5 347 GLY A CA 1
ATOM 2504 C C . GLY A 1 347 ? -6.137 13.883 -0.107 1 92.5 347 GLY A C 1
ATOM 2505 O O . GLY A 1 347 ? -6.27 14.875 0.612 1 92.5 347 GLY A O 1
ATOM 2506 N N . GLY A 1 348 ? -6.199 13.961 -1.478 1 92.12 348 GLY A N 1
ATOM 2507 C CA . GLY A 1 348 ? -6.527 15.164 -2.217 1 92.12 348 GLY A CA 1
ATOM 2508 C C . GLY A 1 348 ? -5.344 16.094 -2.391 1 92.12 348 GLY A C 1
ATOM 2509 O O . GLY A 1 348 ? -4.727 16.516 -1.409 1 92.12 348 GLY A O 1
ATOM 2510 N N . THR A 1 349 ? -5.051 16.422 -3.656 1 95.5 349 THR A N 1
ATOM 2511 C CA . THR A 1 349 ? -3.846 17.203 -3.898 1 95.5 349 THR A CA 1
ATOM 2512 C C . THR A 1 349 ? -4.16 18.422 -4.758 1 95.5 349 THR A C 1
ATOM 2514 O O . THR A 1 349 ? -3.281 18.953 -5.445 1 95.5 349 THR A O 1
ATOM 2517 N N . GLU A 1 350 ? -5.402 18.875 -4.707 1 95.69 350 GLU A N 1
ATOM 2518 C CA . GLU A 1 350 ? -5.777 20.031 -5.527 1 95.69 350 GLU A CA 1
ATOM 2519 C C . GLU A 1 350 ? -4.91 21.25 -5.207 1 95.69 350 GLU A C 1
ATOM 2521 O O . GLU A 1 350 ? -4.875 21.703 -4.066 1 95.69 350 GLU A O 1
ATOM 2526 N N . HIS A 1 351 ? -4.242 21.703 -6.227 1 97.44 351 HIS A N 1
ATOM 2527 C CA . HIS A 1 351 ? -3.383 22.891 -6.195 1 97.44 351 HIS A CA 1
ATOM 2528 C C . HIS A 1 351 ? -2.229 22.703 -5.219 1 97.44 351 HIS A C 1
ATOM 2530 O O . HIS A 1 351 ? -1.681 23.688 -4.703 1 97.44 351 HIS A O 1
ATOM 2536 N N . GLN A 1 352 ? -1.82 21.5 -4.902 1 97.75 352 GLN A N 1
ATOM 2537 C CA . GLN A 1 352 ? -0.732 21.203 -3.975 1 97.75 352 GLN A CA 1
ATOM 2538 C C . GLN A 1 352 ? 0.45 20.562 -4.695 1 97.75 352 GLN A C 1
ATOM 2540 O O . GLN A 1 352 ? 1.52 20.391 -4.109 1 97.75 352 GLN A O 1
ATOM 2545 N N . CYS A 1 353 ? 0.228 20.234 -5.887 1 95.5 353 CYS A N 1
ATOM 2546 C CA . CYS A 1 353 ? 1.201 19.641 -6.793 1 95.5 353 CYS A CA 1
ATOM 2547 C C . CYS A 1 353 ? 0.626 19.5 -8.195 1 95.5 353 CYS A C 1
ATOM 2549 O O . CYS A 1 353 ? -0.543 19.812 -8.43 1 95.5 353 CYS A O 1
ATOM 2551 N N . ALA A 1 354 ? 1.498 19.109 -9.109 1 92.81 354 ALA A N 1
ATOM 2552 C CA . ALA A 1 354 ? 1.019 18.734 -10.438 1 92.81 354 ALA A CA 1
ATOM 2553 C C . ALA A 1 354 ? 0.133 17.5 -10.367 1 92.81 354 ALA A C 1
ATOM 2555 O O . ALA A 1 354 ? 0.204 16.719 -9.414 1 92.81 354 ALA A O 1
ATOM 2556 N N . PRO A 1 355 ? -0.77 17.328 -11.422 1 90 355 PRO A N 1
ATOM 2557 C CA . PRO A 1 355 ? -1.649 16.156 -11.422 1 90 355 PRO A CA 1
ATOM 2558 C C . PRO A 1 355 ? -0.882 14.844 -11.289 1 90 355 PRO A C 1
ATOM 2560 O O . PRO A 1 355 ? 0.111 14.633 -11.992 1 90 355 PRO A O 1
ATOM 2563 N N . GLY A 1 356 ? -1.375 13.977 -10.383 1 89.25 356 GLY A N 1
ATOM 2564 C CA . GLY A 1 356 ? -0.784 12.664 -10.172 1 89.25 356 GLY A CA 1
ATOM 2565 C C . GLY A 1 356 ? 0.329 12.672 -9.141 1 89.25 356 GLY A C 1
ATOM 2566 O O . GLY A 1 356 ? 0.728 11.617 -8.648 1 89.25 356 GLY A O 1
ATOM 2567 N N . ALA A 1 357 ? 0.861 13.859 -8.844 1 95.62 357 ALA A N 1
ATOM 2568 C CA . ALA A 1 357 ? 1.932 14.016 -7.859 1 95.62 357 ALA A CA 1
ATOM 2569 C C . ALA A 1 357 ? 1.366 14.281 -6.469 1 95.62 357 ALA A C 1
ATOM 2571 O O . ALA A 1 357 ? 0.148 14.344 -6.285 1 95.62 357 ALA A O 1
ATOM 2572 N N . ALA A 1 358 ? 2.197 14.297 -5.504 1 97.25 358 ALA A N 1
ATOM 2573 C CA . ALA A 1 358 ? 1.78 14.578 -4.129 1 97.25 358 ALA A CA 1
ATOM 2574 C C . ALA A 1 358 ? 2.926 15.18 -3.322 1 97.25 358 ALA A C 1
ATOM 2576 O O . ALA A 1 358 ? 4.082 14.781 -3.479 1 97.25 358 ALA A O 1
ATOM 2577 N N . PRO A 1 359 ? 2.621 16.109 -2.484 1 98.12 359 PRO A N 1
ATOM 2578 C CA . PRO A 1 359 ? 3.664 16.688 -1.634 1 98.12 359 PRO A CA 1
ATOM 2579 C C . PRO A 1 359 ? 4.051 15.773 -0.472 1 98.12 359 PRO A C 1
ATOM 2581 O O . PRO A 1 359 ? 3.232 14.969 -0.012 1 98.12 359 PRO A O 1
ATOM 2584 N N . ILE A 1 360 ? 5.273 15.891 -0.018 1 98.75 360 ILE A N 1
ATOM 2585 C CA . ILE A 1 360 ? 5.785 15.164 1.139 1 98.75 360 ILE A CA 1
ATOM 2586 C C . ILE A 1 360 ? 6.793 16.031 1.89 1 98.75 360 ILE A C 1
ATOM 2588 O O . ILE A 1 360 ? 7.551 16.781 1.275 1 98.75 360 ILE A O 1
ATOM 2592 N N . ALA A 1 361 ? 6.766 16.016 3.182 1 98.88 361 ALA A N 1
ATOM 2593 C CA . ALA A 1 361 ? 7.723 16.688 4.051 1 98.88 361 ALA A CA 1
ATOM 2594 C C . ALA A 1 361 ? 8.188 15.773 5.176 1 98.88 361 ALA A C 1
ATOM 2596 O O . ALA A 1 361 ? 7.477 14.844 5.562 1 98.88 361 ALA A O 1
ATOM 2597 N N . ALA A 1 362 ? 9.383 16 5.637 1 98.81 362 ALA A N 1
ATOM 2598 C CA . ALA A 1 362 ? 9.938 15.203 6.727 1 98.81 362 ALA A CA 1
ATOM 2599 C C . ALA A 1 362 ? 10.664 16.078 7.738 1 98.81 362 ALA A C 1
ATOM 2601 O O . ALA A 1 362 ? 11.32 17.062 7.363 1 98.81 362 ALA A O 1
ATOM 2602 N N . ILE A 1 363 ? 10.492 15.789 8.969 1 98.81 363 ILE A N 1
ATOM 2603 C CA . ILE A 1 363 ? 11.258 16.375 10.055 1 98.81 363 ILE A CA 1
ATOM 2604 C C . ILE A 1 363 ? 12.289 15.375 10.562 1 98.81 363 ILE A C 1
ATOM 2606 O O . ILE A 1 363 ? 11.953 14.227 10.859 1 98.81 363 ILE A O 1
ATOM 2610 N N . VAL A 1 364 ? 13.555 15.766 10.633 1 98.56 364 VAL A N 1
ATOM 2611 C CA . VAL A 1 364 ? 14.633 14.898 11.109 1 98.56 364 VAL A CA 1
ATOM 2612 C C . VAL A 1 364 ? 15.359 15.57 12.266 1 98.56 364 VAL A C 1
ATOM 2614 O O . VAL A 1 364 ? 15.25 16.781 12.461 1 98.56 364 VAL A O 1
ATOM 2617 N N . ARG A 1 365 ? 16.016 14.758 13.055 1 97.19 365 ARG A N 1
ATOM 2618 C CA . ARG A 1 365 ? 16.922 15.305 14.07 1 97.19 365 ARG A CA 1
ATOM 2619 C C . ARG A 1 365 ? 18.156 15.922 13.438 1 97.19 365 ARG A C 1
ATOM 2621 O O . ARG A 1 365 ? 18.719 15.375 12.492 1 97.19 365 ARG A O 1
ATOM 2628 N N . ALA A 1 366 ? 18.547 17.109 13.898 1 90.81 366 ALA A N 1
ATOM 2629 C CA . ALA A 1 366 ? 19.656 17.859 13.328 1 90.81 366 ALA A CA 1
ATOM 2630 C C . ALA A 1 366 ? 20.953 17.547 14.055 1 90.81 366 ALA A C 1
ATOM 2632 O O . ALA A 1 366 ? 20.953 17.219 15.25 1 90.81 366 ALA A O 1
ATOM 2633 N N . MET B 1 1 ? 13.383 -27.984 -22.812 1 93.88 1 MET B N 1
ATOM 2634 C CA . MET B 1 1 ? 12.102 -27.281 -22.688 1 93.88 1 MET B CA 1
ATOM 2635 C C . MET B 1 1 ? 12.289 -25.766 -22.797 1 93.88 1 MET B C 1
ATOM 2637 O O . MET B 1 1 ? 13.273 -25.219 -22.312 1 93.88 1 MET B O 1
ATOM 2641 N N . LYS B 1 2 ? 11.422 -25.141 -23.547 1 96.06 2 LYS B N 1
ATOM 2642 C CA . LYS B 1 2 ? 11.391 -23.688 -23.656 1 96.06 2 LYS B CA 1
ATOM 2643 C C . LYS B 1 2 ? 10.086 -23.125 -23.109 1 96.06 2 LYS B C 1
ATOM 2645 O O . LYS B 1 2 ? 9 -23.438 -23.609 1 96.06 2 LYS B O 1
ATOM 2650 N N . VAL B 1 3 ? 10.227 -22.312 -22.094 1 97.94 3 VAL B N 1
ATOM 2651 C CA . VAL B 1 3 ? 9.07 -21.672 -21.484 1 97.94 3 VAL B CA 1
ATOM 2652 C C . VAL B 1 3 ? 8.984 -20.219 -21.953 1 97.94 3 VAL B C 1
ATOM 2654 O O . VAL B 1 3 ? 9.984 -19.5 -21.938 1 97.94 3 VAL B O 1
ATOM 2657 N N . GLY B 1 4 ? 7.816 -19.859 -22.469 1 97.94 4 GLY B N 1
ATOM 2658 C CA . GLY B 1 4 ? 7.527 -18.469 -22.766 1 97.94 4 GLY B CA 1
ATOM 2659 C C . GLY B 1 4 ? 6.723 -17.781 -21.672 1 97.94 4 GLY B C 1
ATOM 2660 O O . GLY B 1 4 ? 5.926 -18.422 -20.984 1 97.94 4 GLY B O 1
ATOM 2661 N N . VAL B 1 5 ? 6.957 -16.5 -21.484 1 98.62 5 VAL B N 1
ATOM 2662 C CA . VAL B 1 5 ? 6.254 -15.688 -20.484 1 98.62 5 VAL B CA 1
ATOM 2663 C C . VAL B 1 5 ? 5.754 -14.391 -21.141 1 98.62 5 VAL B C 1
ATOM 2665 O O . VAL B 1 5 ? 6.543 -13.633 -21.703 1 98.62 5 VAL B O 1
ATOM 2668 N N . HIS B 1 6 ? 4.422 -14.188 -21.078 1 98.19 6 HIS B N 1
ATOM 2669 C CA . HIS B 1 6 ? 3.807 -12.977 -21.625 1 98.19 6 HIS B CA 1
ATOM 2670 C C . HIS B 1 6 ? 2.891 -12.32 -20.594 1 98.19 6 HIS B C 1
ATOM 2672 O O . HIS B 1 6 ? 2.033 -12.984 -20 1 98.19 6 HIS B O 1
ATOM 2678 N N . LYS B 1 7 ? 3.092 -11.102 -20.438 1 98.19 7 LYS B N 1
ATOM 2679 C CA . LYS B 1 7 ? 2.199 -10.352 -19.562 1 98.19 7 LYS B CA 1
ATOM 2680 C C . LYS B 1 7 ? 1.085 -9.68 -20.359 1 98.19 7 LYS B C 1
ATOM 2682 O O . LYS B 1 7 ? 1.352 -8.961 -21.328 1 98.19 7 LYS B O 1
ATOM 2687 N N . LEU B 1 8 ? -0.159 -9.812 -19.875 1 98.69 8 LEU B N 1
ATOM 2688 C CA . LEU B 1 8 ? -1.336 -9.328 -20.578 1 98.69 8 LEU B CA 1
ATOM 2689 C C . LEU B 1 8 ? -2.133 -8.359 -19.719 1 98.69 8 LEU B C 1
ATOM 2691 O O . LEU B 1 8 ? -2.502 -8.695 -18.578 1 98.69 8 LEU B O 1
ATOM 2695 N N . ALA B 1 9 ? -2.371 -7.195 -20.25 1 98.25 9 ALA B N 1
ATOM 2696 C CA . ALA B 1 9 ? -3.24 -6.262 -19.547 1 98.25 9 ALA B CA 1
ATOM 2697 C C . ALA B 1 9 ? -4.703 -6.672 -19.656 1 98.25 9 ALA B C 1
ATOM 2699 O O . ALA B 1 9 ? -5.078 -7.383 -20.594 1 98.25 9 ALA B O 1
ATOM 2700 N N . MET B 1 10 ? -5.465 -6.27 -18.672 1 98.31 10 MET B N 1
ATOM 2701 C CA . MET B 1 10 ? -6.898 -6.543 -18.688 1 98.31 10 MET B CA 1
ATOM 2702 C C . MET B 1 10 ? -7.699 -5.273 -18.422 1 98.31 10 MET B C 1
ATOM 2704 O O . MET B 1 10 ? -7.555 -4.66 -17.359 1 98.31 10 MET B O 1
ATOM 2708 N N . SER B 1 11 ? -8.594 -4.906 -19.281 1 97.56 11 SER B N 1
ATOM 2709 C CA . SER B 1 11 ? -9.445 -3.734 -19.109 1 97.56 11 SER B CA 1
ATOM 2710 C C . SER B 1 11 ? -10.68 -4.07 -18.281 1 97.56 11 SER B C 1
ATOM 2712 O O . SER B 1 11 ? -11.375 -3.174 -17.797 1 97.56 11 SER B O 1
ATOM 2714 N N . ALA B 1 12 ? -10.953 -5.289 -18.203 1 97.44 12 ALA B N 1
ATOM 2715 C CA . ALA B 1 12 ? -12.008 -5.902 -17.406 1 97.44 12 ALA B CA 1
ATOM 2716 C C . ALA B 1 12 ? -11.688 -7.367 -17.109 1 97.44 12 ALA B C 1
ATOM 2718 O O . ALA B 1 12 ? -10.812 -7.957 -17.75 1 97.44 12 ALA B O 1
ATOM 2719 N N . PRO B 1 13 ? -12.359 -7.988 -16.172 1 97 13 PRO B N 1
ATOM 2720 C CA . PRO B 1 13 ? -12.031 -9.375 -15.844 1 97 13 PRO B CA 1
ATOM 2721 C C . PRO B 1 13 ? -12.172 -10.312 -17.047 1 97 13 PRO B C 1
ATOM 2723 O O . PRO B 1 13 ? -11.461 -11.312 -17.141 1 97 13 PRO B O 1
ATOM 2726 N N . GLY B 1 14 ? -12.977 -10.031 -17.922 1 97.81 14 GLY B N 1
ATOM 2727 C CA . GLY B 1 14 ? -13.227 -10.883 -19.062 1 97.81 14 GLY B CA 1
ATOM 2728 C C . GLY B 1 14 ? -12.445 -10.469 -20.297 1 97.81 14 GLY B C 1
ATOM 2729 O O . GLY B 1 14 ? -12.672 -11 -21.391 1 97.81 14 GLY B O 1
ATOM 2730 N N . ASP B 1 15 ? -11.562 -9.539 -20.172 1 98.5 15 ASP B N 1
ATOM 2731 C CA . ASP B 1 15 ? -10.82 -9.023 -21.328 1 98.5 15 ASP B CA 1
ATOM 2732 C C . ASP B 1 15 ? -9.75 -10.016 -21.766 1 98.5 15 ASP B C 1
ATOM 2734 O O . ASP B 1 15 ? -8.82 -10.32 -21.016 1 98.5 15 ASP B O 1
ATOM 2738 N N . VAL B 1 16 ? -9.852 -10.453 -23 1 98.69 16 VAL B N 1
ATOM 2739 C CA . VAL B 1 16 ? -8.914 -11.422 -23.562 1 98.69 16 VAL B CA 1
ATOM 2740 C C . VAL B 1 16 ? -8.25 -10.844 -24.812 1 98.69 16 VAL B C 1
ATOM 2742 O O . VAL B 1 16 ? -7.629 -11.57 -25.578 1 98.69 16 VAL B O 1
ATOM 2745 N N . SER B 1 17 ? -8.352 -9.516 -25.016 1 98.62 17 SER B N 1
ATOM 2746 C CA . SER B 1 17 ? -7.988 -8.883 -26.281 1 98.62 17 SER B CA 1
ATOM 2747 C C . SER B 1 17 ? -6.492 -8.992 -26.547 1 98.62 17 SER B C 1
ATOM 2749 O O . SER B 1 17 ? -6.074 -9.211 -27.688 1 98.62 17 SER B O 1
ATOM 2751 N N . GLU B 1 18 ? -5.707 -8.898 -25.516 1 98.56 18 GLU B N 1
ATOM 2752 C CA . GLU B 1 18 ? -4.266 -8.961 -25.75 1 98.56 18 GLU B CA 1
ATOM 2753 C C . GLU B 1 18 ? -3.822 -10.367 -26.141 1 98.56 18 GLU B C 1
ATOM 2755 O O . GLU B 1 18 ? -2.936 -10.539 -26.969 1 98.56 18 GLU B O 1
ATOM 2760 N N . LEU B 1 19 ? -4.414 -11.336 -25.484 1 98.75 19 LEU B N 1
ATOM 2761 C CA . LEU B 1 19 ? -4.09 -12.695 -25.922 1 98.75 19 LEU B CA 1
ATOM 2762 C C . LEU B 1 19 ? -4.539 -12.93 -27.359 1 98.75 19 LEU B C 1
ATOM 2764 O O . LEU B 1 19 ? -3.805 -13.516 -28.156 1 98.75 19 LEU B O 1
ATOM 2768 N N . ALA B 1 20 ? -5.715 -12.477 -27.688 1 98.75 20 ALA B N 1
ATOM 2769 C CA . ALA B 1 20 ? -6.223 -12.609 -29.047 1 98.75 20 ALA B CA 1
ATOM 2770 C C . ALA B 1 20 ? -5.25 -12.008 -30.062 1 98.75 20 ALA B C 1
ATOM 2772 O O . ALA B 1 20 ? -4.969 -12.609 -31.094 1 98.75 20 ALA B O 1
ATOM 2773 N N . ALA B 1 21 ? -4.781 -10.883 -29.734 1 98.69 21 ALA B N 1
ATOM 2774 C CA . ALA B 1 21 ? -3.852 -10.195 -30.625 1 98.69 21 ALA B CA 1
ATOM 2775 C C . ALA B 1 21 ? -2.559 -10.984 -30.797 1 98.69 21 ALA B C 1
ATOM 2777 O O . ALA B 1 21 ? -2.021 -11.086 -31.906 1 98.69 21 ALA B O 1
ATOM 2778 N N . LEU B 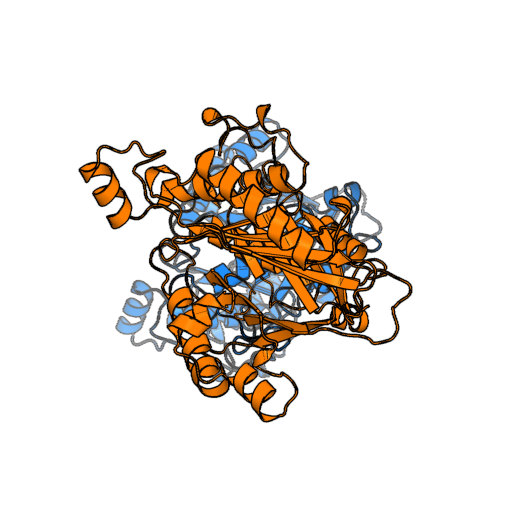1 22 ? -2.033 -11.547 -29.703 1 98.56 22 LEU B N 1
ATOM 2779 C CA . LEU B 1 22 ? -0.802 -12.336 -29.75 1 98.56 22 LEU B CA 1
ATOM 2780 C C . LEU B 1 22 ? -0.981 -13.57 -30.625 1 98.56 22 LEU B C 1
ATOM 2782 O O . LEU B 1 22 ? -0.066 -13.961 -31.359 1 98.56 22 LEU B O 1
ATOM 2786 N N . ILE B 1 23 ? -2.133 -14.188 -30.531 1 98.5 23 ILE B N 1
ATOM 2787 C CA . ILE B 1 23 ? -2.406 -15.375 -31.328 1 98.5 23 ILE B CA 1
ATOM 2788 C C . ILE B 1 23 ? -2.533 -14.992 -32.781 1 98.5 23 ILE B C 1
ATOM 2790 O O . ILE B 1 23 ? -1.958 -15.648 -33.656 1 98.5 23 ILE B O 1
ATOM 2794 N N . GLU B 1 24 ? -3.223 -13.891 -33.062 1 98 24 GLU B N 1
ATOM 2795 C CA . GLU B 1 24 ? -3.457 -13.43 -34.438 1 98 24 GLU B CA 1
ATOM 2796 C C . GLU B 1 24 ? -2.145 -13.078 -35.125 1 98 24 GLU B C 1
ATOM 2798 O O . GLU B 1 24 ? -1.971 -13.359 -36.312 1 98 24 GLU B O 1
ATOM 2803 N N . THR B 1 25 ? -1.25 -12.5 -34.438 1 98.06 25 THR B N 1
ATOM 2804 C CA . THR B 1 25 ? 0.018 -12.078 -35 1 98.06 25 THR B CA 1
ATOM 2805 C C . THR B 1 25 ? 1.002 -13.242 -35.062 1 98.06 25 THR B C 1
ATOM 2807 O O . THR B 1 25 ? 2.068 -13.133 -35.688 1 98.06 25 THR B O 1
ATOM 2810 N N . GLY B 1 26 ? 0.75 -14.297 -34.375 1 97.75 26 GLY B N 1
ATOM 2811 C CA . GLY B 1 26 ? 1.616 -15.469 -34.375 1 97.75 26 GLY B CA 1
ATOM 2812 C C . GLY B 1 26 ? 2.691 -15.406 -33.312 1 97.75 26 GLY B C 1
ATOM 2813 O O . GLY B 1 26 ? 3.551 -16.281 -33.25 1 97.75 26 GLY B O 1
ATOM 2814 N N . ALA B 1 27 ? 2.621 -14.445 -32.469 1 97.25 27 ALA B N 1
ATOM 2815 C CA . ALA B 1 27 ? 3.602 -14.305 -31.391 1 97.25 27 ALA B CA 1
ATOM 2816 C C . ALA B 1 27 ? 3.441 -15.406 -30.344 1 97.25 27 ALA B C 1
ATOM 2818 O O . ALA B 1 27 ? 4.402 -15.766 -29.656 1 97.25 27 ALA B O 1
ATOM 2819 N N . VAL B 1 28 ? 2.217 -15.945 -30.266 1 98.19 28 VAL B N 1
ATOM 2820 C CA . VAL B 1 28 ? 1.936 -17.047 -29.359 1 98.19 28 VAL B CA 1
ATOM 2821 C C . VAL B 1 28 ? 1.198 -18.156 -30.109 1 98.19 28 VAL B C 1
ATOM 2823 O O . VAL B 1 28 ? 0.227 -17.891 -30.812 1 98.19 28 VAL B O 1
ATOM 2826 N N . ASN B 1 29 ? 1.748 -19.297 -30.062 1 98.19 29 ASN B N 1
ATOM 2827 C CA . ASN B 1 29 ? 1.036 -20.5 -30.516 1 98.19 29 ASN B CA 1
ATOM 2828 C C . ASN B 1 29 ? 0.076 -21.016 -29.438 1 98.19 29 ASN B C 1
ATOM 2830 O O . ASN B 1 29 ? 0.508 -21.484 -28.391 1 98.19 29 ASN B O 1
ATOM 2834 N N . PRO B 1 30 ? -1.231 -20.906 -29.703 1 98.31 30 PRO B N 1
ATOM 2835 C CA . PRO B 1 30 ? -2.188 -21.312 -28.672 1 98.31 30 PRO B CA 1
ATOM 2836 C C . PRO B 1 30 ? -1.977 -22.75 -28.203 1 98.31 30 PRO B C 1
ATOM 2838 O O . PRO B 1 30 ? -2.291 -23.078 -27.062 1 98.31 30 PRO B O 1
ATOM 2841 N N . ARG B 1 31 ? -1.422 -23.656 -28.938 1 97.62 31 ARG B N 1
ATOM 2842 C CA . ARG B 1 31 ? -1.222 -25.062 -28.609 1 97.62 31 ARG B CA 1
ATOM 2843 C C . ARG B 1 31 ? -0.126 -25.219 -27.547 1 97.62 31 ARG B C 1
ATOM 2845 O O . ARG B 1 31 ? -0.004 -26.281 -26.938 1 97.62 31 ARG B O 1
ATOM 2852 N N . GLU B 1 32 ? 0.639 -24.172 -27.406 1 98 32 GLU B N 1
ATOM 2853 C CA . GLU B 1 32 ? 1.758 -24.234 -26.469 1 98 32 GLU B CA 1
ATOM 2854 C C . GLU B 1 32 ? 1.391 -23.625 -25.125 1 98 32 GLU B C 1
ATOM 2856 O O . GLU B 1 32 ? 2.172 -23.688 -24.172 1 98 32 GLU B O 1
ATOM 2861 N N . ILE B 1 33 ? 0.207 -23.016 -25.047 1 98.62 33 ILE B N 1
ATOM 2862 C CA . ILE B 1 33 ? -0.221 -22.391 -23.797 1 98.62 33 ILE B CA 1
ATOM 2863 C C . ILE B 1 33 ? -0.499 -23.453 -22.75 1 98.62 33 ILE B C 1
ATOM 2865 O O . ILE B 1 33 ? -1.226 -24.422 -23 1 98.62 33 ILE B O 1
ATOM 2869 N N . VAL B 1 34 ? 0.036 -23.25 -21.531 1 98.06 34 VAL B N 1
ATOM 2870 C CA . VAL B 1 34 ? -0.157 -24.297 -20.531 1 98.06 34 VAL B CA 1
ATOM 2871 C C . VAL B 1 34 ? -0.746 -23.672 -19.266 1 98.06 34 VAL B C 1
ATOM 2873 O O . VAL B 1 34 ? -1.312 -24.391 -18.422 1 98.06 34 VAL B O 1
ATOM 2876 N N . ALA B 1 35 ? -0.623 -22.328 -19.109 1 98.19 35 ALA B N 1
ATOM 2877 C CA . ALA B 1 35 ? -1.138 -21.75 -17.859 1 98.19 35 ALA B CA 1
ATOM 2878 C C . ALA B 1 35 ? -1.321 -20.25 -18 1 98.19 35 ALA B C 1
ATOM 2880 O O . ALA B 1 35 ? -0.616 -19.594 -18.766 1 98.19 35 ALA B O 1
ATOM 2881 N N . LEU B 1 36 ? -2.25 -19.75 -17.312 1 97.88 36 LEU B N 1
ATOM 2882 C CA . LEU B 1 36 ? -2.422 -18.328 -17 1 97.88 36 LEU B CA 1
ATOM 2883 C C . LEU B 1 36 ? -2.496 -18.109 -15.492 1 97.88 36 LEU B C 1
ATOM 2885 O O . LEU B 1 36 ? -3.25 -18.797 -14.797 1 97.88 36 LEU B O 1
ATOM 2889 N N . VAL B 1 37 ? -1.664 -17.188 -14.992 1 97.62 37 VAL B N 1
ATOM 2890 C CA . VAL B 1 37 ? -1.679 -16.75 -13.594 1 97.62 37 VAL B CA 1
ATOM 2891 C C . VAL B 1 37 ? -1.919 -15.242 -13.531 1 97.62 37 VAL B C 1
ATOM 2893 O O . VAL B 1 37 ? -1.17 -14.461 -14.125 1 97.62 37 VAL B O 1
ATOM 2896 N N . GLY B 1 38 ? -2.943 -14.828 -12.867 1 96.81 38 GLY B N 1
ATOM 2897 C CA . GLY B 1 38 ? -3.201 -13.398 -12.945 1 96.81 38 GLY B CA 1
ATOM 2898 C C . GLY B 1 38 ? -4.051 -12.883 -11.805 1 96.81 38 GLY B C 1
ATOM 2899 O O . GLY B 1 38 ? -4.293 -13.602 -10.828 1 96.81 38 GLY B O 1
ATOM 2900 N N . LYS B 1 39 ? -4.344 -11.562 -11.867 1 97 39 LYS B N 1
ATOM 2901 C CA . LYS B 1 39 ? -5.164 -10.844 -10.898 1 97 39 LYS B CA 1
ATOM 2902 C C . LYS B 1 39 ? -6.391 -10.227 -11.57 1 97 39 LYS B C 1
ATOM 2904 O O . LYS B 1 39 ? -6.27 -9.516 -12.562 1 97 39 LYS B O 1
ATOM 2909 N N . THR B 1 40 ? -7.5 -10.539 -11.047 1 96.94 40 THR B N 1
ATOM 2910 C CA . THR B 1 40 ? -8.711 -9.852 -11.5 1 96.94 40 THR B CA 1
ATOM 2911 C C . THR B 1 40 ? -9.086 -8.734 -10.531 1 96.94 40 THR B C 1
ATOM 2913 O O . THR B 1 40 ? -8.758 -8.797 -9.344 1 96.94 40 THR B O 1
ATOM 2916 N N . GLU B 1 41 ? -9.719 -7.664 -11.109 1 96.88 41 GLU B N 1
ATOM 2917 C CA . GLU B 1 41 ? -10.305 -6.68 -10.203 1 96.88 41 GLU B CA 1
ATOM 2918 C C . GLU B 1 41 ? -11.453 -7.285 -9.398 1 96.88 41 GLU B C 1
ATOM 2920 O O . GLU B 1 41 ? -11.953 -8.367 -9.727 1 96.88 41 GLU B O 1
ATOM 2925 N N . GLY B 1 42 ? -11.844 -6.656 -8.367 1 93 42 GLY B N 1
ATOM 2926 C CA . GLY B 1 42 ? -12.836 -7.172 -7.438 1 93 42 GLY B CA 1
ATOM 2927 C C . GLY B 1 42 ? -12.391 -7.125 -5.988 1 93 42 GLY B C 1
ATOM 2928 O O . GLY B 1 42 ? -11.391 -6.477 -5.664 1 93 42 GLY B O 1
ATOM 2929 N N . ASN B 1 43 ? -13.117 -7.809 -5.105 1 89.25 43 ASN B N 1
ATOM 2930 C CA . ASN B 1 43 ? -12.797 -7.695 -3.686 1 89.25 43 ASN B CA 1
ATOM 2931 C C . ASN B 1 43 ? -12.039 -8.922 -3.186 1 89.25 43 ASN B C 1
ATOM 2933 O O . ASN B 1 43 ? -11.57 -8.938 -2.047 1 89.25 43 ASN B O 1
ATOM 2937 N N . GLY B 1 44 ? -11.938 -10.008 -3.998 1 84.88 44 GLY B N 1
ATOM 2938 C CA . GLY B 1 44 ? -11.172 -11.195 -3.645 1 84.88 44 GLY B CA 1
ATOM 2939 C C . GLY B 1 44 ? -11.867 -12.078 -2.627 1 84.88 44 GLY B C 1
ATOM 2940 O O . GLY B 1 44 ? -11.32 -13.094 -2.195 1 84.88 44 GLY B O 1
ATOM 2941 N N . GLY B 1 45 ? -13.109 -11.758 -2.309 1 78.69 45 GLY B N 1
ATOM 2942 C CA . GLY B 1 45 ? -13.859 -12.523 -1.322 1 78.69 45 GLY B CA 1
ATOM 2943 C C . GLY B 1 45 ? -14.641 -13.68 -1.926 1 78.69 45 GLY B C 1
ATOM 2944 O O . GLY B 1 45 ? -14.453 -14.008 -3.098 1 78.69 45 GLY B O 1
ATOM 2945 N N . ALA B 1 46 ? -15.398 -14.344 -1.139 1 72.12 46 ALA B N 1
ATOM 2946 C CA . ALA B 1 46 ? -16.156 -15.523 -1.54 1 72.12 46 ALA B CA 1
ATOM 2947 C C . ALA B 1 46 ? -17.219 -15.164 -2.57 1 72.12 46 ALA B C 1
ATOM 2949 O O . ALA B 1 46 ? -17.641 -16.016 -3.357 1 72.12 46 ALA B O 1
ATOM 2950 N N . ASN B 1 47 ? -17.578 -13.891 -2.598 1 79.19 47 ASN B N 1
ATOM 2951 C CA . ASN B 1 47 ? -18.625 -13.453 -3.523 1 79.19 47 ASN B CA 1
ATOM 2952 C C . ASN B 1 47 ? -18.031 -12.797 -4.766 1 79.19 47 ASN B C 1
ATOM 2954 O O . ASN B 1 47 ? -18.734 -12.117 -5.512 1 79.19 47 ASN B O 1
ATOM 2958 N N . ASP B 1 48 ? -16.75 -12.859 -4.855 1 86.81 48 ASP B N 1
ATOM 2959 C CA . ASP B 1 48 ? -16.062 -12.305 -6.02 1 86.81 48 ASP B CA 1
ATOM 2960 C C . ASP B 1 48 ? -16.016 -13.32 -7.16 1 86.81 48 ASP B C 1
ATOM 2962 O O . ASP B 1 48 ? -15.203 -14.25 -7.141 1 86.81 48 ASP B O 1
ATOM 2966 N N . PHE B 1 49 ? -16.781 -13.094 -8.219 1 90.06 49 PHE B N 1
ATOM 2967 C CA . PHE B 1 49 ? -16.922 -14.062 -9.305 1 90.06 49 PHE B CA 1
ATOM 2968 C C . PHE B 1 49 ? -16.109 -13.625 -10.523 1 90.06 49 PHE B C 1
ATOM 2970 O O . PHE B 1 49 ? -16.297 -14.164 -11.617 1 90.06 49 PHE B O 1
ATOM 2977 N N . THR B 1 50 ? -15.336 -12.625 -10.281 1 94.69 50 THR B N 1
ATOM 2978 C CA . THR B 1 50 ? -14.508 -12.133 -11.375 1 94.69 50 THR B CA 1
ATOM 2979 C C . THR B 1 50 ? -13.523 -13.195 -11.836 1 94.69 50 THR B C 1
ATOM 2981 O O . THR B 1 50 ? -13.18 -13.266 -13.016 1 94.69 50 THR B O 1
ATOM 2984 N N . ARG B 1 51 ? -13.062 -14.062 -11 1 92.69 51 ARG B N 1
ATOM 2985 C CA . ARG B 1 51 ? -12.133 -15.133 -11.344 1 92.69 51 ARG B CA 1
ATOM 2986 C C . ARG B 1 51 ? -12.773 -16.125 -12.312 1 92.69 51 ARG B C 1
ATOM 2988 O O . ARG B 1 51 ? -12.156 -16.531 -13.289 1 92.69 51 ARG B O 1
ATOM 2995 N N . GLY B 1 52 ? -14.031 -16.469 -11.953 1 91.69 52 GLY B N 1
ATOM 2996 C CA . GLY B 1 52 ? -14.766 -17.344 -12.859 1 91.69 52 GLY B CA 1
ATOM 2997 C C . GLY B 1 52 ? -14.992 -16.734 -14.227 1 91.69 52 GLY B C 1
ATOM 2998 O O . GLY B 1 52 ? -14.867 -17.406 -15.242 1 91.69 52 GLY B O 1
ATOM 2999 N N . LEU B 1 53 ? -15.328 -15.445 -14.203 1 95.88 53 LEU B N 1
ATOM 3000 C CA . LEU B 1 53 ? -15.531 -14.734 -15.461 1 95.88 53 LEU B CA 1
ATOM 3001 C C . LEU B 1 53 ? -14.25 -14.734 -16.297 1 95.88 53 LEU B C 1
ATOM 3003 O O . LEU B 1 53 ? -14.305 -14.961 -17.516 1 95.88 53 LEU B O 1
ATOM 3007 N N . ALA B 1 54 ? -13.141 -14.492 -15.711 1 96.94 54 ALA B N 1
ATOM 3008 C CA . ALA B 1 54 ? -11.859 -14.516 -16.422 1 96.94 54 ALA B CA 1
ATOM 3009 C C . ALA B 1 54 ? -11.594 -15.891 -17.016 1 96.94 54 ALA B C 1
ATOM 3011 O O . ALA B 1 54 ? -11.297 -16.016 -18.203 1 96.94 54 ALA B O 1
ATOM 3012 N N . THR B 1 55 ? -11.727 -16.922 -16.188 1 95.25 55 THR B N 1
ATOM 3013 C CA . THR B 1 55 ? -11.484 -18.281 -16.656 1 95.25 55 THR B CA 1
ATOM 3014 C C . THR B 1 55 ? -12.359 -18.609 -17.859 1 95.25 55 THR B C 1
ATOM 3016 O O . THR B 1 55 ? -11.859 -19.062 -18.891 1 95.25 55 THR B O 1
ATOM 3019 N N . LEU B 1 56 ? -13.648 -18.344 -17.719 1 96.69 56 LEU B N 1
ATOM 3020 C CA . LEU B 1 56 ? -14.578 -18.656 -18.797 1 96.69 56 LEU B CA 1
ATOM 3021 C C . LEU B 1 56 ? -14.227 -17.875 -20.062 1 96.69 56 LEU B C 1
ATOM 3023 O O . LEU B 1 56 ? -14.273 -18.422 -21.172 1 96.69 56 LEU B O 1
ATOM 3027 N N . SER B 1 57 ? -13.898 -16.609 -19.906 1 98.56 57 SER B N 1
ATOM 3028 C CA . SER B 1 57 ? -13.57 -15.766 -21.062 1 98.56 57 SER B CA 1
ATOM 3029 C C . SER B 1 57 ? -12.352 -16.297 -21.812 1 98.56 57 SER B C 1
ATOM 3031 O O . SER B 1 57 ? -12.367 -16.391 -23.031 1 98.56 57 SER B O 1
ATOM 3033 N N . TYR B 1 58 ? -11.312 -16.688 -21.109 1 98.44 58 TYR B N 1
ATOM 3034 C CA . TYR B 1 58 ? -10.125 -17.234 -21.734 1 98.44 58 TYR B CA 1
ATOM 3035 C C . TYR B 1 58 ? -10.406 -18.594 -22.344 1 98.44 58 TYR B C 1
ATOM 3037 O O . TYR B 1 58 ? -9.906 -18.922 -23.422 1 98.44 58 TYR B O 1
ATOM 3045 N N . GLN B 1 59 ? -11.203 -19.422 -21.641 1 98.19 59 GLN B N 1
ATOM 3046 C CA . GLN B 1 59 ? -11.594 -20.719 -22.188 1 98.19 59 GLN B CA 1
ATOM 3047 C C . GLN B 1 59 ? -12.312 -20.562 -23.516 1 98.19 59 GLN B C 1
ATOM 3049 O O . GLN B 1 59 ? -12.016 -21.297 -24.469 1 98.19 59 GLN B O 1
ATOM 3054 N N . LEU B 1 60 ? -13.203 -19.609 -23.547 1 98.56 60 LEU B N 1
ATOM 3055 C CA . LEU B 1 60 ? -13.984 -19.391 -24.75 1 98.56 60 LEU B CA 1
ATOM 3056 C C . LEU B 1 60 ? -13.094 -18.953 -25.906 1 98.56 60 LEU B C 1
ATOM 3058 O O . LEU B 1 60 ? -13.234 -19.453 -27.031 1 98.56 60 LEU B O 1
ATOM 3062 N N . LEU B 1 61 ? -12.195 -18.047 -25.672 1 98.69 61 LEU B N 1
ATOM 3063 C CA . LEU B 1 61 ? -11.266 -17.625 -26.703 1 98.69 61 LEU B CA 1
ATOM 3064 C C . LEU B 1 61 ? -10.438 -18.797 -27.219 1 98.69 61 LEU B C 1
ATOM 3066 O O . LEU B 1 61 ? -10.352 -19.031 -28.422 1 98.69 61 LEU B O 1
ATOM 3070 N N . LEU B 1 62 ? -9.867 -19.562 -26.297 1 98.62 62 LEU B N 1
ATOM 3071 C CA . LEU B 1 62 ? -8.914 -20.609 -26.641 1 98.62 62 LEU B CA 1
ATOM 3072 C C . LEU B 1 62 ? -9.617 -21.797 -27.281 1 98.62 62 LEU B C 1
ATOM 3074 O O . LEU B 1 62 ? -9.039 -22.5 -28.125 1 98.62 62 LEU B O 1
ATOM 3078 N N . ALA B 1 63 ? -10.859 -22.031 -26.891 1 98.56 63 ALA B N 1
ATOM 3079 C CA . ALA B 1 63 ? -11.656 -23.109 -27.484 1 98.56 63 ALA B CA 1
ATOM 3080 C C . ALA B 1 63 ? -11.727 -22.969 -29 1 98.56 63 ALA B C 1
ATOM 3082 O O . ALA B 1 63 ? -11.578 -23.938 -29.734 1 98.56 63 ALA B O 1
ATOM 3083 N N . ARG B 1 64 ? -11.867 -21.797 -29.453 1 97.69 64 ARG B N 1
ATOM 3084 C CA . ARG B 1 64 ? -11.984 -21.516 -30.875 1 97.69 64 ARG B CA 1
ATOM 3085 C C . ARG B 1 64 ? -10.672 -21.812 -31.594 1 97.69 64 ARG B C 1
ATOM 3087 O O . ARG B 1 64 ? -10.68 -22.312 -32.719 1 97.69 64 ARG B O 1
ATOM 3094 N N . HIS B 1 65 ? -9.648 -21.578 -30.953 1 97.69 65 HIS B N 1
ATOM 3095 C CA . HIS B 1 65 ? -8.352 -21.719 -31.609 1 97.69 65 HIS B CA 1
ATOM 3096 C C . HIS B 1 65 ? -7.82 -23.141 -31.5 1 97.69 65 HIS B C 1
ATOM 3098 O O . HIS B 1 65 ? -7.023 -23.578 -32.344 1 97.69 65 HIS B O 1
ATOM 3104 N N . LEU B 1 66 ? -8.273 -23.859 -30.5 1 98 66 LEU B N 1
ATOM 3105 C CA . LEU B 1 66 ? -7.723 -25.188 -30.25 1 98 66 LEU B CA 1
ATOM 3106 C C . LEU B 1 66 ? -8.672 -26.266 -30.75 1 98 66 LEU B C 1
ATOM 3108 O O . LEU B 1 66 ? -8.305 -27.453 -30.781 1 98 66 LEU B O 1
ATOM 3112 N N . GLY B 1 67 ? -9.844 -25.906 -31.141 1 97.69 67 GLY B N 1
ATOM 3113 C CA . GLY B 1 67 ? -10.844 -26.891 -31.547 1 97.69 67 GLY B CA 1
ATOM 3114 C C . GLY B 1 67 ? -11.305 -27.766 -30.391 1 97.69 67 GLY B C 1
ATOM 3115 O O . GLY B 1 67 ? -11.477 -28.969 -30.562 1 97.69 67 GLY B O 1
ATOM 3116 N N . LEU B 1 68 ? -11.344 -27.234 -29.219 1 98.19 68 LEU B N 1
ATOM 3117 C CA . LEU B 1 68 ? -11.781 -27.906 -28 1 98.19 68 LEU B CA 1
ATOM 3118 C C . LEU B 1 68 ? -13.023 -27.219 -27.422 1 98.19 68 LEU B C 1
ATOM 3120 O O . LEU B 1 68 ? -13.359 -26.109 -27.812 1 98.19 68 LEU B O 1
ATOM 3124 N N . SER B 1 69 ? -13.727 -27.953 -26.578 1 98 69 SER B N 1
ATOM 3125 C CA . SER B 1 69 ? -14.742 -27.281 -25.766 1 98 69 SER B CA 1
ATOM 3126 C C . SER B 1 69 ? -14.102 -26.453 -24.656 1 98 69 SER B C 1
ATOM 3128 O O . SER B 1 69 ? -12.945 -26.688 -24.281 1 98 69 SER B O 1
ATOM 3130 N N . PRO B 1 70 ? -14.836 -25.406 -24.203 1 96.75 70 PRO B N 1
ATOM 3131 C CA . PRO B 1 70 ? -14.312 -24.656 -23.078 1 96.75 70 PRO B CA 1
ATOM 3132 C C . PRO B 1 70 ? -13.922 -25.531 -21.891 1 96.75 70 PRO B C 1
ATOM 3134 O O . PRO B 1 70 ? -12.906 -25.281 -21.234 1 96.75 70 PRO B O 1
ATOM 3137 N N . GLU B 1 71 ? -14.633 -26.547 -21.656 1 93.94 71 GLU B N 1
ATOM 3138 C CA . GLU B 1 71 ? -14.352 -27.484 -20.562 1 93.94 71 GLU B CA 1
ATOM 3139 C C . GLU B 1 71 ? -13.039 -28.219 -20.812 1 93.94 71 GLU B C 1
ATOM 3141 O O . GLU B 1 71 ? -12.242 -28.391 -19.875 1 93.94 71 GLU B O 1
ATOM 3146 N N . GLU B 1 72 ? -12.844 -28.641 -22.016 1 96.25 72 GLU B N 1
ATOM 3147 C CA . GLU B 1 72 ? -11.609 -29.344 -22.359 1 96.25 72 GLU B CA 1
ATOM 3148 C C . GLU B 1 72 ? -10.398 -28.422 -22.25 1 96.25 72 GLU B C 1
ATOM 3150 O O . GLU B 1 72 ? -9.312 -28.844 -21.859 1 96.25 72 GLU B O 1
ATOM 3155 N N . VAL B 1 73 ? -10.594 -27.125 -22.594 1 97.25 73 VAL B N 1
ATOM 3156 C CA . VAL B 1 73 ? -9.531 -26.125 -22.422 1 97.25 73 VAL B CA 1
ATOM 3157 C C . VAL B 1 73 ? -9.141 -26.047 -20.953 1 97.25 73 VAL B C 1
ATOM 3159 O O . VAL B 1 73 ? -7.957 -26 -20.609 1 97.25 73 VAL B O 1
ATOM 3162 N N . GLY B 1 74 ? -10.141 -26.094 -20.094 1 93.12 74 GLY B N 1
ATOM 3163 C CA . GLY B 1 74 ? -9.906 -26.016 -18.656 1 93.12 74 GLY B CA 1
ATOM 3164 C C . GLY B 1 74 ? -9.18 -27.219 -18.109 1 93.12 74 GLY B C 1
ATOM 3165 O O . GLY B 1 74 ? -8.523 -27.141 -17.062 1 93.12 74 GLY B O 1
ATOM 3166 N N . GLN B 1 75 ? -9.258 -28.328 -18.797 1 90.56 75 GLN B N 1
ATOM 3167 C CA . GLN B 1 75 ? -8.562 -29.531 -18.391 1 90.56 75 GLN B CA 1
ATOM 3168 C C . GLN B 1 75 ? -7.109 -29.516 -18.859 1 90.56 75 GLN B C 1
ATOM 3170 O O . GLN B 1 75 ? -6.242 -30.141 -18.234 1 90.56 75 GLN B O 1
ATOM 3175 N N . ARG B 1 76 ? -6.914 -28.781 -19.859 1 93.81 76 ARG B N 1
ATOM 3176 C CA . ARG B 1 76 ? -5.602 -28.781 -20.5 1 93.81 76 ARG B CA 1
ATOM 3177 C C . ARG B 1 76 ? -4.73 -27.656 -19.953 1 93.81 76 ARG B C 1
ATOM 3179 O O . ARG B 1 76 ? -3.514 -27.797 -19.844 1 93.81 76 ARG B O 1
ATOM 3186 N N . ILE B 1 77 ? -5.367 -26.516 -19.734 1 96.44 77 ILE B N 1
ATOM 3187 C CA . ILE B 1 77 ? -4.66 -25.281 -19.359 1 96.44 77 ILE B CA 1
ATOM 3188 C C . ILE B 1 77 ? -5.031 -24.891 -17.938 1 96.44 77 ILE B C 1
ATOM 3190 O O . ILE B 1 77 ? -6.207 -24.891 -17.562 1 96.44 77 ILE B O 1
ATOM 3194 N N . ALA B 1 78 ? -4 -24.594 -17.141 1 95.19 78 ALA B N 1
ATOM 3195 C CA . ALA B 1 78 ? -4.227 -24.172 -15.766 1 95.19 78 ALA B CA 1
ATOM 3196 C C . ALA B 1 78 ? -4.57 -22.688 -15.703 1 95.19 78 ALA B C 1
ATOM 3198 O O . ALA B 1 78 ? -3.869 -21.859 -16.281 1 95.19 78 ALA B O 1
ATOM 3199 N N . PHE B 1 79 ? -5.684 -22.359 -15.062 1 94.62 79 PHE B N 1
ATOM 3200 C CA . PHE B 1 79 ? -6.078 -20.984 -14.805 1 94.62 79 PHE B CA 1
ATOM 3201 C C . PHE B 1 79 ? -6.023 -20.672 -13.312 1 94.62 79 PHE B C 1
ATOM 3203 O O . PHE B 1 79 ? -6.812 -21.219 -12.531 1 94.62 79 PHE B O 1
ATOM 3210 N N . VAL B 1 80 ? -5.121 -19.828 -12.914 1 94.25 80 VAL B N 1
ATOM 3211 C CA . VAL B 1 80 ? -4.945 -19.438 -11.523 1 94.25 80 VAL B CA 1
ATOM 3212 C C . VAL B 1 80 ? -5.184 -17.938 -11.367 1 94.25 80 VAL B C 1
ATOM 3214 O O . VAL B 1 80 ? -4.422 -17.125 -11.891 1 94.25 80 VAL B O 1
ATOM 3217 N N . TRP B 1 81 ? -6.219 -17.609 -10.617 1 93.44 81 TRP B N 1
ATOM 3218 C CA . TRP B 1 81 ? -6.57 -16.203 -10.438 1 93.44 81 TRP B CA 1
ATOM 3219 C C . TRP B 1 81 ? -6.602 -15.844 -8.953 1 93.44 81 TRP B C 1
ATOM 3221 O O . TRP B 1 81 ? -7.035 -16.641 -8.117 1 93.44 81 TRP B O 1
ATOM 3231 N N . SER B 1 82 ? -6.148 -14.711 -8.633 1 93.25 82 SER B N 1
ATOM 3232 C CA . SER B 1 82 ? -6.414 -14.047 -7.359 1 93.25 82 SER B CA 1
ATOM 3233 C C . SER B 1 82 ? -7.285 -12.812 -7.559 1 93.25 82 SER B C 1
ATOM 3235 O O . SER B 1 82 ? -6.996 -11.969 -8.414 1 93.25 82 SER B O 1
ATOM 3237 N N . GLY B 1 83 ? -8.273 -12.766 -6.852 1 92.62 83 GLY B N 1
ATOM 3238 C CA . GLY B 1 83 ? -9.18 -11.633 -6.961 1 92.62 83 GLY B CA 1
ATOM 3239 C C . GLY B 1 83 ? -8.742 -10.438 -6.137 1 92.62 83 GLY B C 1
ATOM 3240 O O . GLY B 1 83 ? -8.219 -10.602 -5.027 1 92.62 83 GLY B O 1
ATOM 3241 N N . GLY B 1 84 ? -8.961 -9.289 -6.703 1 94.88 84 GLY B N 1
ATOM 3242 C CA . GLY B 1 84 ? -8.703 -8.055 -5.98 1 94.88 84 GLY B CA 1
ATOM 3243 C C . GLY B 1 84 ? -7.43 -7.359 -6.422 1 94.88 84 GLY B C 1
ATOM 3244 O O . GLY B 1 84 ? -6.352 -7.957 -6.406 1 94.88 84 GLY B O 1
ATOM 3245 N N . THR B 1 85 ? -7.535 -6.137 -6.832 1 97.06 85 THR B N 1
ATOM 3246 C CA . THR B 1 85 ? -6.406 -5.281 -7.18 1 97.06 85 THR B CA 1
ATOM 3247 C C . THR B 1 85 ? -6.449 -3.979 -6.379 1 97.06 85 THR B C 1
ATOM 3249 O O . THR B 1 85 ? -6.719 -2.912 -6.938 1 97.06 85 THR B O 1
ATOM 3252 N N . GLU B 1 86 ? -6.129 -4.078 -5.121 1 97.06 86 GLU B N 1
ATOM 3253 C CA . GLU B 1 86 ? -6.172 -2.924 -4.227 1 97.06 86 GLU B CA 1
ATOM 3254 C C . GLU B 1 86 ? -4.898 -2.088 -4.348 1 97.06 86 GLU B C 1
ATOM 3256 O O . GLU B 1 86 ? -3.852 -2.598 -4.75 1 97.06 86 GLU B O 1
ATOM 3261 N N . GLY B 1 87 ? -4.996 -0.871 -3.908 1 97.75 87 GLY B N 1
ATOM 3262 C CA . GLY B 1 87 ? -3.857 0.028 -4.031 1 97.75 87 GLY B CA 1
ATOM 3263 C C . GLY B 1 87 ? -3.486 0.327 -5.473 1 97.75 87 GLY B C 1
ATOM 3264 O O . GLY B 1 87 ? -4.332 0.758 -6.258 1 97.75 87 GLY B O 1
ATOM 3265 N N . VAL B 1 88 ? -2.234 -0.059 -5.789 1 98.44 88 VAL B N 1
ATOM 3266 C CA . VAL B 1 88 ? -1.729 0.3 -7.113 1 98.44 88 VAL B CA 1
ATOM 3267 C C . VAL B 1 88 ? -1.787 -0.916 -8.031 1 98.44 88 VAL B C 1
ATOM 3269 O O . VAL B 1 88 ? -1.411 -0.832 -9.203 1 98.44 88 VAL B O 1
ATOM 3272 N N . LEU B 1 89 ? -2.213 -2.029 -7.523 1 98.56 89 LEU B N 1
ATOM 3273 C CA . LEU B 1 89 ? -2.168 -3.271 -8.289 1 98.56 89 LEU B CA 1
ATOM 3274 C C . LEU B 1 89 ? -2.998 -3.156 -9.562 1 98.56 89 LEU B C 1
ATOM 3276 O O . LEU B 1 89 ? -4.094 -2.59 -9.547 1 98.56 89 LEU B O 1
ATOM 3280 N N . SER B 1 90 ? -2.473 -3.719 -10.594 1 98.69 90 SER B N 1
ATOM 3281 C CA . SER B 1 90 ? -3.117 -3.656 -11.906 1 98.69 90 SER B CA 1
ATOM 3282 C C . SER B 1 90 ? -3.717 -5.008 -12.289 1 98.69 90 SER B C 1
ATOM 3284 O O . SER B 1 90 ? -3.062 -6.043 -12.156 1 98.69 90 SER B O 1
ATOM 3286 N N . PRO B 1 91 ? -4.945 -5.035 -12.805 1 98.5 91 PRO B N 1
ATOM 3287 C CA . PRO B 1 91 ? -5.457 -6.281 -13.383 1 98.5 91 PRO B CA 1
ATOM 3288 C C . PRO B 1 91 ? -4.613 -6.777 -14.555 1 98.5 91 PRO B C 1
ATOM 3290 O O . PRO B 1 91 ? -4.242 -5.992 -15.43 1 98.5 91 PRO B O 1
ATOM 3293 N N . HIS B 1 92 ? -4.242 -8.031 -14.531 1 98.75 92 HIS B N 1
ATOM 3294 C CA . HIS B 1 92 ? -3.396 -8.57 -15.586 1 98.75 92 HIS B CA 1
ATOM 3295 C C . HIS B 1 92 ? -3.334 -10.094 -15.516 1 98.75 92 HIS B C 1
ATOM 3297 O O . HIS B 1 92 ? -3.805 -10.695 -14.539 1 98.75 92 HIS B O 1
ATOM 3303 N N . ALA B 1 93 ? -2.814 -10.695 -16.516 1 98.5 93 ALA B N 1
ATOM 3304 C CA . ALA B 1 93 ? -2.523 -12.125 -16.562 1 98.5 93 ALA B CA 1
ATOM 3305 C C . ALA B 1 93 ? -1.105 -12.383 -17.062 1 98.5 93 ALA B C 1
ATOM 3307 O O . ALA B 1 93 ? -0.636 -11.711 -17.984 1 98.5 93 ALA B O 1
ATOM 3308 N N . THR B 1 94 ? -0.423 -13.242 -16.453 1 98.69 94 THR B N 1
ATOM 3309 C CA . THR B 1 94 ? 0.82 -13.789 -16.984 1 98.69 94 THR B CA 1
ATOM 3310 C C . THR B 1 94 ? 0.567 -15.109 -17.703 1 98.69 94 THR B C 1
ATOM 3312 O O . THR B 1 94 ? 0.114 -16.078 -17.094 1 98.69 94 THR B O 1
ATOM 3315 N N . LEU B 1 95 ? 0.85 -15.117 -18.953 1 98.69 95 LEU B N 1
ATOM 3316 C CA . LEU B 1 95 ? 0.662 -16.281 -19.797 1 98.69 95 LEU B CA 1
ATOM 3317 C C . LEU B 1 95 ? 1.952 -17.094 -19.922 1 98.69 95 LEU B C 1
ATOM 3319 O O . LEU B 1 95 ? 3.021 -16.516 -20.156 1 98.69 95 LEU B O 1
ATOM 3323 N N . PHE B 1 96 ? 1.842 -18.391 -19.766 1 98.81 96 PHE B N 1
ATOM 3324 C CA . PHE B 1 96 ? 2.988 -19.266 -19.906 1 98.81 96 PHE B CA 1
ATOM 3325 C C . PHE B 1 96 ? 2.785 -20.234 -21.078 1 98.81 96 PHE B C 1
ATOM 3327 O O . PHE B 1 96 ? 1.727 -20.844 -21.203 1 98.81 96 PHE B O 1
ATOM 3334 N N . THR B 1 97 ? 3.775 -20.328 -21.891 1 98.5 97 THR B N 1
ATOM 3335 C CA . THR B 1 97 ? 3.836 -21.344 -22.938 1 98.5 97 THR B CA 1
ATOM 3336 C C . THR B 1 97 ? 4.984 -22.312 -22.672 1 98.5 97 THR B C 1
ATOM 3338 O O . THR B 1 97 ? 5.922 -22 -21.938 1 98.5 97 THR B O 1
ATOM 3341 N N . ARG B 1 98 ? 4.855 -23.469 -23.156 1 97.5 98 ARG B N 1
ATOM 3342 C CA . ARG B 1 98 ? 5.887 -24.5 -23.031 1 97.5 98 ARG B CA 1
ATOM 3343 C C . ARG B 1 98 ? 5.984 -25.312 -24.328 1 97.5 98 ARG B C 1
ATOM 3345 O O . ARG B 1 98 ? 4.973 -25.781 -24.844 1 97.5 98 ARG B O 1
ATOM 3352 N N . ALA B 1 99 ? 7.195 -25.406 -24.812 1 95.25 99 ALA B N 1
ATOM 3353 C CA . ALA B 1 99 ? 7.469 -26.188 -26.016 1 95.25 99 ALA B CA 1
ATOM 3354 C C . ALA B 1 99 ? 8.766 -26.984 -25.875 1 95.25 99 ALA B C 1
ATOM 3356 O O . ALA B 1 99 ? 9.664 -26.578 -25.141 1 95.25 99 ALA B O 1
ATOM 3357 N N . PRO B 1 100 ? 8.688 -28.141 -26.562 1 90.81 100 PRO B N 1
ATOM 3358 C CA . PRO B 1 100 ? 9.992 -28.797 -26.672 1 90.81 100 PRO B CA 1
ATOM 3359 C C . PRO B 1 100 ? 11.016 -27.984 -27.453 1 90.81 100 PRO B C 1
ATOM 3361 O O . PRO B 1 100 ? 10.641 -27.234 -28.359 1 90.81 100 PRO B O 1
ATOM 3364 N N . ASP B 1 101 ? 12.148 -27.891 -26.922 1 81.25 101 ASP B N 1
ATOM 3365 C CA . ASP B 1 101 ? 13.164 -27.156 -27.672 1 81.25 101 ASP B CA 1
ATOM 3366 C C . ASP B 1 101 ? 14.492 -27.922 -27.688 1 81.25 101 ASP B C 1
ATOM 3368 O O . ASP B 1 101 ? 14.992 -28.312 -26.641 1 81.25 101 ASP B O 1
ATOM 3372 N N . ASP B 1 102 ? 14.891 -28.094 -28.969 1 74.06 102 ASP B N 1
ATOM 3373 C CA . ASP B 1 102 ? 16.141 -28.812 -29.172 1 74.06 102 ASP B CA 1
ATOM 3374 C C . ASP B 1 102 ? 17.266 -27.844 -29.531 1 74.06 102 ASP B C 1
ATOM 3376 O O . ASP B 1 102 ? 18.281 -28.234 -30.125 1 74.06 102 ASP B O 1
ATOM 3380 N N . GLY B 1 103 ? 17.0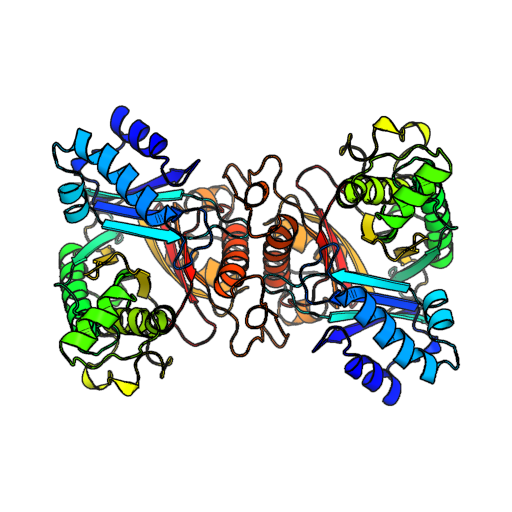31 -26.609 -29.188 1 76.31 103 GLY B N 1
ATOM 3381 C CA . GLY B 1 103 ? 18.062 -25.625 -29.5 1 76.31 103 GLY B CA 1
ATOM 3382 C C . GLY B 1 103 ? 19.281 -25.766 -28.609 1 76.31 103 GLY B C 1
ATOM 3383 O O . GLY B 1 103 ? 19.391 -26.703 -27.828 1 76.31 103 GLY B O 1
ATOM 3384 N N . PRO B 1 104 ? 20.297 -24.844 -28.906 1 82.56 104 PRO B N 1
ATOM 3385 C CA . PRO B 1 104 ? 21.5 -24.875 -28.078 1 82.56 104 PRO B CA 1
ATOM 3386 C C . PRO B 1 104 ? 21.219 -24.688 -26.594 1 82.56 104 PRO B C 1
ATOM 3388 O O . PRO B 1 104 ? 20.375 -23.844 -26.219 1 82.56 104 PRO B O 1
ATOM 3391 N N . MET B 1 105 ? 21.875 -25.453 -25.859 1 83.38 105 MET B N 1
ATOM 3392 C CA . MET B 1 105 ? 21.688 -25.406 -24.422 1 83.38 105 MET B CA 1
ATOM 3393 C C . MET B 1 105 ? 22.469 -24.25 -23.797 1 83.38 105 MET B C 1
ATOM 3395 O O . MET B 1 105 ? 23.672 -24.125 -24.031 1 83.38 105 MET B O 1
ATOM 3399 N N . PRO B 1 106 ? 21.781 -23.391 -23.109 1 88 106 PRO B N 1
ATOM 3400 C CA . PRO B 1 106 ? 22.5 -22.328 -22.406 1 88 106 PRO B CA 1
ATOM 3401 C C . PRO B 1 106 ? 23.453 -22.859 -21.344 1 88 106 PRO B C 1
ATOM 3403 O O . PRO B 1 106 ? 23.312 -24 -20.891 1 88 106 PRO B O 1
ATOM 3406 N N . ALA B 1 107 ? 24.438 -22.016 -20.953 1 88.19 107 ALA B N 1
ATOM 3407 C CA . ALA B 1 107 ? 25.438 -22.391 -19.953 1 88.19 107 ALA B CA 1
ATOM 3408 C C . ALA B 1 107 ? 24.828 -22.5 -18.562 1 88.19 107 ALA B C 1
ATOM 3410 O O . ALA B 1 107 ? 25.234 -23.328 -17.75 1 88.19 107 ALA B O 1
ATOM 3411 N N . GLU B 1 108 ? 23.844 -21.656 -18.328 1 92.81 108 GLU B N 1
ATOM 3412 C CA . GLU B 1 108 ? 23.188 -21.594 -17.016 1 92.81 108 GLU B CA 1
ATOM 3413 C C . GLU B 1 108 ? 21.766 -22.141 -17.078 1 92.81 108 GLU B C 1
ATOM 3415 O O . GLU B 1 108 ? 21.109 -22.047 -18.125 1 92.81 108 GLU B O 1
ATOM 3420 N N . PRO B 1 109 ? 21.359 -22.75 -15.984 1 95.88 109 PRO B N 1
ATOM 3421 C CA . PRO B 1 109 ? 19.969 -23.219 -15.961 1 95.88 109 PRO B CA 1
ATOM 3422 C C . PRO B 1 109 ? 18.953 -22.125 -16.266 1 95.88 109 PRO B C 1
ATOM 3424 O O . PRO B 1 109 ? 19.203 -20.953 -15.945 1 95.88 109 PRO B O 1
ATOM 3427 N N . ARG B 1 110 ? 17.891 -22.547 -16.922 1 97.5 110 ARG B N 1
ATOM 3428 C CA . ARG B 1 110 ? 16.875 -21.594 -17.359 1 97.5 110 ARG B CA 1
ATOM 3429 C C . ARG B 1 110 ? 15.5 -22 -16.844 1 97.5 110 ARG B C 1
ATOM 3431 O O . ARG B 1 110 ? 15.328 -23.109 -16.312 1 97.5 110 ARG B O 1
ATOM 3438 N N . LEU B 1 111 ? 14.578 -21.078 -16.953 1 98.31 111 LEU B N 1
ATOM 3439 C CA . LEU B 1 111 ? 13.227 -21.25 -16.438 1 98.31 111 LEU B CA 1
ATOM 3440 C C . LEU B 1 111 ? 12.594 -22.516 -16.984 1 98.31 111 LEU B C 1
ATOM 3442 O O . LEU B 1 111 ? 12.609 -22.75 -18.188 1 98.31 111 LEU B O 1
ATOM 3446 N N . ALA B 1 112 ? 12.109 -23.297 -16.109 1 98.31 112 ALA B N 1
ATOM 3447 C CA . ALA B 1 112 ? 11.336 -24.5 -16.406 1 98.31 112 ALA B CA 1
ATOM 3448 C C . ALA B 1 112 ? 10.008 -24.516 -15.656 1 98.31 112 ALA B C 1
ATOM 3450 O O . ALA B 1 112 ? 9.867 -23.844 -14.625 1 98.31 112 ALA B O 1
ATOM 3451 N N . LEU B 1 113 ? 9.055 -25.219 -16.219 1 98.5 113 LEU B N 1
ATOM 3452 C CA . LEU B 1 113 ? 7.699 -25.266 -15.68 1 98.5 113 LEU B CA 1
ATOM 3453 C C . LEU B 1 113 ? 7.117 -26.672 -15.781 1 98.5 113 LEU B C 1
ATOM 3455 O O . LEU B 1 113 ? 7.168 -27.297 -16.844 1 98.5 113 LEU B O 1
ATOM 3459 N N . GLY B 1 114 ? 6.684 -27.188 -14.664 1 98.12 114 GLY B N 1
ATOM 3460 C CA . GLY B 1 114 ? 5.926 -28.422 -14.617 1 98.12 114 GLY B CA 1
ATOM 3461 C C . GLY B 1 114 ? 4.555 -28.266 -13.984 1 98.12 114 GLY B C 1
ATOM 3462 O O . GLY B 1 114 ? 4.367 -27.406 -13.117 1 98.12 114 GLY B O 1
ATOM 3463 N N . ILE B 1 115 ? 3.645 -29.094 -14.398 1 98.06 115 ILE B N 1
ATOM 3464 C CA . ILE B 1 115 ? 2.27 -29.031 -13.914 1 98.06 115 ILE B CA 1
ATOM 3465 C C . ILE B 1 115 ? 1.835 -30.391 -13.391 1 98.06 115 ILE B C 1
ATOM 3467 O O . ILE B 1 115 ? 2.104 -31.422 -14.016 1 98.06 115 ILE B O 1
ATOM 3471 N N . GLY B 1 116 ? 1.294 -30.391 -12.242 1 97.81 116 GLY B N 1
ATOM 3472 C CA . GLY B 1 116 ? 0.668 -31.562 -11.641 1 97.81 116 GLY B CA 1
ATOM 3473 C C . GLY B 1 116 ? -0.75 -31.312 -11.172 1 97.81 116 GLY B C 1
ATOM 3474 O O . GLY B 1 116 ? -1.066 -30.203 -10.711 1 97.81 116 GLY B O 1
ATOM 3475 N N . ILE B 1 117 ? -1.566 -32.281 -11.297 1 96.88 117 ILE B N 1
ATOM 3476 C CA . ILE B 1 117 ? -2.959 -32.156 -10.875 1 96.88 117 ILE B CA 1
ATOM 3477 C C . ILE B 1 117 ? -3.318 -33.344 -9.984 1 96.88 117 ILE B C 1
ATOM 3479 O O . ILE B 1 117 ? -2.943 -34.5 -10.281 1 96.88 117 ILE B O 1
ATOM 3483 N N . THR B 1 118 ? -3.988 -33.062 -8.992 1 97.81 118 THR B N 1
ATOM 3484 C CA . THR B 1 118 ? -4.395 -34.156 -8.094 1 97.81 118 THR B CA 1
ATOM 3485 C C . THR B 1 118 ? -5.676 -34.812 -8.594 1 97.81 118 THR B C 1
ATOM 3487 O O . THR B 1 118 ? -6.32 -34.312 -9.516 1 97.81 118 THR B O 1
ATOM 3490 N N . ARG B 1 119 ? -5.938 -35.906 -7.969 1 96.69 119 ARG B N 1
ATOM 3491 C CA . ARG B 1 119 ? -7.312 -36.406 -8.008 1 96.69 119 ARG B CA 1
ATOM 3492 C C . ARG B 1 119 ? -8.258 -35.438 -7.309 1 96.69 119 ARG B C 1
ATOM 3494 O O . ARG B 1 119 ? -7.824 -34.469 -6.711 1 96.69 119 ARG B O 1
ATOM 3501 N N . ASP B 1 120 ? -9.539 -35.781 -7.426 1 96.38 120 ASP B N 1
ATOM 3502 C CA . ASP B 1 120 ? -10.516 -34.969 -6.695 1 96.38 120 ASP B CA 1
ATOM 3503 C C . ASP B 1 120 ? -10.273 -35.062 -5.191 1 96.38 120 ASP B C 1
ATOM 3505 O O . ASP B 1 120 ? -9.961 -36.125 -4.66 1 96.38 120 ASP B O 1
ATOM 3509 N N . ILE B 1 121 ? -10.414 -33.906 -4.559 1 97.62 121 ILE B N 1
ATOM 3510 C CA . ILE B 1 121 ? -10.32 -33.812 -3.104 1 97.62 121 ILE B CA 1
ATOM 3511 C C . ILE B 1 121 ? -11.719 -33.781 -2.5 1 97.62 121 ILE B C 1
ATOM 3513 O O . ILE B 1 121 ? -12.477 -32.812 -2.754 1 97.62 121 ILE B O 1
ATOM 3517 N N . ALA B 1 122 ? -12.055 -34.781 -1.762 1 97.12 122 ALA B N 1
ATOM 3518 C CA . ALA B 1 122 ? -13.359 -34.781 -1.107 1 97.12 122 ALA B CA 1
ATOM 3519 C C . ALA B 1 122 ? -13.445 -33.688 -0.052 1 97.12 122 ALA B C 1
ATOM 3521 O O . ALA B 1 122 ? -12.43 -33.312 0.538 1 97.12 122 ALA B O 1
ATOM 3522 N N . PRO B 1 123 ? -14.719 -33.219 0.215 1 96.5 123 PRO B N 1
ATOM 3523 C CA . PRO B 1 123 ? -14.867 -32.188 1.218 1 96.5 123 PRO B CA 1
ATOM 3524 C C . PRO B 1 123 ? -14.227 -32.531 2.557 1 96.5 123 PRO B C 1
ATOM 3526 O O . PRO B 1 123 ? -13.586 -31.688 3.188 1 96.5 123 PRO B O 1
ATOM 3529 N N . GLU B 1 124 ? -14.266 -33.719 2.949 1 97.5 124 GLU B N 1
ATOM 3530 C CA . GLU B 1 124 ? -13.742 -34.156 4.242 1 97.5 124 GLU B CA 1
ATOM 3531 C C . GLU B 1 124 ? -12.227 -34.281 4.211 1 97.5 124 GLU B C 1
ATOM 3533 O O . GLU B 1 124 ? -11.586 -34.438 5.254 1 97.5 124 GLU B O 1
ATOM 3538 N N . GLU B 1 125 ? -11.672 -34.156 2.988 1 97.81 125 GLU B N 1
ATOM 3539 C CA . GLU B 1 125 ? -10.219 -34.219 2.854 1 97.81 125 GLU B CA 1
ATOM 3540 C C . GLU B 1 125 ? -9.586 -32.844 2.832 1 97.81 125 GLU B C 1
ATOM 3542 O O . GLU B 1 125 ? -8.375 -32.719 3.006 1 97.81 125 GLU B O 1
ATOM 3547 N N . VAL B 1 126 ? -10.367 -31.844 2.617 1 97.56 126 VAL B N 1
ATOM 3548 C CA . VAL B 1 126 ? -9.859 -30.484 2.549 1 97.56 126 VAL B CA 1
ATOM 3549 C C . VAL B 1 126 ? -9.203 -30.109 3.877 1 97.56 126 VAL B C 1
ATOM 3551 O O . VAL B 1 126 ? -9.82 -30.234 4.938 1 97.56 126 VAL B O 1
ATOM 3554 N N . GLY B 1 127 ? -7.957 -29.703 3.83 1 97.62 127 GLY B N 1
ATOM 3555 C CA . GLY B 1 127 ? -7.254 -29.25 5.016 1 97.62 127 GLY B CA 1
ATOM 3556 C C . GLY B 1 127 ? -6.684 -30.375 5.848 1 97.62 127 GLY B C 1
ATOM 3557 O O . GLY B 1 127 ? -6.266 -30.172 6.992 1 97.62 127 GLY B O 1
ATOM 3558 N N . THR B 1 128 ? -6.672 -31.594 5.32 1 97.94 128 THR B N 1
ATOM 3559 C CA . THR B 1 128 ? -6.199 -32.75 6.074 1 97.94 128 THR B CA 1
ATOM 3560 C C . THR B 1 128 ? -4.922 -33.312 5.457 1 97.94 128 THR B C 1
ATOM 3562 O O . THR B 1 128 ? -4.453 -32.812 4.426 1 97.94 128 THR B O 1
ATOM 3565 N N . THR B 1 129 ? -4.445 -34.375 6.098 1 98.19 129 THR B N 1
ATOM 3566 C CA . THR B 1 129 ? -3.227 -35.031 5.621 1 98.19 129 THR B CA 1
ATOM 3567 C C . THR B 1 129 ? -3.467 -35.719 4.281 1 98.19 129 THR B C 1
ATOM 3569 O O . THR B 1 129 ? -2.543 -35.844 3.475 1 98.19 129 THR B O 1
ATOM 3572 N N . ALA B 1 130 ? -4.688 -36.062 4.02 1 98.19 130 ALA B N 1
ATOM 3573 C CA . ALA B 1 130 ? -5.012 -36.656 2.715 1 98.19 130 ALA B CA 1
ATOM 3574 C C . ALA B 1 130 ? -4.738 -35.656 1.594 1 98.19 130 ALA B C 1
ATOM 3576 O O . ALA B 1 130 ? -4.195 -36 0.548 1 98.19 130 ALA B O 1
ATOM 3577 N N . MET B 1 131 ? -5.129 -34.438 1.821 1 98.38 131 MET B N 1
ATOM 3578 C CA . MET B 1 131 ? -4.863 -33.375 0.854 1 98.38 131 MET B CA 1
ATOM 3579 C C . MET B 1 131 ? -3.367 -33.094 0.737 1 98.38 131 MET B C 1
ATOM 3581 O O . MET B 1 131 ? -2.852 -32.906 -0.365 1 98.38 131 MET B O 1
ATOM 3585 N N . VAL B 1 132 ? -2.678 -33.125 1.844 1 98.69 132 VAL B N 1
ATOM 3586 C CA . VAL B 1 132 ? -1.229 -32.938 1.853 1 98.69 132 VAL B CA 1
ATOM 3587 C C . VAL B 1 132 ? -0.58 -34 0.947 1 98.69 132 VAL B C 1
ATOM 3589 O O . VAL B 1 132 ? 0.224 -33.656 0.075 1 98.69 132 VAL B O 1
ATOM 3592 N N . GLU B 1 133 ? -0.948 -35.188 1.102 1 98.62 133 GLU B N 1
ATOM 3593 C CA . GLU B 1 133 ? -0.361 -36.312 0.347 1 98.62 133 GLU B CA 1
ATOM 3594 C C . GLU B 1 133 ? -0.689 -36.188 -1.139 1 98.62 133 GLU B C 1
ATOM 3596 O O . GLU B 1 133 ? 0.164 -36.469 -1.99 1 98.62 133 GLU B O 1
ATOM 3601 N N . ALA B 1 134 ? -1.937 -35.844 -1.374 1 98.75 134 ALA B N 1
ATOM 3602 C CA . ALA B 1 134 ? -2.34 -35.688 -2.768 1 98.75 134 ALA B CA 1
ATOM 3603 C C . ALA B 1 134 ? -1.502 -34.594 -3.457 1 98.75 134 ALA B C 1
ATOM 3605 O O . ALA B 1 134 ? -1.025 -34.812 -4.578 1 98.75 134 ALA B O 1
ATOM 3606 N N . VAL B 1 135 ? -1.292 -33.469 -2.803 1 98.81 135 VAL B N 1
ATOM 3607 C CA . VAL B 1 135 ? -0.525 -32.375 -3.369 1 98.81 135 VAL B CA 1
ATOM 3608 C C . VAL B 1 135 ? 0.939 -32.781 -3.512 1 98.81 135 VAL B C 1
ATOM 3610 O O . VAL B 1 135 ? 1.585 -32.469 -4.512 1 98.81 135 VAL B O 1
ATOM 3613 N N . ALA B 1 136 ? 1.456 -33.5 -2.557 1 98.81 136 ALA B N 1
ATOM 3614 C CA . ALA B 1 136 ? 2.832 -34 -2.65 1 98.81 136 ALA B CA 1
ATOM 3615 C C . ALA B 1 136 ? 3.031 -34.844 -3.906 1 98.81 136 ALA B C 1
ATOM 3617 O O . ALA B 1 136 ? 4.047 -34.719 -4.594 1 98.81 136 ALA B O 1
ATOM 3618 N N . GLY B 1 137 ? 2.084 -35.719 -4.152 1 98.69 137 GLY B N 1
ATOM 3619 C CA . GLY B 1 137 ? 2.141 -36.5 -5.375 1 98.69 137 GLY B CA 1
ATOM 3620 C C . GLY B 1 137 ? 2.145 -35.656 -6.629 1 98.69 137 GLY B C 1
ATOM 3621 O O . GLY B 1 137 ? 2.92 -35.906 -7.555 1 98.69 137 GLY B O 1
ATOM 3622 N N . ALA B 1 138 ? 1.286 -34.656 -6.633 1 98.62 138 ALA B N 1
ATOM 3623 C CA . ALA B 1 138 ? 1.221 -33.75 -7.777 1 98.62 138 ALA B CA 1
ATOM 3624 C C . ALA B 1 138 ? 2.527 -32.969 -7.938 1 98.62 138 ALA B C 1
ATOM 3626 O O . ALA B 1 138 ? 2.943 -32.688 -9.055 1 98.62 138 ALA B O 1
ATOM 3627 N N . VAL B 1 139 ? 3.164 -32.625 -6.836 1 98.69 139 VAL B N 1
ATOM 3628 C CA . VAL B 1 139 ? 4.449 -31.938 -6.871 1 98.69 139 VAL B CA 1
ATOM 3629 C C . VAL B 1 139 ? 5.496 -32.844 -7.531 1 98.69 139 VAL B C 1
ATOM 3631 O O . VAL B 1 139 ? 6.285 -32.375 -8.359 1 98.69 139 VAL B O 1
ATOM 3634 N N . HIS B 1 140 ? 5.492 -34.125 -7.238 1 98.44 140 HIS B N 1
ATOM 3635 C CA . HIS B 1 140 ? 6.418 -35.031 -7.867 1 98.44 140 HIS B CA 1
ATOM 3636 C C . HIS B 1 140 ? 6.215 -35.094 -9.375 1 98.44 140 HIS B C 1
ATOM 3638 O O . HIS B 1 140 ? 7.184 -35.094 -10.141 1 98.44 140 HIS B O 1
ATOM 3644 N N . THR B 1 141 ? 4.988 -35.125 -9.734 1 98.25 141 THR B N 1
ATOM 3645 C CA . THR B 1 141 ? 4.668 -35.125 -11.156 1 98.25 141 THR B CA 1
ATOM 3646 C C . THR B 1 141 ? 5.195 -33.844 -11.82 1 98.25 141 THR B C 1
ATOM 3648 O O . THR B 1 141 ? 5.797 -33.906 -12.898 1 98.25 141 THR B O 1
ATOM 3651 N N . ALA B 1 142 ? 4.965 -32.75 -11.203 1 98.25 142 ALA B N 1
ATOM 3652 C CA . ALA B 1 142 ? 5.395 -31.453 -11.734 1 98.25 142 ALA B CA 1
ATOM 3653 C C . ALA B 1 142 ? 6.914 -31.375 -11.836 1 98.25 142 ALA B C 1
ATOM 3655 O O . ALA B 1 142 ? 7.453 -30.844 -12.805 1 98.25 142 ALA B O 1
ATOM 3656 N N . LEU B 1 143 ? 7.621 -31.891 -10.812 1 98.06 143 LEU B N 1
ATOM 3657 C CA . LEU B 1 143 ? 9.078 -31.922 -10.82 1 98.06 143 LEU B CA 1
ATOM 3658 C C . LEU B 1 143 ? 9.602 -32.688 -12.031 1 98.06 143 LEU B C 1
ATOM 3660 O O . LEU B 1 143 ? 10.484 -32.219 -12.742 1 98.06 143 LEU B O 1
ATOM 3664 N N . ALA B 1 144 ? 9.008 -33.844 -12.203 1 97 144 ALA B N 1
ATOM 3665 C CA . ALA B 1 144 ? 9.422 -34.688 -13.312 1 97 144 ALA B CA 1
ATOM 3666 C C . ALA B 1 144 ? 9.188 -34 -14.656 1 97 144 ALA B C 1
ATOM 3668 O O . ALA B 1 144 ? 10.062 -34 -15.523 1 97 144 ALA B O 1
ATOM 3669 N N . GLU B 1 145 ? 8.062 -33.406 -14.758 1 96.5 145 GLU B N 1
ATOM 3670 C CA . GLU B 1 145 ? 7.734 -32.719 -16 1 96.5 145 GLU B CA 1
ATOM 3671 C C . GLU B 1 145 ? 8.664 -31.547 -16.25 1 96.5 145 GLU B C 1
ATOM 3673 O O . GLU B 1 145 ? 9.039 -31.281 -17.391 1 96.5 145 GLU B O 1
ATOM 3678 N N . ALA B 1 146 ? 9.055 -30.812 -15.266 1 96.81 146 ALA B N 1
ATOM 3679 C CA . ALA B 1 146 ? 9.906 -29.625 -15.383 1 96.81 146 ALA B CA 1
ATOM 3680 C C . ALA B 1 146 ? 11.359 -30.031 -15.641 1 96.81 146 ALA B C 1
ATOM 3682 O O . ALA B 1 146 ? 12.172 -29.188 -16.016 1 96.81 146 ALA B O 1
ATOM 3683 N N . GLY B 1 147 ? 11.688 -31.25 -15.406 1 95.31 147 GLY B N 1
ATOM 3684 C CA . GLY B 1 147 ? 13.07 -31.703 -15.539 1 95.31 147 GLY B CA 1
ATOM 3685 C C . GLY B 1 147 ? 13.969 -31.219 -14.422 1 95.31 147 GLY B C 1
ATOM 3686 O O . GLY B 1 147 ? 15.148 -30.922 -14.648 1 95.31 147 GLY B O 1
ATOM 3687 N N . ILE B 1 148 ? 13.406 -30.984 -13.32 1 96.81 148 ILE B N 1
ATOM 3688 C CA . ILE B 1 148 ? 14.164 -30.531 -12.156 1 96.81 148 ILE B CA 1
ATOM 3689 C C . ILE B 1 148 ? 14.406 -31.703 -11.211 1 96.81 148 ILE B C 1
ATOM 3691 O O . ILE B 1 148 ? 13.453 -32.375 -10.781 1 96.81 148 ILE B O 1
ATOM 3695 N N . THR B 1 149 ? 15.656 -31.906 -10.844 1 94.19 149 THR B N 1
ATOM 3696 C CA . THR B 1 149 ? 15.992 -33.062 -10.016 1 94.19 149 THR B CA 1
ATOM 3697 C C . THR B 1 149 ? 16.391 -32.625 -8.609 1 94.19 149 THR B C 1
ATOM 3699 O O . THR B 1 149 ? 16.328 -33.406 -7.664 1 94.19 149 THR B O 1
ATOM 3702 N N . GLU B 1 150 ? 16.844 -31.422 -8.484 1 95 150 GLU B N 1
ATOM 3703 C CA . GLU B 1 150 ? 17.219 -30.875 -7.184 1 95 150 GLU B CA 1
ATOM 3704 C C . GLU B 1 150 ? 16.156 -29.922 -6.656 1 95 150 GLU B C 1
ATOM 3706 O O . GLU B 1 150 ? 15.883 -28.891 -7.262 1 95 150 GLU B O 1
ATOM 3711 N N . PRO B 1 151 ? 15.57 -30.234 -5.52 1 93.88 151 PRO B N 1
ATOM 3712 C CA . PRO B 1 151 ? 14.531 -29.359 -4.957 1 93.88 151 PRO B CA 1
ATOM 3713 C C . PRO B 1 151 ? 15.008 -27.922 -4.766 1 93.88 151 PRO B C 1
ATOM 3715 O O . PRO B 1 151 ? 14.203 -27 -4.832 1 93.88 151 PRO B O 1
ATOM 3718 N N . ALA B 1 152 ? 16.297 -27.734 -4.566 1 95.19 152 ALA B N 1
ATOM 3719 C CA . ALA B 1 152 ? 16.859 -26.406 -4.344 1 95.19 152 ALA B CA 1
ATOM 3720 C C . ALA B 1 152 ? 16.719 -25.547 -5.59 1 95.19 152 ALA B C 1
ATOM 3722 O O . ALA B 1 152 ? 16.859 -24.312 -5.52 1 95.19 152 ALA B O 1
ATOM 3723 N N . ASP B 1 153 ? 16.438 -26.141 -6.73 1 97.5 153 ASP B N 1
ATOM 3724 C CA . ASP B 1 153 ? 16.297 -25.406 -7.988 1 97.5 153 ASP B CA 1
ATOM 3725 C C . ASP B 1 153 ? 14.852 -24.969 -8.211 1 97.5 153 ASP B C 1
ATOM 3727 O O . ASP B 1 153 ? 14.555 -24.297 -9.195 1 97.5 153 ASP B O 1
ATOM 3731 N N . VAL B 1 154 ? 13.945 -25.391 -7.254 1 98.75 154 VAL B N 1
ATOM 3732 C CA . VAL B 1 154 ? 12.555 -24.938 -7.281 1 98.75 154 VAL B CA 1
ATOM 3733 C C . VAL B 1 154 ? 12.445 -23.594 -6.586 1 98.75 154 VAL B C 1
ATOM 3735 O O . VAL B 1 154 ? 12.953 -23.406 -5.477 1 98.75 154 VAL B O 1
ATOM 3738 N N . HIS B 1 155 ? 11.75 -22.641 -7.242 1 98.81 155 HIS B N 1
ATOM 3739 C CA . HIS B 1 155 ? 11.711 -21.297 -6.691 1 98.81 155 HIS B CA 1
ATOM 3740 C C . HIS B 1 155 ? 10.281 -20.844 -6.461 1 98.81 155 HIS B C 1
ATOM 3742 O O . HIS B 1 155 ? 10.047 -19.844 -5.777 1 98.81 155 HIS B O 1
ATOM 3748 N N . TYR B 1 156 ? 9.344 -21.516 -7.008 1 98.81 156 TYR B N 1
ATOM 3749 C CA . TYR B 1 156 ? 7.949 -21.094 -6.895 1 98.81 156 TYR B CA 1
ATOM 3750 C C . TYR B 1 156 ? 7.004 -22.234 -7.234 1 98.81 156 TYR B C 1
ATOM 3752 O O . TYR B 1 156 ? 7.074 -22.812 -8.328 1 98.81 156 TYR B O 1
ATOM 3760 N N . VAL B 1 157 ? 6.133 -22.562 -6.328 1 98.88 157 VAL B N 1
ATOM 3761 C CA . VAL B 1 157 ? 5.105 -23.578 -6.555 1 98.88 157 VAL B CA 1
ATOM 3762 C C . VAL B 1 157 ? 3.727 -23 -6.258 1 98.88 157 VAL B C 1
ATOM 3764 O O . VAL B 1 157 ? 3.33 -22.875 -5.094 1 98.88 157 VAL B O 1
ATOM 3767 N N . GLN B 1 158 ? 3.043 -22.703 -7.266 1 98.5 158 GLN B N 1
ATOM 3768 C CA . GLN B 1 158 ? 1.673 -22.203 -7.172 1 98.5 158 GLN B CA 1
ATOM 3769 C C . GLN B 1 158 ? 0.676 -23.359 -7.094 1 98.5 158 GLN B C 1
ATOM 3771 O O . GLN B 1 158 ? 0.643 -24.219 -7.977 1 98.5 158 GLN B O 1
ATOM 3776 N N . VAL B 1 159 ? -0.108 -23.359 -6.016 1 98.06 159 VAL B N 1
ATOM 3777 C CA . VAL B 1 159 ? -1.13 -24.391 -5.898 1 98.06 159 VAL B CA 1
ATOM 3778 C C . VAL B 1 159 ? -2.504 -23.75 -5.734 1 98.06 159 VAL B C 1
ATOM 3780 O O . VAL B 1 159 ? -2.684 -22.859 -4.895 1 98.06 159 VAL B O 1
ATOM 3783 N N . LYS B 1 160 ? -3.32 -24.125 -6.492 1 95 160 LYS B N 1
ATOM 3784 C CA . LYS B 1 160 ? -4.727 -23.75 -6.344 1 95 160 LYS B CA 1
ATOM 3785 C C . LYS B 1 160 ? -5.586 -24.984 -6.062 1 95 160 LYS B C 1
ATOM 3787 O O . LYS B 1 160 ? -5.461 -26 -6.746 1 95 160 LYS B O 1
ATOM 3792 N N . GLY B 1 161 ? -6.398 -24.859 -5.039 1 93.94 161 GLY B N 1
ATOM 3793 C CA . GLY B 1 161 ? -7.215 -26.016 -4.668 1 93.94 161 GLY B CA 1
ATOM 3794 C C . GLY B 1 161 ? -8.555 -25.625 -4.066 1 93.94 161 GLY B C 1
ATOM 3795 O O . GLY B 1 161 ? -8.898 -24.438 -4.027 1 93.94 161 GLY B O 1
ATOM 3796 N N . PRO B 1 162 ? -9.25 -26.609 -3.658 1 92.5 162 PRO B N 1
ATOM 3797 C CA . PRO B 1 162 ? -10.609 -26.359 -3.18 1 92.5 162 PRO B CA 1
ATOM 3798 C C . PRO B 1 162 ? -10.648 -25.906 -1.724 1 92.5 162 PRO B C 1
ATOM 3800 O O . PRO B 1 162 ? -9.719 -26.188 -0.959 1 92.5 162 PRO B O 1
ATOM 3803 N N . LEU B 1 163 ? -11.688 -25.125 -1.407 1 91.12 163 LEU B N 1
ATOM 3804 C CA . LEU B 1 163 ? -12.102 -24.891 -0.029 1 91.12 163 LEU B CA 1
ATOM 3805 C C . LEU B 1 163 ? -13.523 -25.391 0.209 1 91.12 163 LEU B C 1
ATOM 3807 O O . LEU B 1 163 ? -14.188 -25.844 -0.726 1 91.12 163 LEU B O 1
ATOM 3811 N N . LEU B 1 164 ? -13.93 -25.359 1.42 1 93.94 164 LEU B N 1
ATOM 3812 C CA . LEU B 1 164 ? -15.281 -25.797 1.733 1 93.94 164 LEU B CA 1
ATOM 3813 C C . LEU B 1 164 ? -16.297 -24.734 1.349 1 93.94 164 LEU B C 1
ATOM 3815 O O . LEU B 1 164 ? -16.047 -23.547 1.507 1 93.94 164 LEU B O 1
ATOM 3819 N N . THR B 1 165 ? -17.375 -25.125 0.814 1 89.62 165 THR B N 1
ATOM 3820 C CA . THR B 1 165 ? -18.531 -24.281 0.512 1 89.62 165 THR B CA 1
ATOM 3821 C C . THR B 1 165 ? -19.766 -24.766 1.253 1 89.62 165 THR B C 1
ATOM 3823 O O . THR B 1 165 ? -19.797 -25.891 1.755 1 89.62 165 THR B O 1
ATOM 3826 N N . PRO B 1 166 ? -20.781 -23.922 1.281 1 91.12 166 PRO B N 1
ATOM 3827 C CA . PRO B 1 166 ? -22.016 -24.406 1.898 1 91.12 166 PRO B CA 1
ATOM 3828 C C . PRO B 1 166 ? -22.516 -25.703 1.265 1 91.12 166 PRO B C 1
ATOM 3830 O O . PRO B 1 166 ? -22.953 -26.625 1.975 1 91.12 166 PRO B O 1
ATOM 3833 N N . ALA B 1 167 ? -22.391 -25.828 0.027 1 92.38 167 ALA B N 1
ATOM 3834 C CA . ALA B 1 167 ? -22.859 -27.016 -0.686 1 92.38 167 ALA B CA 1
ATOM 3835 C C . ALA B 1 167 ? -22.031 -28.234 -0.318 1 92.38 167 ALA B C 1
ATOM 3837 O O . ALA B 1 167 ? -22.562 -29.328 -0.101 1 92.38 167 ALA B O 1
ATOM 3838 N N . THR B 1 168 ? -20.75 -28.094 -0.261 1 94.12 168 THR B N 1
ATOM 3839 C CA . THR B 1 168 ? -19.891 -29.25 0.031 1 94.12 168 THR B CA 1
ATOM 3840 C C . THR B 1 168 ? -20 -29.641 1.501 1 94.12 168 THR B C 1
ATOM 3842 O O . THR B 1 168 ? -19.875 -30.812 1.843 1 94.12 168 THR B O 1
ATOM 3845 N N . ILE B 1 169 ? -20.219 -28.672 2.35 1 95.88 169 ILE B N 1
ATOM 3846 C CA . ILE B 1 169 ? -20.453 -28.953 3.764 1 95.88 169 ILE B CA 1
ATOM 3847 C C . ILE B 1 169 ? -21.734 -29.766 3.926 1 95.88 169 ILE B C 1
ATOM 3849 O O . ILE B 1 169 ? -21.75 -30.781 4.633 1 95.88 169 ILE B O 1
ATOM 3853 N N . ALA B 1 170 ? -22.766 -29.297 3.232 1 96.06 170 ALA B N 1
ATOM 3854 C CA . ALA B 1 170 ? -24.031 -30.031 3.279 1 96.06 170 ALA B CA 1
ATOM 3855 C C . ALA B 1 170 ? -23.875 -31.453 2.777 1 96.06 170 ALA B C 1
ATOM 3857 O O . ALA B 1 170 ? -24.453 -32.375 3.34 1 96.06 170 ALA B O 1
ATOM 3858 N N . ASP B 1 171 ? -23.188 -31.625 1.794 1 95.88 171 ASP B N 1
ATOM 3859 C CA . ASP B 1 171 ? -22.922 -32.969 1.24 1 95.88 171 ASP B CA 1
ATOM 3860 C C . ASP B 1 171 ? -22.219 -33.844 2.258 1 95.88 171 ASP B C 1
ATOM 3862 O O . ASP B 1 171 ? -22.594 -35 2.445 1 95.88 171 ASP B O 1
ATOM 3866 N N . ALA B 1 172 ? -21.188 -33.312 2.855 1 96.38 172 ALA B N 1
ATOM 3867 C CA . ALA B 1 172 ? -20.438 -34.062 3.869 1 96.38 172 ALA B CA 1
ATOM 3868 C C . ALA B 1 172 ? -21.344 -34.469 5.031 1 96.38 172 ALA B C 1
ATOM 3870 O O . ALA B 1 172 ? -21.234 -35.594 5.547 1 96.38 172 ALA B O 1
ATOM 3871 N N . ASP B 1 173 ? -22.172 -33.531 5.375 1 95.69 173 ASP B N 1
ATOM 3872 C CA . ASP B 1 173 ? -23.109 -33.812 6.469 1 95.69 173 ASP B CA 1
ATOM 3873 C C . ASP B 1 173 ? -24 -35 6.137 1 95.69 173 ASP B C 1
ATOM 3875 O O . ASP B 1 173 ? -24.234 -35.844 6.984 1 95.69 173 ASP B O 1
ATOM 3879 N N . ARG B 1 174 ? -24.5 -34.969 4.984 1 97.25 174 ARG B N 1
ATOM 3880 C CA . ARG B 1 174 ? -25.375 -36.031 4.551 1 97.25 174 ARG B CA 1
ATOM 3881 C C . ARG B 1 174 ? -24.672 -37.375 4.629 1 97.25 174 ARG B C 1
ATOM 3883 O O . ARG B 1 174 ? -25.297 -38.406 4.91 1 97.25 174 ARG B O 1
ATOM 3890 N N . ARG B 1 175 ? -23.406 -37.344 4.43 1 97.25 175 ARG B N 1
ATOM 3891 C CA . ARG B 1 175 ? -22.625 -38.562 4.406 1 97.25 175 ARG B CA 1
ATOM 3892 C C . ARG B 1 175 ? -22.031 -38.875 5.777 1 97.25 175 ARG B C 1
ATOM 3894 O O . ARG B 1 175 ? -21.375 -39.906 5.961 1 97.25 175 ARG B O 1
ATOM 3901 N N . GLY B 1 176 ? -22.188 -38 6.719 1 96.5 176 GLY B N 1
ATOM 3902 C CA . GLY B 1 176 ? -21.656 -38.156 8.062 1 96.5 176 GLY B CA 1
ATOM 3903 C C . GLY B 1 176 ? -20.141 -38 8.117 1 96.5 176 GLY B C 1
ATOM 3904 O O . GLY B 1 176 ? -19.5 -38.562 9.016 1 96.5 176 GLY B O 1
ATOM 3905 N N . ALA B 1 177 ? -19.625 -37.312 7.137 1 96.94 177 ALA B N 1
ATOM 3906 C CA . ALA B 1 177 ? -18.172 -37.125 7.074 1 96.94 177 ALA B CA 1
ATOM 3907 C C . ALA B 1 177 ? -17.734 -35.969 7.969 1 96.94 177 ALA B C 1
ATOM 3909 O O . ALA B 1 177 ? -18.438 -34.969 8.086 1 96.94 177 ALA B O 1
ATOM 3910 N N . ARG B 1 178 ? -16.625 -36.125 8.672 1 94.75 178 ARG B N 1
ATOM 3911 C CA . ARG B 1 178 ? -16.094 -35.094 9.555 1 94.75 178 ARG B CA 1
ATOM 3912 C C . ARG B 1 178 ? -15.305 -34.062 8.773 1 94.75 178 ARG B C 1
ATOM 3914 O O . ARG B 1 178 ? -14.516 -34.406 7.895 1 94.75 178 ARG B O 1
ATOM 3921 N N . LEU B 1 179 ? -15.555 -32.812 9.047 1 97.25 179 LEU B N 1
ATOM 3922 C CA . LEU B 1 179 ? -14.883 -31.688 8.406 1 97.25 179 LEU B CA 1
ATOM 3923 C C . LEU B 1 179 ? -13.969 -30.953 9.391 1 97.25 179 LEU B C 1
ATOM 3925 O O . LEU B 1 179 ? -14.203 -31 10.602 1 97.25 179 LEU B O 1
ATOM 3929 N N . VAL B 1 180 ? -12.938 -30.344 8.922 1 96.06 180 VAL B N 1
ATOM 3930 C CA . VAL B 1 180 ? -12.008 -29.609 9.773 1 96.06 180 VAL B CA 1
ATOM 3931 C C . VAL B 1 180 ? -12.711 -28.391 10.383 1 96.06 180 VAL B C 1
ATOM 3933 O O . VAL B 1 180 ? -12.32 -27.906 11.445 1 96.06 180 VAL B O 1
ATOM 3936 N N . THR B 1 181 ? -13.641 -27.859 9.672 1 94.94 181 THR B N 1
ATOM 3937 C CA . THR B 1 181 ? -14.461 -26.75 10.117 1 94.94 181 THR B CA 1
ATOM 3938 C C . THR B 1 181 ? -15.789 -26.719 9.367 1 94.94 181 THR B C 1
ATOM 3940 O O . THR B 1 181 ? -15.938 -27.375 8.328 1 94.94 181 THR B O 1
ATOM 3943 N N . ARG B 1 182 ? -16.719 -26 9.883 1 92.88 182 ARG B N 1
ATOM 3944 C CA . ARG B 1 182 ? -18.016 -25.844 9.219 1 92.88 182 ARG B CA 1
ATOM 3945 C C . ARG B 1 182 ? -18.172 -24.438 8.672 1 92.88 182 ARG B C 1
ATOM 3947 O O . ARG B 1 182 ? -19.266 -24.062 8.234 1 92.88 182 ARG B O 1
ATOM 3954 N N . ASP B 1 183 ? -17.172 -23.688 8.781 1 90.25 183 ASP B N 1
ATOM 3955 C CA . ASP B 1 183 ? -17.141 -22.328 8.234 1 90.25 183 ASP B CA 1
ATOM 3956 C C . ASP B 1 183 ? -16.422 -22.297 6.887 1 90.25 183 ASP B C 1
ATOM 3958 O O . ASP B 1 183 ? -15.219 -22.516 6.809 1 90.25 183 ASP B O 1
ATOM 3962 N N . PRO B 1 184 ? -17.172 -21.984 5.84 1 87.31 184 PRO B N 1
ATOM 3963 C CA . PRO B 1 184 ? -16.531 -21.938 4.523 1 87.31 184 PRO B CA 1
ATOM 3964 C C . PRO B 1 184 ? -15.305 -21.016 4.492 1 87.31 184 PRO B C 1
ATOM 3966 O O . PRO B 1 184 ? -14.234 -21.422 4.02 1 87.31 184 PRO B O 1
ATOM 3969 N N . ASN B 1 185 ? -15.43 -19.844 5.027 1 82.25 185 ASN B N 1
ATOM 3970 C CA . ASN B 1 185 ? -14.297 -18.922 5.062 1 82.25 185 ASN B CA 1
ATOM 3971 C C . ASN B 1 185 ? -13.203 -19.422 6 1 82.25 185 ASN B C 1
ATOM 3973 O O . ASN B 1 185 ? -12.016 -19.234 5.727 1 82.25 185 ASN B O 1
ATOM 3977 N N . GLY B 1 186 ? -13.633 -20.047 7.016 1 87.94 186 GLY B N 1
ATOM 3978 C CA . GLY B 1 186 ? -12.703 -20.578 7.996 1 87.94 186 GLY B CA 1
ATOM 3979 C C . GLY B 1 186 ? -11.914 -21.766 7.48 1 87.94 186 GLY B C 1
ATOM 3980 O O . GLY B 1 186 ? -10.906 -22.156 8.078 1 87.94 186 GLY B O 1
ATOM 3981 N N . SER B 1 187 ? -12.359 -22.328 6.379 1 92.94 187 SER B N 1
ATOM 3982 C CA . SER B 1 187 ? -11.672 -23.484 5.816 1 92.94 187 SER B CA 1
ATOM 3983 C C . SER B 1 187 ? -10.445 -23.078 5.02 1 92.94 187 SER B C 1
ATOM 3985 O O . SER B 1 187 ? -9.578 -23.891 4.719 1 92.94 187 SER B O 1
ATOM 3987 N N . LYS B 1 188 ? -10.273 -21.781 4.695 1 91.5 188 LYS B N 1
ATOM 3988 C CA . LYS B 1 188 ? -9.203 -21.281 3.83 1 91.5 188 LYS B CA 1
ATOM 3989 C C . LYS B 1 188 ? -7.832 -21.547 4.445 1 91.5 188 LYS B C 1
ATOM 3991 O O . LYS B 1 188 ? -6.941 -22.094 3.785 1 91.5 188 LYS B O 1
ATOM 3996 N N . PRO B 1 189 ? -7.723 -21.25 5.699 1 93.5 189 PRO B N 1
ATOM 3997 C CA . PRO B 1 189 ? -6.402 -21.5 6.281 1 93.5 189 PRO B CA 1
ATOM 3998 C C . PRO B 1 189 ? -6.016 -22.969 6.27 1 93.5 189 PRO B C 1
ATOM 4000 O O . PRO B 1 189 ? -4.844 -23.297 6.066 1 93.5 189 PRO B O 1
ATOM 4003 N N . TYR B 1 190 ? -6.969 -23.812 6.441 1 96.5 190 TYR B N 1
ATOM 4004 C CA . TYR B 1 190 ? -6.699 -25.25 6.426 1 96.5 190 TYR B CA 1
ATOM 4005 C C . TYR B 1 190 ? -6.348 -25.719 5.02 1 96.5 190 TYR B C 1
ATOM 4007 O O . TYR B 1 190 ? -5.398 -26.484 4.832 1 96.5 190 TYR B O 1
ATOM 4015 N N . ALA B 1 191 ? -7.102 -25.266 4.09 1 96.88 191 ALA B N 1
ATOM 4016 C CA . ALA B 1 191 ? -6.852 -25.641 2.703 1 96.88 191 ALA B CA 1
ATOM 4017 C C . ALA B 1 191 ? -5.484 -25.156 2.24 1 96.88 191 ALA B C 1
ATOM 4019 O O . ALA B 1 191 ? -4.676 -25.938 1.731 1 96.88 191 ALA B O 1
ATOM 4020 N N . ARG B 1 192 ? -5.219 -23.922 2.453 1 96.62 192 ARG B N 1
ATOM 4021 C CA . ARG B 1 192 ? -3.934 -23.344 2.078 1 96.62 192 ARG B CA 1
ATOM 4022 C C . ARG B 1 192 ? -2.785 -24.062 2.779 1 96.62 192 ARG B C 1
ATOM 4024 O O . ARG B 1 192 ? -1.771 -24.375 2.154 1 96.62 192 ARG B O 1
ATOM 4031 N N . GLY B 1 193 ? -3.033 -24.266 4.035 1 97.81 193 GLY B N 1
ATOM 4032 C CA . GLY B 1 193 ? -2 -24.922 4.82 1 97.81 193 GLY B CA 1
ATOM 4033 C C . GLY B 1 193 ? -1.689 -26.328 4.336 1 97.81 193 GLY B C 1
ATOM 4034 O O . GLY B 1 193 ? -0.522 -26.703 4.195 1 97.81 193 GLY B O 1
ATOM 4035 N N . ALA B 1 194 ? -2.732 -27.078 4.098 1 98.5 194 ALA B N 1
ATOM 4036 C CA . ALA B 1 194 ? -2.533 -28.438 3.619 1 98.5 194 ALA B CA 1
ATOM 4037 C C . ALA B 1 194 ? -1.8 -28.453 2.279 1 98.5 194 ALA B C 1
ATOM 4039 O O . ALA B 1 194 ? -0.897 -29.266 2.066 1 98.5 194 ALA B O 1
ATOM 4040 N N . MET B 1 195 ? -2.158 -27.594 1.439 1 98.62 195 MET B N 1
ATOM 4041 C CA . MET B 1 195 ? -1.512 -27.5 0.133 1 98.62 195 MET B CA 1
ATOM 4042 C C . MET B 1 195 ? -0.045 -27.109 0.274 1 98.62 195 MET B C 1
ATOM 4044 O O . MET B 1 195 ? 0.825 -27.703 -0.371 1 98.62 195 MET B O 1
ATOM 4048 N N . ALA B 1 196 ? 0.208 -26.172 1.14 1 98.69 196 ALA B N 1
ATOM 4049 C CA . ALA B 1 196 ? 1.585 -25.734 1.352 1 98.69 196 ALA B CA 1
ATOM 4050 C C . ALA B 1 196 ? 2.436 -26.859 1.939 1 98.69 196 ALA B C 1
ATOM 4052 O O . ALA B 1 196 ? 3.576 -27.062 1.521 1 98.69 196 ALA B O 1
ATOM 4053 N N . LEU B 1 197 ? 1.887 -27.531 2.867 1 98.69 197 LEU B N 1
ATOM 4054 C CA . LEU B 1 197 ? 2.592 -28.672 3.463 1 98.69 197 LEU B CA 1
ATOM 4055 C C . LEU B 1 197 ? 2.795 -29.781 2.441 1 98.69 197 LEU B C 1
ATOM 4057 O O . LEU B 1 197 ? 3.787 -30.516 2.498 1 98.69 197 LEU B O 1
ATOM 4061 N N . GLY B 1 198 ? 1.811 -29.906 1.537 1 98.81 198 GLY B N 1
ATOM 4062 C CA . GLY B 1 198 ? 2.006 -30.812 0.426 1 98.81 198 GLY B CA 1
ATOM 4063 C C . GLY B 1 198 ? 3.211 -30.469 -0.429 1 98.81 198 GLY B C 1
ATOM 4064 O O . GLY B 1 198 ? 3.939 -31.359 -0.874 1 98.81 198 GLY B O 1
ATOM 4065 N N . VAL B 1 199 ? 3.393 -29.234 -0.669 1 98.88 199 VAL B N 1
ATOM 4066 C CA . VAL B 1 199 ? 4.57 -28.766 -1.398 1 98.88 199 VAL B CA 1
ATOM 4067 C C . VAL B 1 199 ? 5.832 -29.125 -0.615 1 98.88 199 VAL B C 1
ATOM 4069 O O . VAL B 1 199 ? 6.781 -29.688 -1.173 1 98.88 199 VAL B O 1
ATOM 4072 N N . ALA B 1 200 ? 5.859 -28.844 0.672 1 98.56 200 ALA B N 1
ATOM 4073 C CA . ALA B 1 200 ? 7.008 -29.125 1.527 1 98.56 200 ALA B CA 1
ATOM 4074 C C . ALA B 1 200 ? 7.352 -30.609 1.516 1 98.56 200 ALA B C 1
ATOM 4076 O O . ALA B 1 200 ? 8.516 -30.984 1.387 1 98.56 200 ALA B O 1
ATOM 4077 N N . LEU B 1 201 ? 6.32 -31.375 1.636 1 98.56 201 LEU B N 1
ATOM 4078 C CA . LEU B 1 201 ? 6.496 -32.812 1.627 1 98.56 201 LEU B CA 1
ATOM 4079 C C . LEU B 1 201 ? 7.012 -33.281 0.272 1 98.56 201 LEU B C 1
ATOM 4081 O O . LEU B 1 201 ? 7.961 -34.062 0.205 1 98.56 201 LEU B O 1
ATOM 4085 N N . GLY B 1 202 ? 6.43 -32.844 -0.772 1 98.5 202 GLY B N 1
ATOM 4086 C CA . GLY B 1 202 ? 6.797 -33.25 -2.119 1 98.5 202 GLY B CA 1
ATOM 4087 C C . GLY B 1 202 ? 8.227 -32.875 -2.479 1 98.5 202 GLY B C 1
ATOM 4088 O O . GLY B 1 202 ? 8.883 -33.594 -3.242 1 98.5 202 GLY B O 1
ATOM 4089 N N . LEU B 1 203 ? 8.695 -31.766 -1.956 1 98.44 203 LEU B N 1
ATOM 4090 C CA . LEU B 1 203 ? 10.047 -31.312 -2.248 1 98.44 203 LEU B CA 1
ATOM 4091 C C . LEU B 1 203 ? 11.047 -31.891 -1.26 1 98.44 203 LEU B C 1
ATOM 4093 O O . LEU B 1 203 ? 12.25 -31.641 -1.368 1 98.44 203 LEU B O 1
ATOM 4097 N N . GLY B 1 204 ? 10.547 -32.594 -0.268 1 97.56 204 GLY B N 1
ATOM 4098 C CA . GLY B 1 204 ? 11.406 -33.219 0.72 1 97.56 204 GLY B CA 1
ATOM 4099 C C . GLY B 1 204 ? 11.883 -32.25 1.793 1 97.56 204 GLY B C 1
ATOM 4100 O O . GLY B 1 204 ? 12.898 -32.5 2.451 1 97.56 204 GLY B O 1
ATOM 4101 N N . GLU B 1 205 ? 11.219 -31.172 1.919 1 97.19 205 GLU B N 1
ATOM 4102 C CA . GLU B 1 205 ? 11.602 -30.188 2.926 1 97.19 205 GLU B CA 1
ATOM 4103 C C . GLU B 1 205 ? 11.18 -30.641 4.324 1 97.19 205 GLU B C 1
ATOM 4105 O O . GLU B 1 205 ? 11.797 -30.25 5.316 1 97.19 205 GLU B O 1
ATOM 4110 N N . VAL B 1 206 ? 10.094 -31.359 4.371 1 97.06 206 VAL B N 1
ATOM 4111 C CA . VAL B 1 206 ? 9.523 -31.828 5.641 1 97.06 206 VAL B CA 1
ATOM 4112 C C . VAL B 1 206 ? 9.242 -33.312 5.574 1 97.06 206 VAL B C 1
ATOM 4114 O O . VAL B 1 206 ? 8.703 -33.812 4.582 1 97.06 206 VAL B O 1
ATOM 4117 N N . ALA B 1 207 ? 9.578 -34 6.645 1 96.75 207 ALA B N 1
ATOM 4118 C CA . ALA B 1 207 ? 9.305 -35.438 6.711 1 96.75 207 ALA B CA 1
ATOM 4119 C C . ALA B 1 207 ? 7.82 -35.688 6.969 1 96.75 207 ALA B C 1
ATOM 4121 O O . ALA B 1 207 ? 7.168 -34.938 7.691 1 96.75 207 ALA B O 1
ATOM 4122 N N . ALA B 1 208 ? 7.387 -36.75 6.383 1 96.44 208 ALA B N 1
ATOM 4123 C CA . ALA B 1 208 ? 5.973 -37.094 6.48 1 96.44 208 ALA B CA 1
ATOM 4124 C C . ALA B 1 208 ? 5.539 -37.219 7.941 1 96.44 208 ALA B C 1
ATOM 4126 O O . ALA B 1 208 ? 4.43 -36.812 8.297 1 96.44 208 ALA B O 1
ATOM 4127 N N . GLU B 1 209 ? 6.367 -37.688 8.742 1 95.31 209 GLU B N 1
ATOM 4128 C CA . GLU B 1 209 ? 6.043 -37.938 10.148 1 95.31 209 GLU B CA 1
ATOM 4129 C C . GLU B 1 209 ? 5.82 -36.656 10.914 1 95.31 209 GLU B C 1
ATOM 4131 O O . GLU B 1 209 ? 5.168 -36.656 11.961 1 95.31 209 GLU B O 1
ATOM 4136 N N . ARG B 1 210 ? 6.375 -35.625 10.414 1 95.25 210 ARG B N 1
ATOM 4137 C CA . ARG B 1 210 ? 6.266 -34.312 11.078 1 95.25 210 ARG B CA 1
ATOM 4138 C C . ARG B 1 210 ? 4.922 -33.688 10.781 1 95.25 210 ARG B C 1
ATOM 4140 O O . ARG B 1 210 ? 4.516 -32.75 11.469 1 95.25 210 ARG B O 1
ATOM 4147 N N . ILE B 1 211 ? 4.277 -34.094 9.766 1 97.25 211 ILE B N 1
ATOM 4148 C CA . ILE B 1 211 ? 3 -33.531 9.367 1 97.25 211 ILE B CA 1
ATOM 4149 C C . ILE B 1 211 ? 1.857 -34.312 10.016 1 97.25 211 ILE B C 1
ATOM 4151 O O . ILE B 1 211 ? 1.583 -35.438 9.633 1 97.25 211 ILE B O 1
ATOM 4155 N N . THR B 1 212 ? 1.257 -33.719 11.031 1 96.19 212 THR B N 1
ATOM 4156 C CA . THR B 1 212 ? 0.122 -34.312 11.727 1 96.19 212 THR B CA 1
ATOM 4157 C 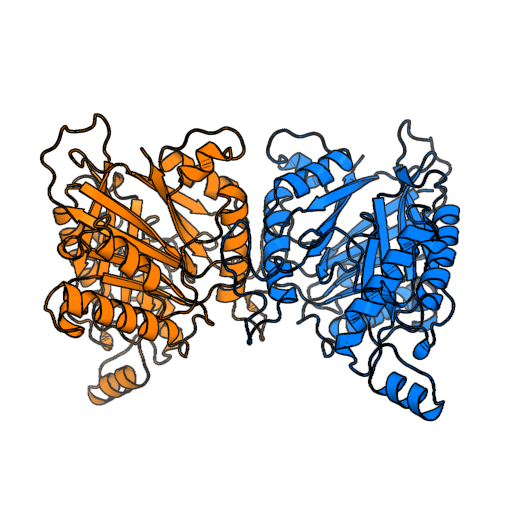C . THR B 1 212 ? -1.149 -33.5 11.477 1 96.19 212 THR B C 1
ATOM 4159 O O . THR B 1 212 ? -1.085 -32.312 11.148 1 96.19 212 THR B O 1
ATOM 4162 N N . PRO B 1 213 ? -2.275 -34.156 11.594 1 94.31 213 PRO B N 1
ATOM 4163 C CA . PRO B 1 213 ? -3.529 -33.438 11.359 1 94.31 213 PRO B CA 1
ATOM 4164 C C . PRO B 1 213 ? -3.662 -32.188 12.227 1 94.31 213 PRO B C 1
ATOM 4166 O O . PRO B 1 213 ? -4.117 -31.156 11.75 1 94.31 213 PRO B O 1
ATOM 4169 N N . ASP B 1 214 ? -3.215 -32.188 13.43 1 94.81 214 ASP B N 1
ATOM 4170 C CA . ASP B 1 214 ? -3.436 -31.109 14.398 1 94.81 214 ASP B CA 1
ATOM 4171 C C . ASP B 1 214 ? -2.514 -29.922 14.117 1 94.81 214 ASP B C 1
ATOM 4173 O O . ASP B 1 214 ? -2.766 -28.812 14.586 1 94.81 214 ASP B O 1
ATOM 4177 N N . MET B 1 215 ? -1.492 -30.125 13.359 1 95.94 215 MET B N 1
ATOM 4178 C CA . MET B 1 215 ? -0.539 -29.047 13.156 1 95.94 215 MET B CA 1
ATOM 4179 C C . MET B 1 215 ? -0.97 -28.141 12 1 95.94 215 MET B C 1
ATOM 4181 O O . MET B 1 215 ? -0.502 -27.016 11.883 1 95.94 215 MET B O 1
ATOM 4185 N N . ILE B 1 216 ? -1.801 -28.672 11.125 1 96.81 216 ILE B N 1
ATOM 4186 C CA . ILE B 1 216 ? -2.203 -27.938 9.93 1 96.81 216 ILE B CA 1
ATOM 4187 C C . ILE B 1 216 ? -2.949 -26.672 10.336 1 96.81 216 ILE B C 1
ATOM 4189 O O . ILE B 1 216 ? -3.924 -26.734 11.094 1 96.81 216 ILE B O 1
ATOM 4193 N N . ALA B 1 217 ? -2.459 -25.547 9.844 1 94.81 217 ALA B N 1
ATOM 4194 C CA . ALA B 1 217 ? -2.971 -24.203 10.102 1 94.81 217 ALA B CA 1
ATOM 4195 C C . ALA B 1 217 ? -2.723 -23.797 11.555 1 94.81 217 ALA B C 1
ATOM 4197 O O . ALA B 1 217 ? -3.281 -22.812 12.023 1 94.81 217 ALA B O 1
ATOM 4198 N N . CYS B 1 218 ? -1.935 -24.531 12.289 1 93.38 218 CYS B N 1
ATOM 4199 C CA . CYS B 1 218 ? -1.694 -24.234 13.695 1 93.38 218 CYS B CA 1
ATOM 4200 C C . CYS B 1 218 ? -0.212 -24 13.961 1 93.38 218 CYS B C 1
ATOM 4202 O O . CYS B 1 218 ? 0.172 -22.969 14.508 1 93.38 218 CYS B O 1
ATOM 4204 N N . ASP B 1 219 ? 0.565 -24.938 13.586 1 93.81 219 ASP B N 1
ATOM 4205 C CA . ASP B 1 219 ? 2.006 -24.797 13.766 1 93.81 219 ASP B CA 1
ATOM 4206 C C . ASP B 1 219 ? 2.66 -24.188 12.531 1 93.81 219 ASP B C 1
ATOM 4208 O O . ASP B 1 219 ? 3.182 -24.891 11.68 1 93.81 219 ASP B O 1
ATOM 4212 N N . MET B 1 220 ? 2.857 -22.906 12.523 1 92.94 220 MET B N 1
ATOM 4213 C CA . MET B 1 220 ? 3.285 -22.156 11.344 1 92.94 220 MET B CA 1
ATOM 4214 C C . MET B 1 220 ? 4.805 -22.188 11.203 1 92.94 220 MET B C 1
ATOM 4216 O O . MET B 1 220 ? 5.363 -21.531 10.32 1 92.94 220 MET B O 1
ATOM 4220 N N . GLU B 1 221 ? 5.453 -22.953 12.047 1 91.88 221 GLU B N 1
ATOM 4221 C CA . GLU B 1 221 ? 6.91 -23.047 11.977 1 91.88 221 GLU B CA 1
ATOM 4222 C C . GLU B 1 221 ? 7.348 -24.047 10.906 1 91.88 221 GLU B C 1
ATOM 4224 O O . GLU B 1 221 ? 8.516 -24.078 10.516 1 91.88 221 GLU B O 1
ATOM 4229 N N . VAL B 1 222 ? 6.449 -24.875 10.531 1 96 222 VAL B N 1
ATOM 4230 C CA . VAL B 1 222 ? 6.707 -25.812 9.453 1 96 222 VAL B CA 1
ATOM 4231 C C . VAL B 1 222 ? 6.109 -25.281 8.148 1 96 222 VAL B C 1
ATOM 4233 O O . VAL B 1 222 ? 4.898 -25.078 8.055 1 96 222 VAL B O 1
ATOM 4236 N N . PHE B 1 223 ? 6.941 -24.953 7.215 1 97 223 PHE B N 1
ATOM 4237 C CA . PHE B 1 223 ? 6.453 -24.328 5.996 1 97 223 PHE B CA 1
ATOM 4238 C C . PHE B 1 223 ? 7.402 -24.578 4.832 1 97 223 PHE B C 1
ATOM 4240 O O . PHE B 1 223 ? 8.492 -25.125 5.023 1 97 223 PHE B O 1
ATOM 4247 N N . SER B 1 224 ? 6.965 -24.422 3.654 1 97.56 224 SER B N 1
ATOM 4248 C CA . SER B 1 224 ? 7.789 -24.281 2.457 1 97.56 224 SER B CA 1
ATOM 4249 C C . SER B 1 224 ? 7.828 -22.844 1.973 1 97.56 224 SER B C 1
ATOM 4251 O O . SER B 1 224 ? 6.789 -22.25 1.657 1 97.56 224 SER B O 1
ATOM 4253 N N . ALA B 1 225 ? 9.047 -22.312 1.777 1 93.62 225 ALA B N 1
ATOM 4254 C CA . ALA B 1 225 ? 9.188 -20.906 1.409 1 93.62 225 ALA B CA 1
ATOM 4255 C C . ALA B 1 225 ? 8.961 -20.703 -0.086 1 93.62 225 ALA B C 1
ATOM 4257 O O . ALA B 1 225 ? 8.883 -19.578 -0.561 1 93.62 225 ALA B O 1
ATOM 4258 N N . VAL B 1 226 ? 8.773 -21.797 -0.839 1 98.31 226 VAL B N 1
ATOM 4259 C CA . VAL B 1 226 ? 8.555 -21.641 -2.273 1 98.31 226 VAL B CA 1
ATOM 4260 C C . VAL B 1 226 ? 7.094 -21.938 -2.609 1 98.31 226 VAL B C 1
ATOM 4262 O O . VAL B 1 226 ? 6.688 -21.844 -3.77 1 98.31 226 VAL B O 1
ATOM 4265 N N . ALA B 1 227 ? 6.273 -22.234 -1.605 1 98.44 227 ALA B N 1
ATOM 4266 C CA . ALA B 1 227 ? 4.855 -22.5 -1.813 1 98.44 227 ALA B CA 1
ATOM 4267 C C . ALA B 1 227 ? 4.047 -21.219 -1.859 1 98.44 227 ALA B C 1
ATOM 4269 O O . ALA B 1 227 ? 4.301 -20.281 -1.083 1 98.44 227 ALA B O 1
ATOM 4270 N N . SER B 1 228 ? 3.182 -21.109 -2.73 1 98.19 228 SER B N 1
ATOM 4271 C CA . SER B 1 228 ? 2.135 -20.094 -2.84 1 98.19 228 SER B CA 1
ATOM 4272 C C . SER B 1 228 ? 0.778 -20.734 -3.121 1 98.19 228 SER B C 1
ATOM 4274 O O . SER B 1 228 ? 0.512 -21.172 -4.242 1 98.19 228 SER B O 1
ATOM 4276 N N . THR B 1 229 ? -0.066 -20.688 -2.129 1 97.19 229 THR B N 1
ATOM 4277 C CA . THR B 1 229 ? -1.273 -21.5 -2.252 1 97.19 229 THR B CA 1
ATOM 4278 C C . THR B 1 229 ? -2.521 -20.625 -2.1 1 97.19 229 THR B C 1
ATOM 4280 O O . THR B 1 229 ? -2.51 -19.641 -1.373 1 97.19 229 THR B O 1
ATOM 4283 N N . SER B 1 230 ? -3.482 -20.969 -2.822 1 92.81 230 SER B N 1
ATOM 4284 C CA . SER B 1 230 ? -4.789 -20.328 -2.738 1 92.81 230 SER B CA 1
ATOM 4285 C C . SER B 1 230 ? -5.914 -21.344 -2.883 1 92.81 230 SER B C 1
ATOM 4287 O O . SER B 1 230 ? -5.746 -22.391 -3.531 1 92.81 230 SER B O 1
ATOM 4289 N N . ALA B 1 231 ? -7 -20.984 -2.244 1 89.94 231 ALA B N 1
ATOM 4290 C CA . ALA B 1 231 ? -8.141 -21.906 -2.283 1 89.94 231 ALA B CA 1
ATOM 4291 C C . ALA B 1 231 ? -9.383 -21.203 -2.83 1 89.94 231 ALA B C 1
ATOM 4293 O O . ALA B 1 231 ? -9.578 -20 -2.604 1 89.94 231 ALA B O 1
ATOM 4294 N N . GLY B 1 232 ? -10.109 -21.922 -3.596 1 83.06 232 GLY B N 1
ATOM 4295 C CA . GLY B 1 232 ? -11.352 -21.422 -4.168 1 83.06 232 GLY B CA 1
ATOM 4296 C C . GLY B 1 232 ? -12.469 -22.453 -4.148 1 83.06 232 GLY B C 1
ATOM 4297 O O . GLY B 1 232 ? -12.211 -23.656 -4.289 1 83.06 232 GLY B O 1
ATOM 4298 N N . GLY B 1 233 ? -13.711 -22 -4.008 1 79.06 233 GLY B N 1
ATOM 4299 C CA . GLY B 1 233 ? -14.859 -22.875 -3.885 1 79.06 233 GLY B CA 1
ATOM 4300 C C . GLY B 1 233 ? -15.258 -23.531 -5.195 1 79.06 233 GLY B C 1
ATOM 4301 O O . GLY B 1 233 ? -16.031 -24.484 -5.207 1 79.06 233 GLY B O 1
ATOM 4302 N N . GLU B 1 234 ? -14.68 -23.031 -6.285 1 75.56 234 GLU B N 1
ATOM 4303 C CA . GLU B 1 234 ? -15.047 -23.5 -7.613 1 75.56 234 GLU B CA 1
ATOM 4304 C C . GLU B 1 234 ? -14.219 -24.719 -8.016 1 75.56 234 GLU B C 1
ATOM 4306 O O . GLU B 1 234 ? -14.469 -25.328 -9.055 1 75.56 234 GLU B O 1
ATOM 4311 N N . LEU B 1 235 ? -13.273 -25.141 -7.211 1 82.12 235 LEU B N 1
ATOM 4312 C CA . LEU B 1 235 ? -12.305 -26.172 -7.578 1 82.12 235 LEU B CA 1
ATOM 4313 C C . LEU B 1 235 ? -12.594 -27.469 -6.844 1 82.12 235 LEU B C 1
ATOM 4315 O O . LEU B 1 235 ? -13.102 -27.453 -5.719 1 82.12 235 LEU B O 1
ATOM 4319 N N . THR B 1 236 ? -12.25 -28.594 -7.512 1 89.62 236 THR B N 1
ATOM 4320 C CA . THR B 1 236 ? -12.383 -29.906 -6.879 1 89.62 236 THR B CA 1
ATOM 4321 C C . THR B 1 236 ? -11.031 -30.609 -6.793 1 89.62 236 THR B C 1
ATOM 4323 O O . THR B 1 236 ? -10.875 -31.594 -6.074 1 89.62 236 THR B O 1
ATOM 4326 N N . LYS B 1 237 ? -10.117 -30.094 -7.512 1 95.12 237 LYS B N 1
ATOM 4327 C CA . LYS B 1 237 ? -8.758 -30.625 -7.547 1 95.12 237 LYS B CA 1
ATOM 4328 C C . LYS B 1 237 ? -7.738 -29.547 -7.207 1 95.12 237 LYS B C 1
ATOM 4330 O O . LYS B 1 237 ? -8.055 -28.359 -7.23 1 95.12 237 LYS B O 1
ATOM 4335 N N . CYS B 1 238 ? -6.602 -30.016 -6.824 1 96.56 238 CYS B N 1
ATOM 4336 C CA . CYS B 1 238 ? -5.484 -29.078 -6.703 1 96.56 238 CYS B CA 1
ATOM 4337 C C . CYS B 1 238 ? -4.641 -29.078 -7.973 1 96.56 238 CYS B C 1
ATOM 4339 O O . CYS B 1 238 ? -4.32 -30.125 -8.516 1 96.56 238 CYS B O 1
ATOM 4341 N N . GLU B 1 239 ? -4.391 -27.969 -8.406 1 95.75 239 GLU B N 1
ATOM 4342 C CA . GLU B 1 239 ? -3.486 -27.781 -9.539 1 95.75 239 GLU B CA 1
ATOM 4343 C C . GLU B 1 239 ? -2.158 -27.172 -9.086 1 95.75 239 GLU B C 1
ATOM 4345 O O . GLU B 1 239 ? -2.135 -26.141 -8.414 1 95.75 239 GLU B O 1
ATOM 4350 N N . VAL B 1 240 ? -1.117 -27.844 -9.453 1 98.25 240 VAL B N 1
ATOM 4351 C CA . VAL B 1 240 ? 0.224 -27.453 -9.039 1 98.25 240 VAL B CA 1
ATOM 4352 C C . VAL B 1 240 ? 1.014 -26.938 -10.242 1 98.25 240 VAL B C 1
ATOM 4354 O O . VAL B 1 240 ? 1.215 -27.672 -11.211 1 98.25 240 VAL B O 1
ATOM 4357 N N . LEU B 1 241 ? 1.385 -25.734 -10.258 1 98.69 241 LEU B N 1
ATOM 4358 C CA . LEU B 1 241 ? 2.361 -25.156 -11.172 1 98.69 241 LEU B CA 1
ATOM 4359 C C . LEU B 1 241 ? 3.711 -24.969 -10.484 1 98.69 241 LEU B C 1
ATOM 4361 O O . LEU B 1 241 ? 3.836 -24.172 -9.555 1 98.69 241 LEU B O 1
ATOM 4365 N N . LEU B 1 242 ? 4.68 -25.703 -10.93 1 98.81 242 LEU B N 1
ATOM 4366 C CA . LEU B 1 242 ? 6.004 -25.688 -10.32 1 98.81 242 LEU B CA 1
ATOM 4367 C C . LEU B 1 242 ? 7.02 -25.031 -11.242 1 98.81 242 LEU B C 1
ATOM 4369 O O . LEU B 1 242 ? 7.188 -25.438 -12.391 1 98.81 242 LEU B O 1
ATOM 4373 N N . PHE B 1 243 ? 7.652 -23.969 -10.719 1 98.88 243 PHE B N 1
ATOM 4374 C CA . PHE B 1 243 ? 8.641 -23.203 -11.477 1 98.88 243 PHE B CA 1
ATOM 4375 C C . PHE B 1 243 ? 10.023 -23.359 -10.859 1 98.88 243 PHE B C 1
ATOM 4377 O O . PHE B 1 243 ? 10.164 -23.328 -9.633 1 98.88 243 PHE B O 1
ATOM 4384 N N . GLY B 1 244 ? 10.992 -23.5 -11.648 1 98.75 244 GLY B N 1
ATOM 4385 C CA . GLY B 1 244 ? 12.391 -23.516 -11.258 1 98.75 244 GLY B CA 1
ATOM 4386 C C . GLY B 1 244 ? 13.344 -23.328 -12.43 1 98.75 244 GLY B C 1
ATOM 4387 O O . GLY B 1 244 ? 12.914 -22.953 -13.523 1 98.75 244 GLY B O 1
ATOM 4388 N N . ASN B 1 245 ? 14.594 -23.406 -12.102 1 98.25 245 ASN B N 1
ATOM 4389 C CA . ASN B 1 245 ? 15.625 -23.359 -13.133 1 98.25 245 ASN B CA 1
ATOM 4390 C C . ASN B 1 245 ? 16.219 -24.75 -13.406 1 98.25 245 ASN B C 1
ATOM 4392 O O . ASN B 1 245 ? 16.844 -25.328 -12.531 1 98.25 245 ASN B O 1
ATOM 4396 N N . ALA B 1 246 ? 15.984 -25.234 -14.562 1 96.19 246 ALA B N 1
ATOM 4397 C CA . ALA B 1 246 ? 16.438 -26.578 -14.891 1 96.19 246 ALA B CA 1
ATOM 4398 C C . ALA B 1 246 ? 17.625 -26.531 -15.859 1 96.19 246 ALA B C 1
ATOM 4400 O O . ALA B 1 246 ? 17.625 -25.75 -16.812 1 96.19 246 ALA B O 1
ATOM 4401 N N . PRO B 1 247 ? 18.531 -27.484 -15.531 1 91.62 247 PRO B N 1
ATOM 4402 C CA . PRO B 1 247 ? 19.562 -27.656 -16.547 1 91.62 247 PRO B CA 1
ATOM 4403 C C . PRO B 1 247 ? 19 -28.156 -17.875 1 91.62 247 PRO B C 1
ATOM 4405 O O . PRO B 1 247 ? 18.094 -28.984 -17.891 1 91.62 247 PRO B O 1
ATOM 4408 N N . GLY B 1 248 ? 19.312 -27.609 -18.969 1 88.25 248 GLY B N 1
ATOM 4409 C CA . GLY B 1 248 ? 18.875 -28.062 -20.266 1 88.25 248 GLY B CA 1
ATOM 4410 C C . GLY B 1 248 ? 17.719 -27.25 -20.812 1 88.25 248 GLY B C 1
ATOM 4411 O O . GLY B 1 248 ? 17.391 -27.344 -22.016 1 88.25 248 GLY B O 1
ATOM 4412 N N . ALA B 1 249 ? 17.031 -26.609 -19.859 1 93.75 249 ALA B N 1
ATOM 4413 C CA . ALA B 1 249 ? 15.992 -25.719 -20.375 1 93.75 249 ALA B CA 1
ATOM 4414 C C . ALA B 1 249 ? 16.594 -24.609 -21.234 1 93.75 249 ALA B C 1
ATOM 4416 O O . ALA B 1 249 ? 17.703 -24.141 -20.969 1 93.75 249 ALA B O 1
ATOM 4417 N N . THR B 1 250 ? 15.867 -24.219 -22.266 1 95.25 250 THR B N 1
ATOM 4418 C CA . THR B 1 250 ? 16.406 -23.25 -23.203 1 95.25 250 THR B CA 1
ATOM 4419 C C . THR B 1 250 ? 15.617 -21.938 -23.156 1 95.25 250 THR B C 1
ATOM 4421 O O . THR B 1 250 ? 15.664 -21.141 -24.094 1 95.25 250 THR B O 1
ATOM 4424 N N . SER B 1 251 ? 14.836 -21.719 -22.141 1 96.25 251 SER B N 1
ATOM 4425 C CA . SER B 1 251 ? 13.992 -20.547 -21.984 1 96.25 251 SER B CA 1
ATOM 4426 C C . SER B 1 251 ? 14.828 -19.266 -21.891 1 96.25 251 SER B C 1
ATOM 4428 O O . SER B 1 251 ? 15.969 -19.312 -21.422 1 96.25 251 SER B O 1
ATOM 4430 N N . ALA B 1 252 ? 14.281 -18.125 -22.281 1 95.81 252 ALA B N 1
ATOM 4431 C CA . ALA B 1 252 ? 14.961 -16.828 -22.219 1 95.81 252 ALA B CA 1
ATOM 4432 C C . ALA B 1 252 ? 14.844 -16.219 -20.828 1 95.81 252 ALA B C 1
ATOM 4434 O O . ALA B 1 252 ? 15.18 -15.055 -20.609 1 95.81 252 ALA B O 1
ATOM 4435 N N . PHE B 1 253 ? 14.383 -17.016 -19.859 1 98 253 PHE B N 1
ATOM 4436 C CA . PHE B 1 253 ? 14.047 -16.484 -18.547 1 98 253 PHE B CA 1
ATOM 4437 C C . PHE B 1 253 ? 14.695 -17.297 -17.438 1 98 253 PHE B C 1
ATOM 4439 O O . PHE B 1 253 ? 15.117 -18.438 -17.672 1 98 253 PHE B O 1
ATOM 4446 N N . ARG B 1 254 ? 14.805 -16.734 -16.297 1 98.38 254 ARG B N 1
ATOM 4447 C CA . ARG B 1 254 ? 15.203 -17.344 -15.031 1 98.38 254 ARG B CA 1
ATOM 4448 C C . ARG B 1 254 ? 14.273 -16.922 -13.898 1 98.38 254 ARG B C 1
ATOM 4450 O O . ARG B 1 254 ? 13.633 -15.867 -13.977 1 98.38 254 ARG B O 1
ATOM 4457 N N . ILE B 1 255 ? 14.242 -17.719 -12.922 1 98.75 255 ILE B N 1
ATOM 4458 C CA . ILE B 1 255 ? 13.383 -17.406 -11.781 1 98.75 255 ILE B CA 1
ATOM 4459 C C . ILE B 1 255 ? 14.188 -17.484 -10.484 1 98.75 255 ILE B C 1
ATOM 4461 O O . ILE B 1 255 ? 15.133 -18.281 -10.383 1 98.75 255 ILE B O 1
ATOM 4465 N N . GLY B 1 256 ? 13.922 -16.672 -9.602 1 98.75 256 GLY B N 1
ATOM 4466 C CA . GLY B 1 256 ? 14.406 -16.672 -8.227 1 98.75 256 GLY B CA 1
ATOM 4467 C C . GLY B 1 256 ? 13.336 -16.328 -7.215 1 98.75 256 GLY B C 1
ATOM 4468 O O . GLY B 1 256 ? 12.219 -15.961 -7.586 1 98.75 256 GLY B O 1
ATOM 4469 N N . HIS B 1 257 ? 13.641 -16.562 -5.891 1 98.69 257 HIS B N 1
ATOM 4470 C CA . HIS B 1 257 ? 12.648 -16.281 -4.859 1 98.69 257 HIS B CA 1
ATOM 4471 C C . HIS B 1 257 ? 13.297 -15.656 -3.625 1 98.69 257 HIS B C 1
ATOM 4473 O O . HIS B 1 257 ? 14.523 -15.562 -3.547 1 98.69 257 HIS B O 1
ATOM 4479 N N . GLY B 1 258 ? 12.508 -15.156 -2.762 1 97.94 258 GLY B N 1
ATOM 4480 C CA . GLY B 1 258 ? 12.883 -14.641 -1.453 1 97.94 258 GLY B CA 1
ATOM 4481 C C . GLY B 1 258 ? 11.734 -14.656 -0.458 1 97.94 258 GLY B C 1
ATOM 4482 O O . GLY B 1 258 ? 10.727 -15.336 -0.675 1 97.94 258 GLY B O 1
ATOM 4483 N N . VAL B 1 259 ? 11.984 -14.094 0.633 1 97.75 259 VAL B N 1
ATOM 4484 C CA . VAL B 1 259 ? 10.992 -13.961 1.692 1 97.75 259 VAL B CA 1
ATOM 4485 C C . VAL B 1 259 ? 10.898 -12.508 2.141 1 97.75 259 VAL B C 1
ATOM 4487 O O . VAL B 1 259 ? 11.922 -11.844 2.346 1 97.75 259 VAL B O 1
ATOM 4490 N N . LEU B 1 260 ? 9.68 -11.977 2.154 1 98.25 260 LEU B N 1
ATOM 4491 C CA . LEU B 1 260 ? 9.438 -10.688 2.791 1 98.25 260 LEU B CA 1
ATOM 4492 C C . LEU B 1 260 ? 9.25 -10.852 4.297 1 98.25 260 LEU B C 1
ATOM 4494 O O . LEU B 1 260 ? 8.375 -11.602 4.738 1 98.25 260 LEU B O 1
ATOM 4498 N N . LYS B 1 261 ? 10.031 -10.156 5.074 1 97.38 261 LYS B N 1
ATOM 4499 C CA . LYS B 1 261 ? 9.961 -10.281 6.527 1 97.38 261 LYS B CA 1
ATOM 4500 C C . LYS B 1 261 ? 8.68 -9.664 7.07 1 97.38 261 LYS B C 1
ATOM 4502 O O . LYS B 1 261 ? 8.195 -10.055 8.141 1 97.38 261 LYS B O 1
ATOM 4507 N N . ASP B 1 262 ? 8.219 -8.648 6.406 1 97.44 262 ASP B N 1
ATOM 4508 C CA . ASP B 1 262 ? 6.953 -8 6.719 1 97.44 262 ASP B CA 1
ATOM 4509 C C . ASP B 1 262 ? 6.422 -7.219 5.52 1 97.44 262 ASP B C 1
ATOM 4511 O O . ASP B 1 262 ? 6.988 -7.293 4.426 1 97.44 262 ASP B O 1
ATOM 4515 N N . ALA B 1 263 ? 5.355 -6.484 5.703 1 97.81 263 ALA B N 1
ATOM 4516 C CA . ALA B 1 263 ? 4.602 -5.879 4.609 1 97.81 263 ALA B CA 1
ATOM 4517 C C . ALA B 1 263 ? 5.375 -4.723 3.982 1 97.81 263 ALA B C 1
ATOM 4519 O O . ALA B 1 263 ? 5.008 -4.23 2.914 1 97.81 263 ALA B O 1
ATOM 4520 N N . ILE B 1 264 ? 6.469 -4.234 4.574 1 98.12 264 ILE B N 1
ATOM 4521 C CA . ILE B 1 264 ? 7.191 -3.088 4.035 1 98.12 264 ILE B CA 1
ATOM 4522 C C . ILE B 1 264 ? 8.648 -3.467 3.789 1 98.12 264 ILE B C 1
ATOM 4524 O O . ILE B 1 264 ? 9.539 -2.611 3.834 1 98.12 264 ILE B O 1
ATOM 4528 N N . ASP B 1 265 ? 8.969 -4.723 3.555 1 97.62 265 ASP B N 1
ATOM 4529 C CA . ASP B 1 265 ? 10.328 -5.254 3.445 1 97.62 265 ASP B CA 1
ATOM 4530 C C . ASP B 1 265 ? 10.875 -5.074 2.031 1 97.62 265 ASP B C 1
ATOM 4532 O O . ASP B 1 265 ? 10.953 -6.035 1.264 1 97.62 265 ASP B O 1
ATOM 4536 N N . VAL B 1 266 ? 11.422 -3.924 1.756 1 96.94 266 VAL B N 1
ATOM 4537 C CA . VAL B 1 266 ? 12 -3.586 0.459 1 96.94 266 VAL B CA 1
ATOM 4538 C C . VAL B 1 266 ? 13.25 -4.422 0.216 1 96.94 266 VAL B C 1
ATOM 4540 O O . VAL B 1 266 ? 13.531 -4.816 -0.918 1 96.94 266 VAL B O 1
ATOM 4543 N N . ALA B 1 267 ? 14.016 -4.637 1.232 1 96.38 267 ALA B N 1
ATOM 4544 C CA . ALA B 1 267 ? 15.227 -5.449 1.1 1 96.38 267 ALA B CA 1
ATOM 4545 C C . ALA B 1 267 ? 14.898 -6.852 0.605 1 96.38 267 ALA B C 1
ATOM 4547 O O . ALA B 1 267 ? 15.617 -7.41 -0.226 1 96.38 267 ALA B O 1
ATOM 4548 N N . GLY B 1 268 ? 13.797 -7.445 1.113 1 97.75 268 GLY B N 1
ATOM 4549 C CA . GLY B 1 268 ? 13.367 -8.758 0.665 1 97.75 268 GLY B CA 1
ATOM 4550 C C . GLY B 1 268 ? 12.992 -8.797 -0.804 1 97.75 268 GLY B C 1
ATOM 4551 O O . GLY B 1 268 ? 13.266 -9.773 -1.497 1 97.75 268 GLY B O 1
ATOM 4552 N N . VAL B 1 269 ? 12.312 -7.73 -1.271 1 98.56 269 VAL B N 1
ATOM 4553 C CA . VAL B 1 269 ? 11.969 -7.629 -2.686 1 98.56 269 VAL B CA 1
ATOM 4554 C C . VAL B 1 269 ? 13.242 -7.656 -3.527 1 98.56 269 VAL B C 1
ATOM 4556 O O . VAL B 1 269 ? 13.336 -8.406 -4.5 1 98.56 269 VAL B O 1
ATOM 4559 N N . LYS B 1 270 ? 14.203 -6.859 -3.166 1 97.81 270 LYS B N 1
ATOM 4560 C CA . LYS B 1 270 ? 15.461 -6.762 -3.904 1 97.81 270 LYS B CA 1
ATOM 4561 C C . LYS B 1 270 ? 16.219 -8.094 -3.893 1 97.81 270 LYS B C 1
ATOM 4563 O O . LYS B 1 270 ? 16.797 -8.484 -4.902 1 97.81 270 LYS B O 1
ATOM 4568 N N . GLU B 1 271 ? 16.188 -8.758 -2.777 1 97.94 271 GLU B N 1
ATOM 4569 C CA . GLU B 1 271 ? 16.844 -10.055 -2.672 1 97.94 271 GLU B CA 1
ATOM 4570 C C . GLU B 1 271 ? 16.234 -11.062 -3.639 1 97.94 271 GLU B C 1
ATOM 4572 O O . GLU B 1 271 ? 16.938 -11.859 -4.258 1 97.94 271 GLU B O 1
ATOM 4577 N N . ALA B 1 272 ? 14.93 -11.062 -3.736 1 98.5 272 ALA B N 1
ATOM 4578 C CA . ALA B 1 272 ? 14.25 -11.961 -4.664 1 98.5 272 ALA B CA 1
ATOM 4579 C C . ALA B 1 272 ? 14.672 -11.688 -6.105 1 98.5 272 ALA B C 1
ATOM 4581 O O . ALA B 1 272 ? 14.875 -12.617 -6.887 1 98.5 272 ALA B O 1
ATOM 4582 N N . LEU B 1 273 ? 14.789 -10.398 -6.438 1 98.56 273 LEU B N 1
ATOM 4583 C CA . LEU B 1 273 ? 15.195 -10.016 -7.785 1 98.56 273 LEU B CA 1
ATOM 4584 C C . LEU B 1 273 ? 16.625 -10.461 -8.07 1 98.56 273 LEU B C 1
ATOM 4586 O O . LEU B 1 273 ? 16.922 -10.961 -9.156 1 98.56 273 LEU B O 1
ATOM 4590 N N . ARG B 1 274 ? 17.516 -10.289 -7.102 1 98.25 274 ARG B N 1
ATOM 4591 C CA . ARG B 1 274 ? 18.891 -10.742 -7.258 1 98.25 274 ARG B CA 1
ATOM 4592 C C . ARG B 1 274 ? 18.953 -12.266 -7.363 1 98.25 274 ARG B C 1
ATOM 4594 O O . ARG B 1 274 ? 19.75 -12.797 -8.148 1 98.25 274 ARG B O 1
ATOM 4601 N N . SER B 1 275 ? 18.125 -12.898 -6.531 1 98.12 275 SER B N 1
ATOM 4602 C CA . SER B 1 275 ? 18.047 -14.352 -6.605 1 98.12 275 SER B CA 1
ATOM 4603 C C . SER B 1 275 ? 17.656 -14.812 -8.008 1 98.12 275 SER B C 1
ATOM 4605 O O . SER B 1 275 ? 18.109 -15.867 -8.469 1 98.12 275 SER B O 1
ATOM 4607 N N . ALA B 1 276 ? 16.875 -14.031 -8.711 1 98.31 276 ALA B N 1
ATOM 4608 C CA . ALA B 1 276 ? 16.391 -14.375 -10.055 1 98.31 276 ALA B CA 1
ATOM 4609 C C . ALA B 1 276 ? 17.484 -14.109 -11.102 1 98.31 276 ALA B C 1
ATOM 4611 O O . ALA B 1 276 ? 17.344 -14.531 -12.25 1 98.31 276 ALA B O 1
ATOM 4612 N N . GLY B 1 277 ? 18.484 -13.359 -10.703 1 97.12 277 GLY B N 1
ATOM 4613 C CA . GLY B 1 277 ? 19.609 -13.188 -11.617 1 97.12 277 GLY B CA 1
ATOM 4614 C C . GLY B 1 277 ? 19.828 -11.742 -12.023 1 97.12 277 GLY B C 1
ATOM 4615 O O . GLY B 1 277 ? 20.688 -11.453 -12.859 1 97.12 277 GLY B O 1
ATOM 4616 N N . LEU B 1 278 ? 19.062 -10.836 -11.461 1 96.94 278 LEU B N 1
ATOM 4617 C CA . LEU B 1 278 ? 19.266 -9.422 -11.773 1 96.94 278 LEU B CA 1
ATOM 4618 C C . LEU B 1 278 ? 20.406 -8.852 -10.945 1 96.94 278 LEU B C 1
ATOM 4620 O O . LEU B 1 278 ? 20.469 -9.062 -9.727 1 96.94 278 LEU B O 1
ATOM 4624 N N . SER B 1 279 ? 21.297 -8.141 -11.617 1 94.88 279 SER B N 1
ATOM 4625 C CA . SER B 1 279 ? 22.391 -7.48 -10.93 1 94.88 279 SER B CA 1
ATOM 4626 C C . SER B 1 279 ? 22.203 -5.965 -10.906 1 94.88 279 SER B C 1
ATOM 4628 O O . SER B 1 279 ? 22.156 -5.324 -11.953 1 94.88 279 SER B O 1
ATOM 4630 N N . PHE B 1 280 ? 22.047 -5.402 -9.664 1 93.88 280 PHE B N 1
ATOM 4631 C CA . PHE B 1 280 ? 21.891 -3.961 -9.523 1 93.88 280 PHE B CA 1
ATOM 4632 C C . PHE B 1 280 ? 22.359 -3.496 -8.148 1 93.88 280 PHE B C 1
ATOM 4634 O O . PHE B 1 280 ? 22.422 -4.293 -7.215 1 93.88 280 PHE B O 1
ATOM 4641 N N . HIS B 1 281 ? 22.719 -2.219 -8.102 1 89 281 HIS B N 1
ATOM 4642 C CA . HIS B 1 281 ? 23.031 -1.551 -6.848 1 89 281 HIS B CA 1
ATOM 4643 C C . HIS B 1 281 ? 21.906 -0.617 -6.418 1 89 281 HIS B C 1
ATOM 4645 O O . HIS B 1 281 ? 21.406 0.175 -7.223 1 89 281 HIS B O 1
ATOM 4651 N N . GLY B 1 282 ? 21.516 -0.746 -5.148 1 87.62 282 GLY B N 1
ATOM 4652 C CA . GLY B 1 282 ? 20.391 0.063 -4.699 1 87.62 282 GLY B CA 1
ATOM 4653 C C . GLY B 1 282 ? 19.062 -0.394 -5.266 1 87.62 282 GLY B C 1
ATOM 4654 O O . GLY B 1 282 ? 18.578 -1.479 -4.938 1 87.62 282 GLY B O 1
ATOM 4655 N N . THR B 1 283 ? 18.562 0.469 -6.234 1 89.69 283 THR B N 1
ATOM 4656 C CA . THR B 1 283 ? 17.328 0.141 -6.934 1 89.69 283 THR B CA 1
ATOM 4657 C C . THR B 1 283 ? 17.594 -0.144 -8.406 1 89.69 283 THR B C 1
ATOM 4659 O O . THR B 1 283 ? 18.531 0.404 -8.992 1 89.69 283 THR B O 1
ATOM 4662 N N . PRO B 1 284 ? 16.797 -1.087 -8.961 1 94.44 284 PRO B N 1
ATOM 4663 C CA . PRO B 1 284 ? 16.984 -1.338 -10.391 1 94.44 284 PRO B CA 1
ATOM 4664 C C . PRO B 1 284 ? 16.812 -0.078 -11.242 1 94.44 284 PRO B C 1
ATOM 4666 O O . PRO B 1 284 ? 15.93 0.737 -10.969 1 94.44 284 PRO B O 1
ATOM 4669 N N . SER B 1 285 ? 17.734 0.049 -12.211 1 93.5 285 SER B N 1
ATOM 4670 C CA . SER B 1 285 ? 17.547 1.095 -13.211 1 93.5 285 SER B CA 1
ATOM 4671 C C . SER B 1 285 ? 16.312 0.821 -14.07 1 93.5 285 SER B C 1
ATOM 4673 O O . SER B 1 285 ? 15.719 -0.252 -13.984 1 93.5 285 SER B O 1
ATOM 4675 N N . GLU B 1 286 ? 15.953 1.759 -14.852 1 90.62 286 GLU B N 1
ATOM 4676 C CA . GLU B 1 286 ? 14.828 1.569 -15.758 1 90.62 286 GLU B CA 1
ATOM 4677 C C . GLU B 1 286 ? 15.062 0.385 -16.688 1 90.62 286 GLU B C 1
ATOM 4679 O O . GLU B 1 286 ? 14.156 -0.411 -16.938 1 90.62 286 GLU B O 1
ATOM 4684 N N . GLU B 1 287 ? 16.25 0.282 -17.203 1 93.06 287 GLU B N 1
ATOM 4685 C CA . GLU B 1 287 ? 16.609 -0.819 -18.094 1 93.06 287 GLU B CA 1
ATOM 4686 C C . GLU B 1 287 ? 16.516 -2.16 -17.359 1 93.06 287 GLU B C 1
ATOM 4688 O O . GLU B 1 287 ? 16 -3.135 -17.922 1 93.06 287 GLU B O 1
ATOM 4693 N N . GLN B 1 288 ? 17 -2.162 -16.188 1 94.69 288 GLN B N 1
ATOM 4694 C CA . GLN B 1 288 ? 16.969 -3.385 -15.391 1 94.69 288 GLN B CA 1
ATOM 4695 C C . GLN B 1 288 ? 15.547 -3.766 -15.023 1 94.69 288 GLN B C 1
ATOM 4697 O O . GLN B 1 288 ? 15.195 -4.949 -14.992 1 94.69 288 GLN B O 1
ATOM 4702 N N . ALA B 1 289 ? 14.766 -2.752 -14.734 1 93.94 289 ALA B N 1
ATOM 4703 C CA . ALA B 1 289 ? 13.359 -2.988 -14.398 1 93.94 289 ALA B CA 1
ATOM 4704 C C . ALA B 1 289 ? 12.625 -3.641 -15.57 1 93.94 289 ALA B C 1
ATOM 4706 O O . ALA B 1 289 ? 11.727 -4.457 -15.367 1 93.94 289 ALA B O 1
ATOM 4707 N N . HIS B 1 290 ? 13.039 -3.334 -16.766 1 94.44 290 HIS B N 1
ATOM 4708 C CA . HIS B 1 290 ? 12.406 -3.898 -17.953 1 94.44 290 HIS B CA 1
ATOM 4709 C C . HIS B 1 290 ? 12.727 -5.383 -18.094 1 94.44 290 HIS B C 1
ATOM 4711 O O . HIS B 1 290 ? 12.078 -6.094 -18.875 1 94.44 290 HIS B O 1
ATOM 4717 N N . GLU B 1 291 ? 13.766 -5.836 -17.406 1 97.5 291 GLU B N 1
ATOM 4718 C CA . GLU B 1 291 ? 14.141 -7.246 -17.438 1 97.5 291 GLU B CA 1
ATOM 4719 C C . GLU B 1 291 ? 13.273 -8.07 -16.5 1 97.5 291 GLU B C 1
ATOM 4721 O O . GLU B 1 291 ? 13.273 -9.305 -16.562 1 97.5 291 GLU B O 1
ATOM 4726 N N . ILE B 1 292 ? 12.547 -7.422 -15.586 1 98.5 292 ILE B N 1
ATOM 4727 C CA . ILE B 1 292 ? 11.633 -8.109 -14.68 1 98.5 292 ILE B CA 1
ATOM 4728 C C . ILE B 1 292 ? 10.32 -8.414 -15.398 1 98.5 292 ILE B C 1
ATOM 4730 O O . ILE B 1 292 ? 9.57 -7.504 -15.75 1 98.5 292 ILE B O 1
ATOM 4734 N N . VAL B 1 293 ? 9.984 -9.664 -15.57 1 98.06 293 VAL B N 1
ATOM 4735 C CA . VAL B 1 293 ? 8.875 -10.016 -16.453 1 98.06 293 VAL B CA 1
ATOM 4736 C C . VAL B 1 293 ? 7.645 -10.359 -15.617 1 98.06 293 VAL B C 1
ATOM 4738 O O . VAL B 1 293 ? 6.512 -10.117 -16.047 1 98.06 293 VAL B O 1
ATOM 4741 N N . ALA B 1 294 ? 7.84 -10.914 -14.438 1 98.56 294 ALA B N 1
ATOM 4742 C CA . ALA B 1 294 ? 6.719 -11.266 -13.57 1 98.56 294 ALA B CA 1
ATOM 4743 C C . ALA B 1 294 ? 7.164 -11.336 -12.109 1 98.56 294 ALA B C 1
ATOM 4745 O O . ALA B 1 294 ? 8.297 -11.719 -11.82 1 98.56 294 ALA B O 1
ATOM 4746 N N . VAL B 1 295 ? 6.328 -10.906 -11.234 1 98.81 295 VAL B N 1
ATOM 4747 C CA . VAL B 1 295 ? 6.535 -11.031 -9.797 1 98.81 295 VAL B CA 1
ATOM 4748 C C . VAL B 1 295 ? 5.305 -11.672 -9.156 1 98.81 295 VAL B C 1
ATOM 4750 O O . VAL B 1 295 ? 4.172 -11.289 -9.461 1 98.81 295 VAL B O 1
ATOM 4753 N N . PHE B 1 296 ? 5.504 -12.672 -8.336 1 98.75 296 PHE B N 1
ATOM 4754 C CA . PHE B 1 296 ? 4.48 -13.375 -7.57 1 98.75 296 PHE B CA 1
ATOM 4755 C C . PHE B 1 296 ? 4.75 -13.258 -6.074 1 98.75 296 PHE B C 1
ATOM 4757 O O . PHE B 1 296 ? 5.848 -13.578 -5.609 1 98.75 296 PHE B O 1
ATOM 4764 N N . ALA B 1 297 ? 3.773 -12.828 -5.367 1 98.5 297 ALA B N 1
ATOM 4765 C CA . ALA B 1 297 ? 3.984 -12.664 -3.932 1 98.5 297 ALA B CA 1
ATOM 4766 C C . ALA B 1 297 ? 2.705 -12.953 -3.154 1 98.5 297 ALA B C 1
ATOM 4768 O O . ALA B 1 297 ? 1.62 -13.031 -3.734 1 98.5 297 ALA B O 1
ATOM 4769 N N . LYS B 1 298 ? 2.881 -13.219 -1.93 1 97.5 298 LYS B N 1
ATOM 4770 C CA . LYS B 1 298 ? 1.785 -13.219 -0.966 1 97.5 298 LYS B CA 1
ATOM 4771 C C . LYS B 1 298 ? 1.865 -12.008 -0.041 1 97.5 298 LYS B C 1
ATOM 4773 O O . LYS B 1 298 ? 2.902 -11.352 0.037 1 97.5 298 LYS B O 1
ATOM 4778 N N . ALA B 1 299 ? 0.779 -11.719 0.514 1 96.31 299 ALA B N 1
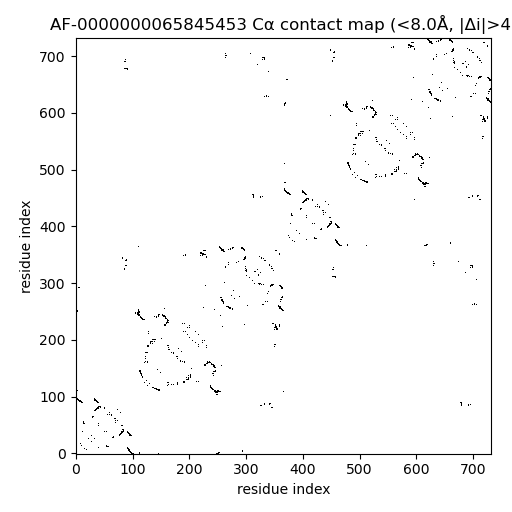ATOM 4779 C CA . ALA B 1 299 ? 0.71 -10.641 1.498 1 96.31 299 ALA B CA 1
ATOM 4780 C C . ALA B 1 299 ? -0.057 -11.086 2.74 1 96.31 299 ALA B C 1
ATOM 4782 O O . ALA B 1 299 ? -1.064 -11.789 2.639 1 96.31 299 ALA B O 1
ATOM 4783 N N . GLU B 1 300 ? 0.416 -10.625 3.852 1 93.69 300 GLU B N 1
ATOM 4784 C CA . GLU B 1 300 ? -0.194 -10.977 5.133 1 93.69 300 GLU B CA 1
ATOM 4785 C C . GLU B 1 300 ? -0.209 -9.781 6.082 1 93.69 300 GLU B C 1
ATOM 4787 O O . GLU B 1 300 ? 0.588 -8.852 5.934 1 93.69 300 GLU B O 1
ATOM 4792 N N . ALA B 1 301 ? -1.225 -9.812 7 1 95 301 ALA B N 1
ATOM 4793 C CA . ALA B 1 301 ? -1.246 -8.812 8.062 1 95 301 ALA B CA 1
ATOM 4794 C C . ALA B 1 301 ? -0.112 -9.039 9.055 1 95 301 ALA B C 1
ATOM 4796 O O . ALA B 1 301 ? 0.31 -10.172 9.273 1 95 301 ALA B O 1
ATOM 4797 N N . PRO B 1 302 ? 0.369 -7.918 9.641 1 95.38 302 PRO B N 1
ATOM 4798 C CA . PRO B 1 302 ? 1.372 -8.109 10.688 1 95.38 302 PRO B CA 1
ATOM 4799 C C . PRO B 1 302 ? 0.853 -8.945 11.859 1 95.38 302 PRO B C 1
ATOM 4801 O O . PRO B 1 302 ? -0.312 -8.812 12.242 1 95.38 302 PRO B O 1
ATOM 4804 N N . VAL B 1 303 ? 1.767 -9.742 12.445 1 93.62 303 VAL B N 1
ATOM 4805 C CA . VAL B 1 303 ? 1.437 -10.602 13.578 1 93.62 303 VAL B CA 1
ATOM 4806 C C . VAL B 1 303 ? 0.928 -9.75 14.734 1 93.62 303 VAL B C 1
ATOM 4808 O O . VAL B 1 303 ? 1.539 -8.734 15.086 1 93.62 303 VAL B O 1
ATOM 4811 N N . ASN B 1 304 ? -0.26 -10.102 15.266 1 94.06 304 ASN B N 1
ATOM 4812 C CA . ASN B 1 304 ? -0.888 -9.445 16.406 1 94.06 304 ASN B CA 1
ATOM 4813 C C . ASN B 1 304 ? -1.193 -7.977 16.094 1 94.06 304 ASN B C 1
ATOM 4815 O O . ASN B 1 304 ? -1.303 -7.16 17.016 1 94.06 304 ASN B O 1
ATOM 4819 N N . GLY B 1 305 ? -1.114 -7.609 14.891 1 95.88 305 GLY B N 1
ATOM 4820 C CA . GLY B 1 305 ? -1.493 -6.266 14.477 1 95.88 305 GLY B CA 1
ATOM 4821 C C . GLY B 1 305 ? -0.386 -5.25 14.68 1 95.88 305 GLY B C 1
ATOM 4822 O O . GLY B 1 305 ? -0.649 -4.047 14.758 1 95.88 305 GLY B O 1
ATOM 4823 N N . ARG B 1 306 ? 0.806 -5.668 14.805 1 97.25 306 ARG B N 1
ATOM 4824 C CA . ARG B 1 306 ? 1.905 -4.738 15.047 1 97.25 306 ARG B CA 1
ATOM 4825 C C . ARG B 1 306 ? 2.975 -4.859 13.969 1 97.25 306 ARG B C 1
ATOM 4827 O O . ARG B 1 306 ? 3.434 -5.961 13.664 1 97.25 306 ARG B O 1
ATOM 4834 N N . LEU B 1 307 ? 3.316 -3.797 13.352 1 97.75 307 LEU B N 1
ATOM 4835 C CA . LEU B 1 307 ? 4.379 -3.701 12.359 1 97.75 307 LEU B CA 1
ATOM 4836 C C . LEU B 1 307 ? 5.531 -2.842 12.875 1 97.75 307 LEU B C 1
ATOM 4838 O O . LEU B 1 307 ? 5.367 -1.636 13.07 1 97.75 307 LEU B O 1
ATOM 4842 N N . ARG B 1 308 ? 6.723 -3.445 13.102 1 96.06 308 ARG B N 1
ATOM 4843 C CA . ARG B 1 308 ? 7.926 -2.791 13.602 1 96.06 308 ARG B CA 1
ATOM 4844 C C . ARG B 1 308 ? 7.621 -1.983 14.859 1 96.06 308 ARG B C 1
ATOM 4846 O O . ARG B 1 308 ? 8.039 -0.829 14.977 1 96.06 308 ARG B O 1
ATOM 4853 N N . GLY B 1 309 ? 6.812 -2.516 15.68 1 95.81 309 GLY B N 1
ATOM 4854 C CA . GLY B 1 309 ? 6.539 -1.957 16.984 1 95.81 309 GLY B CA 1
ATOM 4855 C C . GLY B 1 309 ? 5.328 -1.047 17.016 1 95.81 309 GLY B C 1
ATOM 4856 O O . GLY B 1 309 ? 4.902 -0.596 18.078 1 95.81 309 GLY B O 1
ATOM 4857 N N . ARG B 1 310 ? 4.73 -0.777 15.859 1 97.88 310 ARG B N 1
ATOM 4858 C CA . ARG B 1 310 ? 3.59 0.131 15.766 1 97.88 310 ARG B CA 1
ATOM 4859 C C . ARG B 1 310 ? 2.291 -0.641 15.555 1 97.88 310 ARG B C 1
ATOM 4861 O O . ARG B 1 310 ? 2.26 -1.626 14.82 1 97.88 310 ARG B O 1
ATOM 4868 N N . ARG B 1 311 ? 1.274 -0.16 16.125 1 97.75 311 ARG B N 1
ATOM 4869 C CA . ARG B 1 311 ? -0.062 -0.709 15.914 1 97.75 311 ARG B CA 1
ATOM 4870 C C . ARG B 1 311 ? -0.564 -0.42 14.508 1 97.75 311 ARG B C 1
ATOM 4872 O O . ARG B 1 311 ? -0.362 0.677 13.984 1 97.75 311 ARG B O 1
ATOM 4879 N N . THR B 1 312 ? -1.146 -1.422 13.875 1 97.44 312 THR B N 1
ATOM 4880 C CA . THR B 1 312 ? -1.891 -1.224 12.641 1 97.44 312 THR B CA 1
ATOM 4881 C C . THR B 1 312 ? -3.365 -1.566 12.836 1 97.44 312 THR B C 1
ATOM 4883 O O . THR B 1 312 ? -3.742 -2.154 13.852 1 97.44 312 THR B O 1
ATOM 4886 N N . THR B 1 313 ? -4.105 -1.224 11.875 1 97.44 313 THR B N 1
ATOM 4887 C CA . THR B 1 313 ? -5.535 -1.458 12.039 1 97.44 313 THR B CA 1
ATOM 4888 C C . THR B 1 313 ? -6.02 -2.537 11.07 1 97.44 313 THR B C 1
ATOM 4890 O O . THR B 1 313 ? -7.227 -2.756 10.938 1 97.44 313 THR B O 1
ATOM 4893 N N . MET B 1 314 ? -5.184 -3.242 10.414 1 96 314 MET B N 1
ATOM 4894 C CA . MET B 1 314 ? -5.539 -4.211 9.383 1 96 314 MET B CA 1
ATOM 4895 C C . MET B 1 314 ? -6.5 -5.262 9.93 1 96 314 MET B C 1
ATOM 4897 O O . MET B 1 314 ? -7.5 -5.586 9.289 1 96 314 MET B O 1
ATOM 4901 N N . LEU B 1 315 ? -6.266 -5.75 11.07 1 95.06 315 LEU B N 1
ATOM 4902 C CA . LEU B 1 315 ? -7 -6.891 11.602 1 95.06 315 LEU B CA 1
ATOM 4903 C C . LEU B 1 315 ? -8.289 -6.438 12.281 1 95.06 315 LEU B C 1
ATOM 4905 O O . LEU B 1 315 ? -9.188 -7.246 12.523 1 95.06 315 LEU B O 1
ATOM 4909 N N . SER B 1 316 ? -8.336 -5.129 12.57 1 93.5 316 SER B N 1
ATOM 4910 C CA . SER B 1 316 ? -9.484 -4.652 13.336 1 93.5 316 SER B CA 1
ATOM 4911 C C . SER B 1 316 ? -10.422 -3.82 12.461 1 93.5 316 SER B C 1
ATOM 4913 O O . SER B 1 316 ? -11.516 -3.451 12.891 1 93.5 316 SER B O 1
ATOM 4915 N N . ASP B 1 317 ? -10.016 -3.564 11.289 1 93.38 317 ASP B N 1
ATOM 4916 C CA . ASP B 1 317 ? -10.867 -2.77 10.406 1 93.38 317 ASP B CA 1
ATOM 4917 C C . ASP B 1 317 ? -12.109 -3.551 9.992 1 93.38 317 ASP B C 1
ATOM 4919 O O . ASP B 1 317 ? -12.008 -4.668 9.484 1 93.38 317 ASP B O 1
ATOM 4923 N N . ALA B 1 318 ? -13.211 -2.971 10.156 1 90.5 318 ALA B N 1
ATOM 4924 C CA . ALA B 1 318 ? -14.469 -3.648 9.844 1 90.5 318 ALA B CA 1
ATOM 4925 C C . ALA B 1 318 ? -14.898 -3.369 8.406 1 90.5 318 ALA B C 1
ATOM 4927 O O . ALA B 1 318 ? -15.719 -4.094 7.84 1 90.5 318 ALA B O 1
ATOM 4928 N N . ASP B 1 319 ? -14.398 -2.322 7.82 1 91.94 319 ASP B N 1
ATOM 4929 C CA . ASP B 1 319 ? -14.797 -1.912 6.477 1 91.94 319 ASP B CA 1
ATOM 4930 C C . ASP B 1 319 ? -13.992 -2.656 5.414 1 91.94 319 ASP B C 1
ATOM 4932 O O . ASP B 1 319 ? -14.523 -3.006 4.355 1 91.94 319 ASP B O 1
ATOM 4936 N N . ILE B 1 320 ? -12.766 -2.799 5.621 1 93.88 320 ILE B N 1
ATOM 4937 C CA . ILE B 1 320 ? -11.852 -3.4 4.656 1 93.88 320 ILE B CA 1
ATOM 4938 C C . ILE B 1 320 ? -11.219 -4.656 5.258 1 93.88 320 ILE B C 1
ATOM 4940 O O . ILE B 1 320 ? -10.586 -4.594 6.312 1 93.88 320 ILE B O 1
ATOM 4944 N N . HIS B 1 321 ? -11.414 -5.77 4.598 1 92 321 HIS B N 1
ATOM 4945 C CA . HIS B 1 321 ? -10.812 -7.023 5.047 1 92 321 HIS B CA 1
ATOM 4946 C C . HIS B 1 321 ? -9.297 -6.926 5.078 1 92 321 HIS B C 1
ATOM 4948 O O . HIS B 1 321 ? -8.688 -6.277 4.223 1 92 321 HIS B O 1
ATOM 4954 N N . TYR B 1 322 ? -8.633 -7.648 6.012 1 93.56 322 TYR B N 1
ATOM 4955 C CA . TYR B 1 322 ? -7.199 -7.488 6.242 1 93.56 322 TYR B CA 1
ATOM 4956 C C . TYR B 1 322 ? -6.398 -7.887 5.008 1 93.56 322 TYR B C 1
ATOM 4958 O O . TYR B 1 322 ? -5.348 -7.309 4.73 1 93.56 322 TYR B O 1
ATOM 4966 N N . GLU B 1 323 ? -6.883 -8.812 4.211 1 92.75 323 GLU B N 1
ATOM 4967 C CA . GLU B 1 323 ? -6.176 -9.25 3.006 1 92.75 323 GLU B CA 1
ATOM 4968 C C . GLU B 1 323 ? -6.082 -8.117 1.986 1 92.75 323 GLU B C 1
ATOM 4970 O O . GLU B 1 323 ? -5.082 -7.992 1.279 1 92.75 323 GLU B O 1
ATOM 4975 N N . ARG B 1 324 ? -7.156 -7.359 1.935 1 95.75 324 ARG B N 1
ATOM 4976 C CA . ARG B 1 324 ? -7.164 -6.25 0.987 1 95.75 324 ARG B CA 1
ATOM 4977 C C . ARG B 1 324 ? -6.199 -5.152 1.418 1 95.75 324 ARG B C 1
ATOM 4979 O O . ARG B 1 324 ? -5.5 -4.57 0.585 1 95.75 324 ARG B O 1
ATOM 4986 N N . HIS B 1 325 ? -6.086 -4.91 2.762 1 97.12 325 HIS B N 1
ATOM 4987 C CA . HIS B 1 325 ? -5.074 -4.004 3.293 1 97.12 325 HIS B CA 1
ATOM 4988 C C . HIS B 1 325 ? -3.67 -4.473 2.934 1 97.12 325 HIS B C 1
ATOM 4990 O O . HIS B 1 325 ? -2.848 -3.68 2.465 1 97.12 325 HIS B O 1
ATOM 4996 N N . ALA B 1 326 ? -3.504 -5.738 3.143 1 97.12 326 ALA B N 1
ATOM 4997 C CA . ALA B 1 326 ? -2.172 -6.316 2.969 1 97.12 326 ALA B CA 1
ATOM 4998 C C . ALA B 1 326 ? -1.755 -6.301 1.501 1 97.12 326 ALA B C 1
ATOM 5000 O O . ALA B 1 326 ? -0.618 -5.949 1.177 1 97.12 326 ALA B O 1
ATOM 5001 N N . ARG B 1 327 ? -2.637 -6.609 0.622 1 97.44 327 ARG B N 1
ATOM 5002 C CA . ARG B 1 327 ? -2.336 -6.605 -0.806 1 97.44 327 ARG B CA 1
ATOM 5003 C C . ARG B 1 327 ? -2.025 -5.195 -1.298 1 97.44 327 ARG B C 1
ATOM 5005 O O . ARG B 1 327 ? -1.103 -5 -2.092 1 97.44 327 ARG B O 1
ATOM 5012 N N . ALA B 1 328 ? -2.762 -4.242 -0.794 1 98.12 328 ALA B N 1
ATOM 5013 C CA . ALA B 1 328 ? -2.514 -2.855 -1.18 1 98.12 328 ALA B CA 1
ATOM 5014 C C . ALA B 1 328 ? -1.12 -2.408 -0.75 1 98.12 328 ALA B C 1
ATOM 5016 O O . ALA B 1 328 ? -0.396 -1.779 -1.525 1 98.12 328 ALA B O 1
ATOM 5017 N N . ALA B 1 329 ? -0.764 -2.807 0.419 1 98.38 329 ALA B N 1
ATOM 5018 C CA . ALA B 1 329 ? 0.511 -2.375 0.987 1 98.38 329 ALA B CA 1
ATOM 5019 C C . ALA B 1 329 ? 1.682 -3.078 0.306 1 98.38 329 ALA B C 1
ATOM 5021 O O . ALA B 1 329 ? 2.576 -2.426 -0.236 1 98.38 329 ALA B O 1
ATOM 5022 N N . VAL B 1 330 ? 1.635 -4.375 0.266 1 98.69 330 VAL B N 1
ATOM 5023 C CA . VAL B 1 330 ? 2.736 -5.16 -0.276 1 98.69 330 VAL B CA 1
ATOM 5024 C C . VAL B 1 330 ? 2.875 -4.895 -1.773 1 98.69 330 VAL B C 1
ATOM 5026 O O . VAL B 1 330 ? 3.99 -4.766 -2.285 1 98.69 330 VAL B O 1
ATOM 5029 N N . GLY B 1 331 ? 1.733 -4.781 -2.436 1 98.62 331 GLY B N 1
ATOM 5030 C CA . GLY B 1 331 ? 1.771 -4.453 -3.852 1 98.62 331 GLY B CA 1
ATOM 5031 C C . GLY B 1 331 ? 2.488 -3.146 -4.141 1 98.62 331 GLY B C 1
ATOM 5032 O O . GLY B 1 331 ? 3.281 -3.064 -5.082 1 98.62 331 GLY B O 1
ATOM 5033 N N . ALA B 1 332 ? 2.229 -2.145 -3.316 1 98.75 332 ALA B N 1
ATOM 5034 C CA . ALA B 1 332 ? 2.857 -0.84 -3.51 1 98.75 332 ALA B CA 1
ATOM 5035 C C . ALA B 1 332 ? 4.363 -0.916 -3.268 1 98.75 332 ALA B C 1
ATOM 5037 O O . ALA B 1 332 ? 5.148 -0.315 -4.004 1 98.75 332 ALA B O 1
ATOM 5038 N N . VAL B 1 333 ? 4.766 -1.65 -2.295 1 98.69 333 VAL B N 1
ATOM 5039 C CA . VAL B 1 333 ? 6.18 -1.785 -1.958 1 98.69 333 VAL B CA 1
ATOM 5040 C C . VAL B 1 333 ? 6.914 -2.494 -3.092 1 98.69 333 VAL B C 1
ATOM 5042 O O . VAL B 1 333 ? 7.969 -2.033 -3.539 1 98.69 333 VAL B O 1
ATOM 5045 N N . ILE B 1 334 ? 6.352 -3.559 -3.605 1 98.81 334 ILE B N 1
ATOM 5046 C CA . ILE B 1 334 ? 6.98 -4.301 -4.691 1 98.81 334 ILE B CA 1
ATOM 5047 C C . ILE B 1 334 ? 7.047 -3.426 -5.941 1 98.81 334 ILE B C 1
ATOM 5049 O O . ILE B 1 334 ? 8.094 -3.336 -6.59 1 98.81 334 ILE B O 1
ATOM 5053 N N . ALA B 1 335 ? 5.957 -2.744 -6.266 1 98.62 335 ALA B N 1
ATOM 5054 C CA . ALA B 1 335 ? 5.898 -1.894 -7.453 1 98.62 335 ALA B CA 1
ATOM 5055 C C . ALA B 1 335 ? 6.91 -0.753 -7.359 1 98.62 335 ALA B C 1
ATOM 5057 O O . ALA B 1 335 ? 7.465 -0.323 -8.375 1 98.62 335 ALA B O 1
ATOM 5058 N N . SER B 1 336 ? 7.125 -0.28 -6.152 1 98 336 SER B N 1
ATOM 5059 C CA . SER B 1 336 ? 8.055 0.832 -5.969 1 98 336 SER B CA 1
ATOM 5060 C C . SER B 1 336 ? 9.484 0.419 -6.293 1 98 336 SER B C 1
ATOM 5062 O O . SER B 1 336 ? 10.32 1.266 -6.605 1 98 336 SER B O 1
ATOM 5064 N N . VAL B 1 337 ? 9.797 -0.851 -6.242 1 97.62 337 VAL B N 1
ATOM 5065 C CA . VAL B 1 337 ? 11.125 -1.364 -6.559 1 97.62 337 VAL B CA 1
ATOM 5066 C C . VAL B 1 337 ? 11.188 -1.767 -8.031 1 97.62 337 VAL B C 1
ATOM 5068 O O . VAL B 1 337 ? 12.172 -1.478 -8.719 1 97.62 337 VAL B O 1
ATOM 5071 N N . THR B 1 338 ? 10.117 -2.373 -8.547 1 97.94 338 THR B N 1
ATOM 5072 C CA . THR B 1 338 ? 10.156 -3.014 -9.859 1 97.94 338 THR B CA 1
ATOM 5073 C C . THR B 1 338 ? 9.672 -2.053 -10.938 1 97.94 338 THR B C 1
ATOM 5075 O O . THR B 1 338 ? 9.922 -2.273 -12.125 1 97.94 338 THR B O 1
ATOM 5078 N N . GLY B 1 339 ? 8.852 -1.07 -10.516 1 97 339 GLY B N 1
ATOM 5079 C CA . GLY B 1 339 ? 8.367 -0.071 -11.453 1 97 339 GLY B CA 1
ATOM 5080 C C . GLY B 1 339 ? 7.125 -0.517 -12.211 1 97 339 GLY B C 1
ATOM 5081 O O . GLY B 1 339 ? 6.629 0.203 -13.078 1 97 339 GLY B O 1
ATOM 5082 N N . ASP B 1 340 ? 6.598 -1.695 -11.891 1 97.62 340 ASP B N 1
ATOM 5083 C CA . ASP B 1 340 ? 5.445 -2.252 -12.594 1 97.62 340 ASP B CA 1
ATOM 5084 C C . ASP B 1 340 ? 4.379 -2.734 -11.617 1 97.62 340 ASP B C 1
ATOM 5086 O O . ASP B 1 340 ? 4.602 -3.689 -10.867 1 97.62 340 ASP B O 1
ATOM 5090 N N . PRO B 1 341 ? 3.16 -2.139 -11.641 1 98.19 341 PRO B N 1
ATOM 5091 C CA . PRO B 1 341 ? 2.105 -2.531 -10.703 1 98.19 341 PRO B CA 1
ATOM 5092 C C . PRO B 1 341 ? 1.401 -3.822 -11.109 1 98.19 341 PRO B C 1
ATOM 5094 O O . PRO B 1 341 ? 0.545 -4.32 -10.375 1 98.19 341 PRO B O 1
ATOM 5097 N N . ALA B 1 342 ? 1.684 -4.398 -12.305 1 98.56 342 ALA B N 1
ATOM 5098 C CA . ALA B 1 342 ? 1.119 -5.684 -12.711 1 98.56 342 ALA B CA 1
ATOM 5099 C C . ALA B 1 342 ? 1.826 -6.84 -12.008 1 98.56 342 ALA B C 1
ATOM 5101 O O . ALA B 1 342 ? 2.641 -7.539 -12.617 1 98.56 342 ALA B O 1
ATOM 5102 N N . ILE B 1 343 ? 1.468 -7.059 -10.734 1 98.25 343 ILE B N 1
ATOM 5103 C CA . ILE B 1 343 ? 2.076 -8.031 -9.844 1 98.25 343 ILE B CA 1
ATOM 5104 C C . ILE B 1 343 ? 1 -8.953 -9.273 1 98.25 343 ILE B C 1
ATOM 5106 O O . ILE B 1 343 ? -0.084 -8.492 -8.898 1 98.25 343 ILE B O 1
ATOM 5110 N N . PHE B 1 344 ? 1.293 -10.203 -9.305 1 98.38 344 PHE B N 1
ATOM 5111 C CA . PHE B 1 344 ? 0.385 -11.148 -8.664 1 98.38 344 PHE B CA 1
ATOM 5112 C C . PHE B 1 344 ? 0.613 -11.18 -7.156 1 98.38 344 PHE B C 1
ATOM 5114 O O . PHE B 1 344 ? 1.628 -11.703 -6.688 1 98.38 344 PHE B O 1
ATOM 5121 N N . VAL B 1 345 ? -0.292 -10.594 -6.375 1 97.75 345 VAL B N 1
ATOM 5122 C CA . VAL B 1 345 ? -0.236 -10.633 -4.918 1 97.75 345 VAL B CA 1
ATOM 5123 C C . VAL B 1 345 ? -1.511 -11.266 -4.367 1 97.75 345 VAL B C 1
ATOM 5125 O O . VAL B 1 345 ? -2.613 -10.758 -4.598 1 97.75 345 VAL B O 1
ATOM 5128 N N . SER B 1 346 ? -1.338 -12.336 -3.684 1 95.44 346 SER B N 1
ATOM 5129 C CA . SER B 1 346 ? -2.473 -12.992 -3.041 1 95.44 346 SER B CA 1
ATOM 5130 C C . SER B 1 346 ? -2.314 -13.008 -1.523 1 95.44 346 SER B C 1
ATOM 5132 O O . SER B 1 346 ? -1.239 -12.703 -1.002 1 95.44 346 SER B O 1
ATOM 5134 N N . GLY B 1 347 ? -3.434 -13.273 -0.836 1 92.56 347 GLY B N 1
ATOM 5135 C CA . GLY B 1 347 ? -3.4 -13.25 0.617 1 92.56 347 GLY B CA 1
ATOM 5136 C C . GLY B 1 347 ? -3.234 -14.625 1.237 1 92.56 347 GLY B C 1
ATOM 5137 O O . GLY B 1 347 ? -3.371 -15.641 0.553 1 92.56 347 GLY B O 1
ATOM 5138 N N . GLY B 1 348 ? -2.92 -14.672 2.574 1 92.12 348 GLY B N 1
ATOM 5139 C CA . GLY B 1 348 ? -2.812 -15.898 3.344 1 92.12 348 GLY B CA 1
ATOM 5140 C C . GLY B 1 348 ? -1.473 -16.594 3.174 1 92.12 348 GLY B C 1
ATOM 5141 O O . GLY B 1 348 ? -1.066 -16.906 2.053 1 92.12 348 GLY B O 1
ATOM 5142 N N . THR B 1 349 ? -0.799 -16.828 4.301 1 95.56 349 THR B N 1
ATOM 5143 C CA . THR B 1 349 ? 0.551 -17.375 4.195 1 95.56 349 THR B CA 1
ATOM 5144 C C . THR B 1 349 ? 0.705 -18.609 5.074 1 95.56 349 THR B C 1
ATOM 5146 O O . THR B 1 349 ? 1.814 -18.953 5.492 1 95.56 349 THR B O 1
ATOM 5149 N N . GLU B 1 350 ? -0.391 -19.297 5.348 1 95.69 350 GLU B N 1
ATOM 5150 C CA . GLU B 1 350 ? -0.316 -20.469 6.203 1 95.69 350 GLU B CA 1
ATOM 5151 C C . GLU B 1 350 ? 0.648 -21.516 5.633 1 95.69 350 GLU B C 1
ATOM 5153 O O . GLU B 1 350 ? 0.465 -21.984 4.512 1 95.69 350 GLU B O 1
ATOM 5158 N N . HIS B 1 351 ? 1.63 -21.812 6.422 1 97.5 351 HIS B N 1
ATOM 5159 C CA . HIS B 1 351 ? 2.654 -22.812 6.133 1 97.5 351 HIS B CA 1
ATOM 5160 C C . HIS B 1 351 ? 3.455 -22.438 4.891 1 97.5 351 HIS B C 1
ATOM 5162 O O . HIS B 1 351 ? 4.02 -23.312 4.223 1 97.5 351 HIS B O 1
ATOM 5168 N N . GLN B 1 352 ? 3.535 -21.203 4.512 1 97.75 352 GLN B N 1
ATOM 5169 C CA . GLN B 1 352 ? 4.262 -20.734 3.334 1 97.75 352 GLN B CA 1
ATOM 5170 C C . GLN B 1 352 ? 5.453 -19.859 3.73 1 97.75 352 GLN B C 1
ATOM 5172 O O . GLN B 1 352 ? 6.277 -19.5 2.885 1 97.75 352 GLN B O 1
ATOM 5177 N N . CYS B 1 353 ? 5.5 -19.547 4.945 1 95.44 353 CYS B N 1
ATOM 5178 C CA . CYS B 1 353 ? 6.547 -18.75 5.574 1 95.44 353 CYS B CA 1
ATOM 5179 C C . CYS B 1 353 ? 6.363 -18.688 7.086 1 95.44 353 CYS B C 1
ATOM 5181 O O . CYS B 1 353 ? 5.379 -19.219 7.613 1 95.44 353 CYS B O 1
ATOM 5183 N N . ALA B 1 354 ? 7.367 -18.125 7.734 1 92.75 354 ALA B N 1
ATOM 5184 C CA . ALA B 1 354 ? 7.203 -17.812 9.148 1 92.75 354 ALA B CA 1
ATOM 5185 C C . ALA B 1 354 ? 6.117 -16.766 9.359 1 92.75 354 ALA B C 1
ATOM 5187 O O . ALA B 1 354 ? 5.785 -16.016 8.438 1 92.75 354 ALA B O 1
ATOM 5188 N N . PRO B 1 355 ? 5.516 -16.75 10.617 1 89.75 355 PRO B N 1
ATOM 5189 C CA . PRO B 1 355 ? 4.465 -15.766 10.891 1 89.75 355 PRO B CA 1
ATOM 5190 C C . PRO B 1 355 ? 4.91 -14.336 10.594 1 89.75 355 PRO B C 1
ATOM 5192 O O . PRO B 1 355 ? 5.992 -13.922 11.008 1 89.75 355 PRO B O 1
ATOM 5195 N N . GLY B 1 356 ? 4.043 -13.594 9.867 1 88.94 356 GLY B N 1
ATOM 5196 C CA . GLY B 1 356 ? 4.297 -12.203 9.539 1 88.94 356 GLY B CA 1
ATOM 5197 C C . GLY B 1 356 ? 5.074 -12.023 8.242 1 88.94 356 GLY B C 1
ATOM 5198 O O . GLY B 1 356 ? 5.121 -10.93 7.688 1 88.94 356 GLY B O 1
ATOM 5199 N N . ALA B 1 357 ? 5.723 -13.102 7.793 1 95.5 357 ALA B N 1
ATOM 5200 C CA . ALA B 1 357 ? 6.504 -13.078 6.559 1 95.5 357 ALA B CA 1
ATOM 5201 C C . ALA B 1 357 ? 5.645 -13.484 5.363 1 95.5 357 ALA B C 1
ATOM 5203 O O . ALA B 1 357 ? 4.457 -13.781 5.516 1 95.5 357 ALA B O 1
ATOM 5204 N N . ALA B 1 358 ? 6.172 -13.375 4.211 1 97.25 358 ALA B N 1
ATOM 5205 C CA . ALA B 1 358 ? 5.465 -13.766 2.994 1 97.25 358 ALA B CA 1
ATOM 5206 C C . ALA B 1 358 ? 6.441 -14.164 1.892 1 97.25 358 ALA B C 1
ATOM 5208 O O . ALA B 1 358 ? 7.5 -13.547 1.741 1 97.25 358 ALA B O 1
ATOM 5209 N N . PRO B 1 359 ? 6.098 -15.141 1.141 1 98.12 359 PRO B N 1
ATOM 5210 C CA . PRO B 1 359 ? 6.965 -15.539 0.027 1 98.12 359 PRO B CA 1
ATOM 5211 C C . PRO B 1 359 ? 6.852 -14.594 -1.171 1 98.12 359 PRO B C 1
ATOM 5213 O O . PRO B 1 359 ? 5.805 -13.977 -1.376 1 98.12 359 PRO B O 1
ATOM 5216 N N . ILE B 1 360 ? 7.906 -14.5 -1.936 1 98.75 360 ILE B N 1
ATOM 5217 C CA . ILE B 1 360 ? 7.949 -13.719 -3.168 1 98.75 360 ILE B CA 1
ATOM 5218 C C . ILE B 1 360 ? 8.859 -14.406 -4.184 1 98.75 360 ILE B C 1
ATOM 5220 O O . ILE B 1 360 ? 9.883 -14.992 -3.812 1 98.75 360 ILE B O 1
ATOM 5224 N N . ALA B 1 361 ? 8.492 -14.414 -5.422 1 98.88 361 ALA B N 1
ATOM 5225 C CA . ALA B 1 361 ? 9.297 -14.922 -6.531 1 98.88 361 ALA B CA 1
ATOM 5226 C C . ALA B 1 361 ? 9.266 -13.961 -7.719 1 98.88 361 ALA B C 1
ATOM 5228 O O . ALA B 1 361 ? 8.32 -13.188 -7.871 1 98.88 361 ALA B O 1
ATOM 5229 N N . ALA B 1 362 ? 10.305 -13.984 -8.492 1 98.81 362 ALA B N 1
ATOM 5230 C CA . ALA B 1 362 ? 10.398 -13.125 -9.672 1 98.81 362 ALA B CA 1
ATOM 5231 C C . ALA B 1 362 ? 10.977 -13.883 -10.859 1 98.81 362 ALA B C 1
ATOM 5233 O O . ALA B 1 362 ? 11.867 -14.711 -10.703 1 98.81 362 ALA B O 1
ATOM 5234 N N . ILE B 1 363 ? 10.422 -13.664 -11.984 1 98.81 363 ILE B N 1
ATOM 5235 C CA . ILE B 1 363 ? 10.969 -14.125 -13.258 1 98.81 363 ILE B CA 1
ATOM 5236 C C . ILE B 1 363 ? 11.617 -12.961 -13.992 1 98.81 363 ILE B C 1
ATOM 5238 O O . ILE B 1 363 ? 11.008 -11.898 -14.156 1 98.81 363 ILE B O 1
ATOM 5242 N N . VAL B 1 364 ? 12.875 -13.109 -14.414 1 98.56 364 VAL B N 1
ATOM 5243 C CA . VAL B 1 364 ? 13.602 -12.07 -15.133 1 98.56 364 VAL B CA 1
ATOM 5244 C C . VAL B 1 364 ? 14.102 -12.617 -16.469 1 98.56 364 VAL B C 1
ATOM 5246 O O . VAL B 1 364 ? 14.172 -13.836 -16.656 1 98.56 364 VAL B O 1
ATOM 5249 N N . ARG B 1 365 ? 14.367 -11.719 -17.391 1 97.19 365 ARG B N 1
ATOM 5250 C CA . ARG B 1 365 ? 15.039 -12.109 -18.625 1 97.19 365 ARG B CA 1
ATOM 5251 C C . ARG B 1 365 ? 16.5 -12.469 -18.359 1 97.19 365 ARG B C 1
ATOM 5253 O O . ARG B 1 365 ? 17.172 -11.789 -17.578 1 97.19 365 ARG B O 1
ATOM 5260 N N . ALA B 1 366 ? 16.953 -13.578 -18.938 1 91 366 ALA B N 1
ATOM 5261 C CA . ALA B 1 3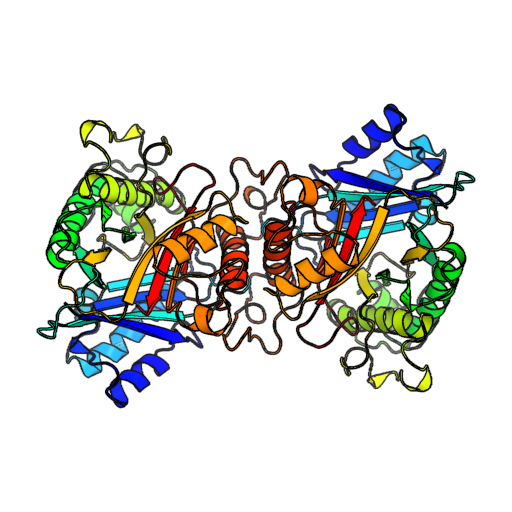66 ? 18.297 -14.086 -18.703 1 91 366 ALA B CA 1
ATOM 5262 C C . ALA B 1 366 ? 19.281 -13.531 -19.734 1 91 366 ALA B C 1
ATOM 5264 O O . ALA B 1 366 ? 18.891 -13.234 -20.875 1 91 366 ALA B O 1
#

Secondary structure (DSSP, 8-state):
-EEEEEEEE-SSTT--HHHHHHHHHTSS-GGGEEEEEEEESS--STT--HHHHHHHHHHHHHHHHHT--HHHHHHHSEEEEEE---TT---EEEEEEEE---SPPPSS-EEEEEEEEEEE--GGGTTSHHHHHHHHHHHHHHHHHHT---GGGEEEEEEEEE---HHHHHHHHHHT---S-S-TGGGHHHHHHHHHHHHHHHTTSS-GGG--GGGTTT-TTS--TTEEEEEETT-SEEEEEEEEEETT---SEEEEEEEESSTT-HHHHHHHHHHTT---SSS--HHHHTTEEEEEEEE-PPGGGEETTEE--TTT-SSS-HHHHHHHHHHHHHHHHHS----EEEE--TTTSSTT-EEEEEEEE-/-EEEEEEEE-SSTT--HHHHHHHHHTSS-GGGEEEEEEEESS--STT--HHHHHHHHHHHHHHHHHT--HHHHHHHSEEEEEE---TT---EEEEEEEE---SPPPSS-EEEEEEEEEEE--GGGTTSHHHHHHHHHHHHHHHHHHT---GGGEEEEEEEEE---HHHHHHHHHHT---S-S-TGGGHHHHHHHHHHHHHHHTTSS-GGG--GGGTTT-TTS--TTEEEEEETT-SEEEEEEEEEETT---SEEEEEEEESSTT-HHHHHHHHHHTT---SSS--HHHHTTEEEEEEEE-PPGGGEETTEE--TTT-SSS-HHHHHHHHHHHHHHHHHS----EEEE--TTTSSTT-EEEEEEEE-